Protein 4E38 (pdb70)

Sequence (653 aa):
FQSMMSTINNQLKALKVIPVIAIDNAEDIIPLGKVLAENGLPAAEITTFRSDAAVEEAIRLLRQAQPEMLIGAGTILNGEQALAAKEAGATFVVSPGFNPNTVRACQEIGIDIVPGVNNPSTVEAALEMGLTTLKFFPAEASGGISSSMVKSLVGPYGDIRLMPTGGITPSNIDNYLAIPQVLACGGTWMVDKKLVTNGEEWDEIARLTREIVEQVNPFQSMMSTINNQLKALKVIPVIAIDNAEDIIPLGKVLAENGLPAAEITFRSDAAVEAIRRLLRQAQPEMLIGAGTILNGEQALAAKEAGATFVVSPGFNPNTVRACQEIGIDIVPGVNNPSTVEAALEMGLTTLKFFPAEASGGISSSMVKSLVGPYGDIRLMPTGGITPSSNIDNYLAIPQVLACGGTWMVDKKLVTNGEWDEIARLTREIVEQVNPHHSSGVDLGTENLYFQSMMMSTINNQLKALKVIPVIAIDNAEDIIPLGKVLAEENGLPAAEITFRSDAAVEAIRLLRQAQPEMLIGAGTILNGEQALAAKEAGATFVVSPGFNPNTVRACQEIGIDIVPGVNNPSTVEAALEMGLTTLKFFPAEASGGISSSMVKSLVGPYGDIRLMPTGGITPSNIDNYLAIPQVLACGGTWMVDKKLVTTNGEWDEIARLTREIVEEQVNP

B-factor: mean 32.18, std 11.93, range [13.37, 103.81]

CATH classification: 3.20.20.70

Organism: Vibrionales bacterium (strain SWAT-3) (NCBI:txid391574)

Foldseek 3Di:
DDAPVVVVLVLLLLQQEAEEAEDAALVLLLLLCVLLVVLPRLEYAYEVVHVSRLVNLLVSCVNPVPGQYEYEQDDALVVQLSNVVSPHQAYEHQADDVRRVVSCVVNPHHYAYEDAAQVRVVVCVVVVDAEHEHPQAVVSPHPVSVVVRCVVPVRHAYAHEHPDDLVCSVSQVVPPSYRHYYDHPLNPPVCSVVVVSVSSSVRSNVVSVVVPD/DDDPVVVVLVVLLLQQEAAEDEEDALVLLQLLQVLLVVLPRQEYAYEPPDPSSLSNLLVSCVRRVVGQYEYEQDDALVVVVSNVVSPHQEYEHQADDVRRVVSCVVVPHHYAYEDAAQVRCVVQVVVVDAEHEHPQAVVSPHPVSVCVRCVVPVRHAYAHEHPDDLVCSVSQSVDPSHRHYYDHPLPPNVCSVVVVSVSSSVRSNVVSVVPVD/DDDPPDDLVNLQVLLVVLLVVVLVVLLVQQEAAEDEDAALVLLQLLCVLLVVLPRQHYEYEVVYVSRLSNLLVSCVNRVPGQYEYEQDDALVVVVSNVVSPHQAYEHQADDVRRVVSCSNVRHHYAYEDADQVRCVVCVVVVDAEHEHPQAVVSPHPVSVVVRCVVPVRHAYAHEHPDDLVCSVVQVVPPSYRHYYDHPLVPPVCSVVVVSVSSSVRSNVVSVVVPD

Solvent-accessible surface area: 25567 Å² total; per-residue (Å²): 143,169,67,82,40,86,64,0,29,90,55,0,105,65,22,57,0,2,0,21,2,35,2,92,84,7,98,29,0,57,46,0,1,109,9,0,30,105,22,40,2,55,0,2,4,0,13,29,117,17,159,16,1,59,92,0,0,121,22,0,56,141,46,43,90,162,8,6,0,0,0,0,15,0,46,60,16,136,48,0,72,33,0,87,130,10,21,11,26,2,0,0,1,4,0,14,15,69,91,2,1,133,19,0,84,132,40,7,8,11,10,0,0,0,2,16,5,2,18,16,0,5,35,0,44,93,51,64,29,56,6,0,12,0,20,0,0,77,19,11,30,7,59,56,3,0,120,23,0,14,58,33,3,47,103,0,87,0,0,0,9,15,50,10,52,54,108,30,0,71,72,0,35,81,13,128,33,10,8,0,0,1,3,70,42,0,4,61,100,124,17,10,86,87,28,71,74,127,59,0,12,88,30,0,124,85,2,33,114,66,13,62,148,137,162,61,84,32,80,59,0,33,85,61,0,114,65,22,55,0,1,0,16,1,34,0,60,92,12,127,35,0,63,45,0,0,113,13,0,32,107,22,41,2,56,0,1,2,0,17,26,113,47,138,25,0,53,71,0,0,112,23,0,57,130,41,39,82,163,7,9,0,0,0,0,17,0,48,61,13,133,47,0,80,36,0,77,133,10,21,6,47,2,0,0,1,4,0,14,14,54,80,3,0,111,22,0,80,136,54,8,7,13,8,0,0,0,2,16,5,4,18,15,0,7,35,0,44,99,43,65,27,54,4,0,12,0,20,1,0,78,15,12,31,7,58,58,3,0,121,23,0,12,36,22,3,27,102,0,88,0,1,0,9,18,49,9,53,53,110,28,0,77,74,1,38,81,13,128,27,10,15,0,0,1,3,73,42,0,3,55,70,137,24,9,94,92,35,82,72,117,52,0,15,111,34,0,119,99,1,33,111,65,13,64,147,213,130,56,111,79,46,94,135,47,59,52,84,129,100,8,100,60,56,17,58,69,4,37,87,63,0,116,63,27,58,0,0,0,16,2,44,2,71,74,8,108,27,0,63,46,0,0,116,11,0,36,110,22,43,3,54,0,0,2,0,15,31,118,20,152,11,2,45,104,0,0,122,49,0,53,146,42,35,100,169,7,9,0,0,0,0,12,0,48,58,18,134,46,0,73,32,0,74,116,5,20,4,65,1,0,0,1,3,0,13,13,51,74,3,0,131,21,0,43,117,45,11,4,2,2,0,0,0,2,17,5,3,20,15,0,7,35,0,42,99,38,43,2,49,9,0,13,0,21,1,0,77,15,11,31,6,61,64,4,0,119,33,0,12,36,21,4,27,102,0,86,0,0,0,12,18,50,10,52,58,105,26,0,69,75,0,37,78,10,124,29,9,14,0,0,1,4,69,37,0,4,43,94,155,36,10,74,104,42,78,66,126,64,0,12,89,30,0,123,92,2,40,108,58,12,73,148

Structure (mmCIF, N/CA/C/O backbone):
data_4E38
#
_entry.id   4E38
#
_cell.length_a   75.503
_cell.length_b   80.960
_cell.length_c   123.600
_cell.angle_alpha   90.00
_cell.angle_beta   90.00
_cell.angle_gamma   90.00
#
_symmetry.space_group_name_H-M   'P 21 21 21'
#
loop_
_entity.id
_entity.type
_entity.pdbx_description
1 polymer 'Keto-hydroxyglutarate-aldolase/keto-deoxy-phosphogluconate aldolase'
2 non-polymer 'CHLORIDE ION'
3 water water
#
loop_
_atom_site.group_PDB
_atom_site.id
_atom_site.type_symbol
_atom_site.label_atom_id
_atom_site.label_alt_id
_atom_site.label_comp_id
_atom_site.label_asym_id
_atom_site.label_entity_id
_atom_site.label_seq_id
_atom_site.pdbx_PDB_ins_code
_atom_site.Cartn_x
_atom_site.Cartn_y
_atom_site.Cartn_z
_atom_site.occupancy
_atom_site.B_iso_or_equiv
_atom_site.auth_seq_id
_atom_site.auth_comp_id
_atom_site.auth_asym_id
_atom_site.auth_atom_id
_atom_site.pdbx_PDB_model_num
ATOM 1 N N . PHE A 1 20 ? 75.870 8.595 47.247 1.00 75.18 -3 PHE A N 1
ATOM 2 C CA . PHE A 1 20 ? 75.220 8.977 45.956 1.00 73.78 -3 PHE A CA 1
ATOM 3 C C . PHE A 1 20 ? 75.559 10.405 45.525 1.00 72.39 -3 PHE A C 1
ATOM 4 O O . PHE A 1 20 ? 75.192 11.378 46.190 1.00 68.11 -3 PHE A O 1
ATOM 12 N N . GLN A 1 21 ? 76.265 10.523 44.404 1.00 73.69 -2 GLN A N 1
ATOM 13 C CA . GLN A 1 21 ? 76.534 11.830 43.815 1.00 74.15 -2 GLN A CA 1
ATOM 14 C C . GLN A 1 21 ? 75.470 12.180 42.772 1.00 67.25 -2 GLN A C 1
ATOM 15 O O . GLN A 1 21 ? 75.197 11.405 41.847 1.00 56.96 -2 GLN A O 1
ATOM 21 N N . SER A 1 22 ? 74.861 13.347 42.941 1.00 57.76 -1 SER A N 1
ATOM 22 C CA . SER A 1 22 ? 73.795 13.776 42.049 1.00 54.17 -1 SER A CA 1
ATOM 23 C C . SER A 1 22 ? 74.286 13.966 40.627 1.00 54.99 -1 SER A C 1
ATOM 24 O O . SER A 1 22 ? 75.387 14.469 40.398 1.00 56.52 -1 SER A O 1
ATOM 27 N N . MET A 1 23 ? 73.452 13.576 39.671 1.00 50.48 0 MET A N 1
ATOM 28 C CA . MET A 1 23 ? 73.746 13.799 38.266 1.00 41.05 0 MET A CA 1
ATOM 29 C C . MET A 1 23 ? 73.020 15.024 37.718 1.00 35.78 0 MET A C 1
ATOM 30 O O . MET A 1 23 ? 72.866 15.145 36.500 1.00 33.55 0 MET A O 1
ATOM 35 N N . MET A 1 24 ? 72.576 15.937 38.586 1.00 37.56 1 MET A N 1
ATOM 36 C CA . MET A 1 24 ? 71.777 17.057 38.077 1.00 36.83 1 MET A CA 1
ATOM 37 C C . MET A 1 24 ? 72.531 17.890 37.051 1.00 38.25 1 MET A C 1
ATOM 38 O O . MET A 1 24 ? 71.935 18.400 36.106 1.00 34.37 1 MET A O 1
ATOM 43 N N . SER A 1 25 ? 73.838 18.055 37.250 1.00 40.78 2 SER A N 1
ATOM 44 C CA . SER A 1 25 ? 74.641 18.817 36.297 1.00 43.71 2 SER A CA 1
ATOM 45 C C . SER A 1 25 ? 74.479 18.247 34.902 1.00 40.32 2 SER A C 1
ATOM 46 O O . SER A 1 25 ? 74.262 18.982 33.929 1.00 39.51 2 SER A O 1
ATOM 49 N N . THR A 1 26 ? 74.609 16.928 34.808 1.00 37.63 3 THR A N 1
ATOM 50 C CA . THR A 1 26 ? 74.531 16.261 33.520 1.00 40.63 3 THR A CA 1
ATOM 51 C C . THR A 1 26 ? 73.116 16.342 32.994 1.00 40.55 3 THR A C 1
ATOM 52 O O . THR A 1 26 ? 72.892 16.579 31.809 1.00 37.49 3 THR A O 1
ATOM 56 N N . ILE A 1 27 ? 72.163 16.143 33.896 1.00 37.27 4 ILE A N 1
ATOM 57 C CA . ILE A 1 27 ? 70.762 16.177 33.514 1.00 35.53 4 ILE A CA 1
ATOM 58 C C . ILE A 1 27 ? 70.392 17.546 32.956 1.00 29.07 4 ILE A C 1
ATOM 59 O O . ILE A 1 27 ? 69.789 17.635 31.880 1.00 31.56 4 ILE A O 1
ATOM 64 N N . ASN A 1 28 ? 70.750 18.615 33.673 1.00 29.97 5 ASN A N 1
ATOM 65 C CA . ASN A 1 28 ? 70.459 19.965 33.199 1.00 29.11 5 ASN A CA 1
ATOM 66 C C . ASN A 1 28 ? 71.063 20.232 31.822 1.00 33.62 5 ASN A C 1
ATOM 67 O O . ASN A 1 28 ? 70.435 20.861 30.965 1.00 31.83 5 ASN A O 1
ATOM 72 N N . ASN A 1 29 ? 72.300 19.772 31.614 1.00 36.00 6 ASN A N 1
ATOM 73 C CA . ASN A 1 29 ? 72.952 19.943 30.317 1.00 36.88 6 ASN A CA 1
ATOM 74 C C . ASN A 1 29 ? 72.216 19.220 29.198 1.00 28.44 6 ASN A C 1
ATOM 75 O O . ASN A 1 29 ? 72.060 19.735 28.087 1.00 33.98 6 ASN A O 1
ATOM 80 N N . GLN A 1 30 ? 71.769 18.012 29.491 1.00 32.30 7 GLN A N 1
ATOM 81 C CA . GLN A 1 30 ? 71.029 17.245 28.511 1.00 31.70 7 GLN A CA 1
ATOM 82 C C . GLN A 1 30 ? 69.686 17.915 28.250 1.00 35.47 7 GLN A C 1
ATOM 83 O O . GLN A 1 30 ? 69.288 18.069 27.104 1.00 32.61 7 GLN A O 1
ATOM 89 N N . LEU A 1 31 ? 68.984 18.330 29.305 1.00 29.48 8 LEU A N 1
ATOM 90 C CA . LEU A 1 31 ? 67.702 19.004 29.062 1.00 29.12 8 LEU A CA 1
ATOM 91 C C . LEU A 1 31 ? 67.897 20.254 28.212 1.00 29.02 8 LEU A C 1
ATOM 92 O O . LEU A 1 31 ? 67.147 20.500 27.276 1.00 29.73 8 LEU A O 1
ATOM 97 N N . LYS A 1 32 ? 68.930 21.032 28.536 1.00 31.04 9 LYS A N 1
ATOM 98 C CA . LYS A 1 32 ? 69.213 22.280 27.839 1.00 34.80 9 LYS A CA 1
ATOM 99 C C . LYS A 1 32 ? 69.483 22.041 26.353 1.00 34.16 9 LYS A C 1
ATOM 100 O O . LYS A 1 32 ? 69.104 22.856 25.511 1.00 32.69 9 LYS A O 1
ATOM 106 N N . ALA A 1 33 ? 70.128 20.919 26.045 1.00 35.81 10 ALA A N 1
ATOM 107 C CA . ALA A 1 33 ? 70.461 20.576 24.661 1.00 39.11 10 ALA A CA 1
ATOM 108 C C . ALA A 1 33 ? 69.222 20.127 23.900 1.00 33.81 10 ALA A C 1
ATOM 109 O O . ALA A 1 33 ? 69.017 20.519 22.756 1.00 35.94 10 ALA A O 1
ATOM 111 N N . LEU A 1 34 ? 68.368 19.336 24.563 1.00 31.30 11 LEU A N 1
ATOM 112 C CA . LEU A 1 34 ? 67.180 18.756 23.928 1.00 30.90 11 LEU A CA 1
ATOM 113 C C . LEU A 1 34 ? 66.066 19.766 23.695 1.00 29.01 11 LEU A C 1
ATOM 114 O O . LEU A 1 34 ? 65.427 19.763 22.637 1.00 27.67 11 LEU A O 1
ATOM 119 N N . LYS A 1 35 ? 65.839 20.603 24.712 1.00 27.28 12 LYS A N 1
ATOM 120 C CA . LYS A 1 35 ? 64.808 21.639 24.718 1.00 30.21 12 LYS A CA 1
ATOM 121 C C . LYS A 1 35 ? 63.356 21.163 24.778 1.00 25.09 12 LYS A C 1
ATOM 122 O O . LYS A 1 35 ? 62.486 21.932 25.193 1.00 27.26 12 LYS A O 1
ATOM 128 N N . VAL A 1 36 ? 63.098 19.957 24.291 1.00 26.58 13 VAL A N 1
ATOM 129 C CA . VAL A 1 36 ? 61.777 19.332 24.368 1.00 28.18 13 VAL A CA 1
ATOM 130 C C . VAL A 1 36 ? 61.928 17.873 24.814 1.00 31.74 13 VAL A C 1
ATOM 131 O O . VAL A 1 36 ? 62.809 17.136 24.354 1.00 31.41 13 VAL A O 1
ATOM 135 N N . ILE A 1 37 ? 61.091 17.456 25.756 1.00 24.57 14 ILE A N 1
ATOM 136 C CA . ILE A 1 37 ? 61.202 16.102 26.290 1.00 24.73 14 ILE A CA 1
ATOM 137 C C . ILE A 1 37 ? 59.880 15.409 26.047 1.00 26.41 14 ILE A C 1
ATOM 138 O O . ILE A 1 37 ? 58.842 15.866 26.536 1.00 25.29 14 ILE A O 1
ATOM 143 N N . PRO A 1 38 ? 59.894 14.297 25.297 1.00 23.33 15 PRO A N 1
ATOM 144 C CA . PRO A 1 38 ? 58.652 13.549 25.109 1.00 23.41 15 PRO A CA 1
ATOM 145 C C . PRO A 1 38 ? 58.112 12.998 26.429 1.00 26.35 15 PRO A C 1
ATOM 146 O O . PRO A 1 38 ? 58.847 12.368 27.203 1.00 25.73 15 PRO A O 1
ATOM 150 N N . VAL A 1 39 ? 56.838 13.269 26.699 1.00 24.65 16 VAL A N 1
ATOM 151 C CA . VAL A 1 39 ? 56.178 12.753 27.895 1.00 25.26 16 VAL A CA 1
ATOM 152 C C . VAL A 1 39 ? 55.248 11.638 27.437 1.00 24.35 16 VAL A C 1
ATOM 153 O O . VAL A 1 39 ? 54.283 11.900 26.703 1.00 25.02 16 VAL A O 1
ATOM 157 N N . ILE A 1 40 ? 55.555 10.410 27.843 1.00 23.01 17 ILE A N 1
ATOM 158 C CA . ILE A 1 40 ? 54.993 9.237 27.188 1.00 28.69 17 ILE A CA 1
ATOM 159 C C . ILE A 1 40 ? 54.121 8.450 28.152 1.00 27.00 17 ILE A C 1
ATOM 160 O O . ILE A 1 40 ? 54.589 7.985 29.191 1.00 25.49 17 ILE A O 1
ATOM 165 N N . ALA A 1 41 ? 52.849 8.313 27.799 1.00 27.65 18 ALA A N 1
ATOM 166 C CA . ALA A 1 41 ? 51.945 7.451 28.555 1.00 32.12 18 ALA A CA 1
ATOM 167 C C . ALA A 1 41 ? 51.712 6.253 27.660 1.00 34.58 18 ALA A C 1
ATOM 168 O O . ALA A 1 41 ? 51.098 6.376 26.610 1.00 37.03 18 ALA A O 1
ATOM 170 N N . ILE A 1 42 ? 52.243 5.108 28.063 1.00 31.12 19 ILE A N 1
ATOM 171 C CA . ILE A 1 42 ? 52.287 3.942 27.201 1.00 42.79 19 ILE A CA 1
ATOM 172 C C . ILE A 1 42 ? 51.324 2.841 27.665 1.00 38.19 19 ILE A C 1
ATOM 173 O O . ILE A 1 42 ? 51.287 2.484 28.840 1.00 34.33 19 ILE A O 1
ATOM 178 N N . ASP A 1 43 ? 50.531 2.318 26.733 1.00 47.10 20 ASP A N 1
ATOM 179 C CA . ASP A 1 43 ? 49.541 1.283 27.053 1.00 47.77 20 ASP A CA 1
ATOM 180 C C . ASP A 1 43 ? 50.166 -0.103 27.041 1.00 34.66 20 ASP A C 1
ATOM 181 O O . ASP A 1 43 ? 49.902 -0.933 27.905 1.00 49.77 20 ASP A O 1
ATOM 186 N N . ASN A 1 44 ? 50.999 -0.341 26.039 1.00 34.35 21 ASN A N 1
ATOM 187 C CA . ASN A 1 44 ? 51.665 -1.619 25.881 1.00 39.61 21 ASN A CA 1
ATOM 188 C C . ASN A 1 44 ? 53.165 -1.403 26.006 1.00 31.25 21 ASN A C 1
ATOM 189 O O . ASN A 1 44 ? 53.751 -0.722 25.172 1.00 31.27 21 ASN A O 1
ATOM 194 N N . ALA A 1 45 ? 53.801 -2.012 27.003 1.00 32.13 22 ALA A N 1
ATOM 195 C CA . ALA A 1 45 ? 55.228 -1.761 27.232 1.00 30.12 22 ALA A CA 1
ATOM 196 C C . ALA A 1 45 ? 56.103 -1.957 25.992 1.00 29.61 22 ALA A C 1
ATOM 197 O O . ALA A 1 45 ? 57.060 -1.206 25.761 1.00 27.96 22 ALA A O 1
ATOM 199 N N . GLU A 1 46 ? 55.777 -2.966 25.195 1.00 29.71 23 GLU A N 1
ATOM 200 C CA . GLU A 1 46 ? 56.577 -3.286 24.017 1.00 31.63 23 GLU A CA 1
ATOM 201 C C . GLU A 1 46 ? 56.626 -2.134 22.994 1.00 29.03 23 GLU A C 1
ATOM 202 O O . GLU A 1 46 ? 57.612 -2.006 22.258 1.00 32.31 23 GLU A O 1
ATOM 208 N N . ASP A 1 47 ? 55.582 -1.292 22.978 1.00 32.73 24 ASP A N 1
ATOM 209 C CA . ASP A 1 47 ? 55.521 -0.134 22.081 1.00 29.00 24 ASP A CA 1
ATOM 210 C C . ASP A 1 47 ? 56.712 0.818 22.321 1.00 26.79 24 ASP A C 1
ATOM 211 O O . ASP A 1 47 ? 57.096 1.556 21.425 1.00 27.88 24 ASP A O 1
ATOM 216 N N . ILE A 1 48 ? 57.294 0.785 23.518 1.00 26.54 25 ILE A N 1
ATOM 217 C CA . ILE A 1 48 ? 58.393 1.705 23.847 1.00 28.97 25 ILE A CA 1
ATOM 218 C C . ILE A 1 48 ? 59.619 1.428 22.970 1.00 31.77 25 ILE A C 1
ATOM 219 O O . ILE A 1 48 ? 60.398 2.331 22.689 1.00 27.99 25 ILE A O 1
ATOM 224 N N . ILE A 1 49 ? 59.800 0.178 22.526 1.00 29.17 26 ILE A N 1
ATOM 225 C CA . ILE A 1 49 ? 60.983 -0.129 21.737 1.00 29.39 26 ILE A CA 1
ATOM 226 C C . ILE A 1 49 ? 60.972 0.580 20.367 1.00 32.59 26 ILE A C 1
ATOM 227 O O . ILE A 1 49 ? 61.885 1.339 20.067 1.00 30.06 26 ILE A O 1
ATOM 232 N N . PRO A 1 50 ? 59.925 0.362 19.550 1.00 28.74 27 PRO A N 1
ATOM 233 C CA . PRO A 1 50 ? 59.881 1.101 18.299 1.00 30.03 27 PRO A CA 1
ATOM 234 C C . PRO A 1 50 ? 59.771 2.614 18.511 1.00 30.32 27 PRO A C 1
ATOM 235 O O . PRO A 1 50 ? 60.333 3.404 17.733 1.00 28.57 27 PRO A O 1
ATOM 239 N N . LEU A 1 51 ? 59.044 3.022 19.543 1.00 28.47 28 LEU A N 1
ATOM 240 C CA . LEU A 1 51 ? 58.894 4.454 19.803 1.00 26.59 28 LEU A CA 1
ATOM 241 C C . LEU A 1 51 ? 60.237 5.093 20.138 1.00 23.63 28 LEU A C 1
ATOM 242 O O . LEU A 1 51 ? 60.578 6.158 19.590 1.00 27.58 28 LEU A O 1
ATOM 247 N N . GLY A 1 52 ? 60.989 4.471 21.042 1.00 24.64 29 GLY A N 1
ATOM 248 C CA . GLY A 1 52 ? 62.323 4.948 21.384 1.00 25.72 29 GLY A CA 1
ATOM 249 C C . GLY A 1 52 ? 63.236 5.030 20.171 1.00 31.99 29 GLY A C 1
ATOM 250 O O . GLY A 1 52 ? 64.016 5.975 20.018 1.00 32.55 29 GLY A O 1
ATOM 251 N N . LY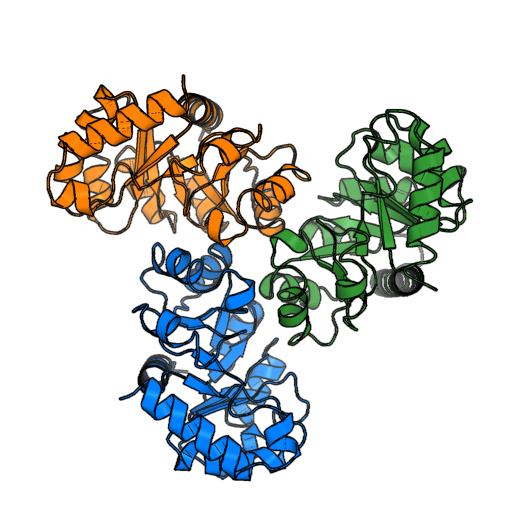S A 1 53 ? 63.161 4.021 19.306 1.00 30.70 30 LYS A N 1
ATOM 252 C CA . LYS A 1 53 ? 63.971 4.031 18.076 1.00 33.06 30 LYS A CA 1
ATOM 253 C C . LYS A 1 53 ? 63.627 5.217 17.181 1.00 29.53 30 LYS A C 1
ATOM 254 O O . LYS A 1 53 ? 64.520 5.931 16.706 1.00 30.77 30 LYS A O 1
ATOM 260 N N . VAL A 1 54 ? 62.338 5.425 16.938 1.00 28.50 31 VAL A N 1
ATOM 261 C CA . VAL A 1 54 ? 61.877 6.505 16.076 1.00 25.74 31 VAL A CA 1
ATOM 262 C C . VAL A 1 54 ? 62.260 7.855 16.679 1.00 27.70 31 VAL A C 1
ATOM 263 O O . VAL A 1 54 ? 62.728 8.754 15.978 1.00 31.11 31 VAL A O 1
ATOM 267 N N . LEU A 1 55 ? 62.086 8.003 17.994 1.00 29.12 32 LEU A N 1
ATOM 268 C CA . LEU A 1 55 ? 62.447 9.267 18.636 1.00 27.36 32 LEU A CA 1
ATOM 269 C C . LEU A 1 55 ? 63.939 9.560 18.488 1.00 33.12 32 LEU A C 1
ATOM 270 O O . LEU A 1 55 ? 64.341 10.650 18.071 1.00 35.53 32 LEU A O 1
ATOM 275 N N . ALA A 1 56 ? 64.762 8.589 18.851 1.00 29.40 33 ALA A N 1
ATOM 276 C CA . ALA A 1 56 ? 66.210 8.756 18.789 1.00 32.02 33 ALA A CA 1
ATOM 277 C C . ALA A 1 56 ? 66.698 8.996 17.366 1.00 34.93 33 ALA A C 1
ATOM 278 O O . ALA A 1 56 ? 67.492 9.908 17.116 1.00 37.34 33 ALA A O 1
ATOM 280 N N . GLU A 1 57 ? 66.231 8.191 16.425 1.00 33.02 34 GLU A N 1
ATOM 281 C CA . GLU A 1 57 ? 66.726 8.324 15.051 1.00 35.00 34 GLU A CA 1
ATOM 282 C C . GLU A 1 57 ? 66.286 9.631 14.390 1.00 43.00 34 GLU A C 1
ATOM 283 O O . GLU A 1 57 ? 66.828 10.014 13.361 1.00 40.86 34 GLU A O 1
ATOM 289 N N . ASN A 1 58 ? 65.333 10.333 15.002 1.00 35.06 35 ASN A N 1
ATOM 290 C CA . ASN A 1 58 ? 64.867 11.606 14.460 1.00 28.85 35 ASN A CA 1
ATOM 291 C C . ASN A 1 58 ? 65.294 12.809 15.303 1.00 33.57 35 ASN A C 1
ATOM 292 O O . ASN A 1 58 ? 64.827 13.933 15.084 1.00 35.66 35 ASN A O 1
ATOM 297 N N . GLY A 1 59 ? 66.181 12.563 16.267 1.00 35.37 36 GLY A N 1
ATOM 298 C CA . GLY A 1 59 ? 66.905 13.642 16.935 1.00 39.73 36 GLY A CA 1
ATOM 299 C C . GLY A 1 59 ? 66.510 13.965 18.361 1.00 39.32 36 GLY A C 1
ATOM 300 O O . GLY A 1 59 ? 67.046 14.901 18.951 1.00 41.64 36 GLY A O 1
ATOM 301 N N . LEU A 1 60 ? 65.586 13.192 18.930 1.00 34.52 37 LEU A N 1
ATOM 302 C CA . LEU A 1 60 ? 65.151 13.424 20.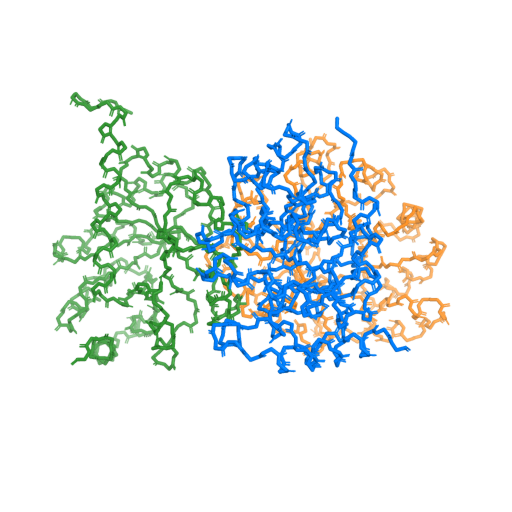316 1.00 29.70 37 LEU A CA 1
ATOM 303 C C . LEU A 1 60 ? 65.335 12.183 21.153 1.00 31.92 37 LEU A C 1
ATOM 304 O O . LEU A 1 60 ? 64.367 11.494 21.411 1.00 31.89 37 LEU A O 1
ATOM 309 N N . PRO A 1 61 ? 66.573 11.890 21.584 1.00 28.99 38 PRO A N 1
ATOM 310 C CA . PRO A 1 61 ? 66.880 10.696 22.375 1.00 29.92 38 PRO A CA 1
ATOM 311 C C . PRO A 1 61 ? 66.564 10.886 23.858 1.00 35.98 38 PRO A C 1
ATOM 312 O O . PRO A 1 61 ? 67.464 10.937 24.704 1.00 32.92 38 PRO A O 1
ATOM 316 N N . ALA A 1 62 ? 65.279 11.004 24.167 1.00 28.79 39 ALA A N 1
ATOM 317 C CA . ALA A 1 62 ? 64.855 11.254 25.540 1.00 30.06 39 ALA A CA 1
ATOM 318 C C . ALA A 1 62 ? 63.399 10.852 25.696 1.00 27.37 39 ALA A C 1
ATOM 319 O O . ALA A 1 62 ? 62.613 10.895 24.746 1.00 27.38 39 ALA A O 1
ATOM 321 N N . ALA A 1 63 ? 63.041 10.482 26.915 1.00 29.58 40 ALA A N 1
ATOM 322 C CA . ALA A 1 63 ? 61.674 10.080 27.204 1.00 29.62 40 ALA A CA 1
ATOM 323 C C . ALA A 1 63 ? 61.429 10.223 28.700 1.00 30.65 40 ALA A C 1
ATOM 324 O O . ALA A 1 63 ? 62.270 9.838 29.513 1.00 29.32 40 ALA A O 1
ATOM 326 N N . GLU A 1 64 ? 60.276 10.792 29.049 1.00 26.25 41 GLU A N 1
ATOM 327 C CA . GLU A 1 64 ? 59.813 10.789 30.413 1.00 27.18 41 GLU A CA 1
ATOM 328 C C . GLU A 1 64 ? 58.600 9.864 30.367 1.00 24.96 41 GLU A C 1
ATOM 329 O O . GLU A 1 64 ? 57.599 10.179 29.704 1.00 26.36 41 GLU A O 1
ATOM 335 N N . ILE A 1 65 ? 58.714 8.697 31.010 1.00 24.91 42 ILE A N 1
ATOM 336 C CA . ILE A 1 65 ? 57.666 7.677 30.940 1.00 23.98 42 ILE A CA 1
ATOM 337 C C . ILE A 1 65 ? 56.856 7.742 32.232 1.00 23.64 42 ILE A C 1
ATOM 338 O O . ILE A 1 65 ? 57.391 7.548 33.329 1.00 24.35 42 ILE A O 1
ATOM 343 N N . THR A 1 66 ? 55.559 8.016 32.098 1.00 25.63 43 THR A N 1
ATOM 344 C CA A THR A 1 66 ? 54.709 8.279 33.257 0.70 27.19 43 THR A CA 1
ATOM 345 C CA B THR A 1 66 ? 54.743 8.273 33.278 0.30 24.79 43 THR A CA 1
ATOM 346 C C . THR A 1 66 ? 54.216 7.002 33.954 1.00 22.42 43 THR A C 1
ATOM 347 O O . THR A 1 66 ? 53.739 6.075 33.294 1.00 29.01 43 THR A O 1
ATOM 354 N N . PHE A 1 67 ? 54.314 6.971 35.284 1.00 24.18 44 PHE A N 1
ATOM 355 C CA . PHE A 1 67 ? 53.868 5.828 36.088 1.00 23.45 44 PHE A CA 1
ATOM 356 C C . PHE A 1 67 ? 52.358 5.802 36.195 1.00 31.81 44 PHE A C 1
ATOM 357 O O . PHE A 1 67 ? 51.775 4.885 36.777 1.00 34.14 44 PHE A O 1
ATOM 365 N N . ARG A 1 68 ? 51.715 6.817 35.633 1.00 31.17 45 ARG A N 1
ATOM 366 C CA . ARG A 1 68 ? 50.267 6.804 35.531 1.00 31.02 45 ARG A CA 1
ATOM 367 C C . ARG A 1 68 ? 49.858 5.592 34.706 1.00 33.36 45 ARG A C 1
ATOM 368 O O . ARG A 1 68 ? 48.750 5.090 34.856 1.00 35.06 45 ARG A O 1
ATOM 376 N N . SER A 1 69 ? 50.739 5.141 33.808 1.00 33.91 46 SER A N 1
ATOM 377 C CA . SER A 1 69 ? 50.515 3.899 33.040 1.00 41.40 46 SER A CA 1
ATOM 378 C C . SER A 1 69 ? 51.070 2.660 33.747 1.00 34.59 46 SER A C 1
ATOM 379 O O . SER A 1 69 ? 52.214 2.666 34.214 1.00 35.24 46 SER A O 1
ATOM 382 N N . ASP A 1 70 ? 50.291 1.584 33.790 1.00 37.12 47 ASP A N 1
ATOM 383 C CA . ASP A 1 70 ? 50.744 0.340 34.422 1.00 39.43 47 ASP A CA 1
ATOM 384 C C . ASP A 1 70 ? 51.995 -0.248 33.770 1.00 39.53 47 ASP A C 1
ATOM 385 O O . ASP A 1 70 ? 52.769 -0.965 34.414 1.00 36.92 47 ASP A O 1
ATOM 390 N N . ALA A 1 71 ? 52.172 0.041 32.484 1.00 36.48 48 ALA A N 1
ATOM 391 C CA . ALA A 1 71 ? 53.280 -0.502 31.705 1.00 37.16 48 ALA A CA 1
ATOM 392 C C . ALA A 1 71 ? 54.603 0.224 31.937 1.00 33.82 48 ALA A C 1
ATOM 393 O O . ALA A 1 71 ? 55.629 -0.169 31.383 1.00 32.78 48 ALA A O 1
ATOM 395 N N . ALA A 1 72 ? 54.593 1.289 32.742 1.00 30.67 49 ALA A N 1
ATOM 396 C CA . ALA A 1 72 ? 55.749 2.185 32.811 1.00 27.62 49 ALA A CA 1
ATOM 397 C C . ALA A 1 72 ? 57.061 1.503 33.223 1.00 28.67 49 ALA A C 1
ATOM 398 O O . ALA A 1 72 ? 58.078 1.710 32.576 1.00 30.49 49 ALA A O 1
ATOM 400 N N . VAL A 1 73 ? 57.045 0.718 34.300 1.00 29.12 50 VAL A N 1
ATOM 401 C CA . VAL A 1 73 ? 58.273 0.067 34.780 1.00 30.41 50 VAL A CA 1
ATOM 402 C C . VAL A 1 73 ? 58.870 -0.857 33.718 1.00 26.61 50 VAL A C 1
ATOM 403 O O . VAL A 1 73 ? 60.071 -0.803 33.444 1.00 32.36 50 VAL A O 1
ATOM 407 N N . GLU A 1 74 ? 58.043 -1.701 33.109 1.00 30.38 51 GLU A N 1
ATOM 408 C CA A GLU A 1 74 ? 58.555 -2.576 32.056 0.50 32.50 51 GLU A CA 1
ATOM 409 C CA B GLU A 1 74 ? 58.543 -2.571 32.051 0.50 35.51 51 GLU A CA 1
ATOM 410 C C . GLU A 1 74 ? 59.024 -1.778 30.838 1.00 33.04 51 GLU A C 1
ATOM 411 O O . GLU A 1 74 ? 60.027 -2.128 30.216 1.00 33.45 51 GLU A O 1
ATOM 422 N N . ALA A 1 75 ? 58.310 -0.700 30.496 1.00 26.95 52 ALA A N 1
ATOM 423 C CA . ALA A 1 75 ? 58.750 0.154 29.392 1.00 27.30 52 ALA A CA 1
ATOM 424 C C . ALA A 1 75 ? 60.109 0.808 29.661 1.00 28.71 52 ALA A C 1
ATOM 425 O O . ALA A 1 75 ? 60.944 0.890 28.771 1.00 30.29 52 ALA A O 1
ATOM 427 N N . ILE A 1 76 ? 60.342 1.272 30.892 1.00 25.79 53 ILE A N 1
ATOM 428 C CA . ILE A 1 76 ? 61.639 1.837 31.241 1.00 25.24 53 ILE A CA 1
ATOM 429 C C . ILE A 1 76 ? 62.745 0.799 31.082 1.00 28.84 53 ILE A C 1
ATOM 430 O O . ILE A 1 76 ? 63.799 1.103 30.537 1.00 31.79 53 ILE A O 1
ATOM 435 N N . ARG A 1 77 ? 62.488 -0.408 31.572 1.00 30.20 54 ARG A N 1
ATOM 436 C CA . ARG A 1 77 ? 63.467 -1.499 31.475 1.00 32.81 54 ARG A CA 1
ATOM 437 C C . ARG A 1 77 ? 63.771 -1.845 30.018 1.00 32.23 54 ARG A C 1
ATOM 438 O O . ARG A 1 77 ? 64.938 -1.934 29.628 1.00 34.19 54 ARG A O 1
ATOM 446 N N . LEU A 1 78 ? 62.724 -2.022 29.210 1.00 28.89 55 LEU A N 1
ATOM 447 C CA . LEU A 1 78 ? 62.898 -2.338 27.797 1.00 27.72 55 LEU A CA 1
ATOM 448 C C . LEU A 1 78 ? 63.643 -1.213 27.067 1.00 32.01 55 LEU A C 1
ATOM 449 O O . LEU A 1 78 ? 64.521 -1.472 26.243 1.00 30.34 55 LEU A O 1
ATOM 454 N N . LEU A 1 79 ? 63.289 0.046 27.343 1.00 28.85 56 LEU A N 1
ATOM 455 C CA . LEU A 1 79 ? 63.929 1.163 26.632 1.00 26.44 56 LEU A CA 1
ATOM 456 C C . LEU A 1 79 ? 65.403 1.319 27.004 1.00 30.17 56 LEU A C 1
ATOM 457 O O . LEU A 1 79 ? 66.234 1.704 26.183 1.00 33.03 56 LEU A O 1
ATOM 462 N N . ARG A 1 80 ? 65.715 1.046 28.263 1.00 27.94 57 ARG A N 1
ATOM 463 C CA . ARG A 1 80 ? 67.084 1.214 28.755 1.00 34.96 57 ARG A CA 1
ATOM 464 C C . ARG A 1 80 ? 67.985 0.141 28.134 1.00 37.65 57 ARG A C 1
ATOM 465 O O . ARG A 1 80 ? 69.138 0.397 27.779 1.00 38.01 57 ARG A O 1
ATOM 473 N N . GLN A 1 81 ? 67.439 -1.061 28.013 1.00 34.32 58 GLN A N 1
ATOM 474 C CA . GLN A 1 81 ? 68.154 -2.124 27.324 1.00 42.54 58 GLN A CA 1
ATOM 475 C C . GLN A 1 81 ? 68.351 -1.808 25.836 1.00 42.54 58 GLN A C 1
ATOM 476 O O . GLN A 1 81 ? 69.447 -1.984 25.293 1.00 41.86 58 GLN A O 1
ATOM 482 N N . ALA A 1 82 ? 67.295 -1.342 25.179 1.00 35.95 59 ALA A N 1
ATOM 483 C CA . ALA A 1 82 ? 67.338 -1.051 23.747 1.00 34.14 59 ALA A CA 1
ATOM 484 C C . ALA A 1 82 ? 68.141 0.191 23.393 1.00 43.32 59 ALA A C 1
ATOM 485 O O . ALA A 1 82 ? 68.746 0.262 22.327 1.00 46.70 59 ALA A O 1
ATOM 487 N N . GLN A 1 83 ? 68.128 1.179 24.279 1.00 42.16 60 GLN A N 1
ATOM 488 C CA . GLN A 1 83 ? 68.770 2.465 24.021 1.00 38.78 60 GLN A CA 1
ATOM 489 C C . GLN A 1 83 ? 69.547 2.878 25.257 1.00 47.68 60 GLN A C 1
ATOM 490 O O . GLN A 1 83 ? 69.126 3.781 25.982 1.00 42.91 60 GLN A O 1
ATOM 496 N N . PRO A 1 84 ? 70.687 2.219 25.513 1.00 46.10 61 PRO A N 1
ATOM 497 C CA . PRO A 1 84 ? 71.416 2.460 26.755 1.00 47.82 61 PRO A CA 1
ATOM 498 C C . PRO A 1 84 ? 71.786 3.934 26.995 1.00 44.98 61 PRO A C 1
ATOM 499 O O . PRO A 1 84 ? 71.986 4.322 28.148 1.00 44.02 61 PRO A O 1
ATOM 503 N N . GLU A 1 85 ? 71.860 4.738 25.931 1.00 40.79 62 GLU A N 1
ATOM 504 C CA . GLU A 1 85 ? 72.275 6.151 26.032 1.00 52.10 62 GLU A CA 1
ATOM 505 C C . GLU A 1 85 ? 71.113 7.149 26.091 1.00 49.28 62 GLU A C 1
ATOM 506 O O . GLU A 1 85 ? 71.324 8.361 26.137 1.00 53.70 62 GLU A O 1
ATOM 512 N N . MET A 1 86 ? 69.894 6.637 26.084 1.00 40.03 63 MET A N 1
ATOM 513 C CA . MET A 1 86 ? 68.713 7.488 26.136 1.00 39.73 63 MET A CA 1
ATOM 514 C C . MET A 1 86 ? 68.648 8.172 27.503 1.00 35.00 63 MET A C 1
ATOM 515 O O . MET A 1 86 ? 68.896 7.535 28.528 1.00 34.95 63 MET A O 1
ATOM 520 N N . LEU A 1 87 ? 68.290 9.448 27.525 1.00 34.08 64 LEU A N 1
ATOM 521 C CA . LEU A 1 87 ? 67.909 10.088 28.781 1.00 31.52 64 LEU A CA 1
ATOM 522 C C . LEU A 1 87 ? 66.503 9.576 29.086 1.00 32.30 64 LEU A C 1
ATOM 523 O O . LEU A 1 87 ? 65.597 9.804 28.304 1.00 30.57 64 LEU A O 1
ATOM 528 N N . ILE A 1 88 ? 66.331 8.874 30.200 1.00 31.93 65 ILE A N 1
ATOM 529 C CA . ILE A 1 88 ? 65.016 8.341 30.570 1.00 27.51 65 ILE A CA 1
ATOM 530 C C . ILE A 1 88 ? 64.624 8.838 31.956 1.00 31.78 65 ILE A C 1
ATOM 531 O O . ILE A 1 88 ? 65.332 8.591 32.949 1.00 32.37 65 ILE A O 1
ATOM 536 N N . GLY A 1 89 ? 63.515 9.564 32.011 1.00 30.85 66 GLY A N 1
ATOM 537 C CA . GLY A 1 89 ? 62.959 10.026 33.276 1.00 29.73 66 GLY A CA 1
ATOM 538 C C . GLY A 1 89 ? 61.733 9.187 33.558 1.00 28.84 66 GLY A C 1
ATOM 539 O O . GLY A 1 89 ? 61.076 8.720 32.622 1.00 32.85 66 GLY A O 1
ATOM 540 N N . ALA A 1 90 ? 61.448 8.957 34.835 1.00 24.66 67 ALA A N 1
ATOM 541 C CA . ALA A 1 90 ? 60.217 8.297 35.236 1.00 23.02 67 ALA A CA 1
ATOM 542 C C . ALA A 1 90 ? 59.310 9.382 35.812 1.00 25.31 67 ALA A C 1
ATOM 543 O O . ALA A 1 90 ? 59.711 10.108 36.726 1.00 26.82 67 ALA A O 1
ATOM 545 N N . GLY A 1 91 ? 58.109 9.495 35.267 1.00 23.82 68 GLY A N 1
ATOM 546 C CA . GLY A 1 91 ? 57.187 10.563 35.686 1.00 23.99 68 GLY A CA 1
ATOM 547 C C . GLY A 1 91 ? 56.090 10.057 36.604 1.00 26.57 68 GLY A C 1
ATOM 548 O O . GLY A 1 91 ? 55.922 8.852 36.814 1.00 25.68 68 GLY A O 1
ATOM 549 N N . THR A 1 92 ? 55.330 10.997 37.165 1.00 23.01 69 THR A N 1
ATOM 550 C CA . THR A 1 92 ? 54.211 10.649 38.065 1.00 22.90 69 THR A CA 1
ATOM 551 C C . THR A 1 92 ? 54.661 9.855 39.316 1.00 21.16 69 THR A C 1
ATOM 552 O O . THR A 1 92 ? 53.968 8.964 39.810 1.00 24.40 69 THR A O 1
ATOM 556 N N . ILE A 1 93 ? 55.841 10.212 39.814 1.00 20.03 70 ILE A N 1
ATOM 557 C CA . ILE A 1 93 ? 56.413 9.522 40.979 1.00 22.99 70 ILE A CA 1
ATOM 558 C C . ILE A 1 93 ? 55.885 10.167 42.261 1.00 22.07 70 ILE A C 1
ATOM 559 O O . ILE A 1 93 ? 56.171 11.333 42.554 1.00 23.34 70 ILE A O 1
ATOM 564 N N . LEU A 1 94 ? 55.077 9.416 43.005 1.00 22.12 71 LEU A N 1
ATOM 565 C CA . LEU A 1 94 ? 54.343 9.986 44.146 1.00 20.48 71 LEU A CA 1
ATOM 566 C C . LEU A 1 94 ? 54.870 9.522 45.515 1.00 22.92 71 LEU A C 1
ATOM 567 O O . LEU A 1 94 ? 54.494 10.057 46.551 1.00 26.89 71 LEU A O 1
ATOM 572 N N . ASN A 1 95 ? 55.729 8.512 45.503 1.00 26.66 72 ASN A N 1
ATOM 573 C CA . ASN A 1 95 ? 56.307 8.034 46.754 1.00 24.35 72 ASN A CA 1
ATOM 574 C C . ASN A 1 95 ? 57.632 7.322 46.511 1.00 27.91 72 ASN A C 1
ATOM 575 O O . ASN A 1 95 ? 58.045 7.110 45.365 1.00 26.10 72 ASN A O 1
ATOM 580 N N . GLY A 1 96 ? 58.294 6.959 47.605 1.00 29.86 73 GLY A N 1
ATOM 581 C CA . GLY A 1 96 ? 59.588 6.292 47.528 1.00 31.22 73 GLY A CA 1
ATOM 582 C C . GLY A 1 96 ? 59.586 4.901 46.933 1.00 30.63 73 GLY A C 1
ATOM 583 O O . GLY A 1 96 ? 60.567 4.509 46.332 1.00 31.08 73 GLY A O 1
ATOM 584 N N . GLU A 1 97 ? 58.507 4.145 47.123 1.00 29.61 74 GLU A N 1
ATOM 585 C CA . GLU A 1 97 ? 58.368 2.822 46.494 1.00 33.26 74 GLU A CA 1
ATOM 586 C C . GLU A 1 97 ? 58.447 2.926 44.972 1.00 35.13 74 GLU A C 1
ATOM 587 O O . GLU A 1 97 ? 59.157 2.167 44.310 1.00 29.90 74 GLU A O 1
ATOM 593 N N . GLN A 1 98 ? 57.707 3.876 44.409 1.00 30.49 75 GLN A N 1
ATOM 594 C CA . GLN A 1 98 ? 57.742 4.082 42.974 1.00 25.91 75 GLN A CA 1
ATOM 595 C C . GLN A 1 98 ? 59.101 4.568 42.530 1.00 25.89 75 GLN A C 1
ATOM 596 O O . GLN A 1 98 ? 59.605 4.131 41.486 1.00 28.91 75 GLN A O 1
ATOM 602 N N . ALA A 1 99 ? 59.709 5.464 43.309 1.00 26.35 76 ALA A N 1
ATOM 603 C CA . ALA A 1 99 ? 61.002 6.018 42.943 1.00 23.44 76 ALA A CA 1
ATOM 604 C C . ALA A 1 99 ? 62.025 4.894 42.853 1.00 28.63 76 ALA A C 1
ATOM 605 O O . ALA A 1 99 ? 62.827 4.864 41.931 1.00 28.08 76 ALA A O 1
ATOM 607 N N . LEU A 1 100 ? 61.974 3.984 43.820 1.00 33.51 77 LEU A N 1
ATOM 608 C CA . LEU A 1 100 ? 62.892 2.838 43.846 1.00 31.01 77 LEU A CA 1
ATOM 609 C C . LEU A 1 100 ? 62.642 1.919 42.649 1.00 30.43 77 LEU A C 1
ATOM 610 O O . LEU A 1 100 ? 63.586 1.498 41.979 1.00 31.29 77 LEU A O 1
ATOM 615 N N . ALA A 1 101 ? 61.368 1.644 42.361 1.00 29.35 78 ALA A N 1
ATOM 616 C CA . ALA A 1 101 ? 61.029 0.861 41.168 1.00 33.37 78 ALA A CA 1
ATOM 617 C C . ALA A 1 101 ? 61.590 1.505 39.900 1.00 32.56 78 ALA A C 1
ATOM 618 O O . ALA A 1 101 ? 62.080 0.823 39.001 1.00 28.90 78 ALA A O 1
ATOM 620 N N . ALA A 1 102 ? 61.485 2.830 39.810 1.00 29.85 79 ALA A N 1
ATOM 621 C CA . ALA A 1 102 ? 62.000 3.559 38.654 1.00 29.34 79 ALA A CA 1
ATOM 622 C C . ALA A 1 102 ? 63.516 3.450 38.540 1.00 30.57 79 ALA A C 1
ATOM 623 O O . ALA A 1 102 ? 64.047 3.271 37.449 1.00 30.59 79 ALA A O 1
ATOM 625 N N . LYS A 1 103 ? 64.201 3.591 39.674 1.00 28.99 80 LYS A N 1
ATOM 626 C CA . LYS A 1 103 ? 65.653 3.478 39.713 1.00 33.48 80 LYS A CA 1
ATOM 627 C C . LYS A 1 103 ? 66.063 2.078 39.258 1.00 29.33 80 LYS A C 1
ATOM 628 O O . LYS A 1 103 ? 66.937 1.929 38.406 1.00 31.23 80 LYS A O 1
ATOM 634 N N . GLU A 1 104 ? 65.412 1.063 39.814 1.00 31.09 81 GLU A N 1
ATOM 635 C CA . GLU A 1 104 ? 65.758 -0.322 39.471 1.00 35.60 81 GLU A CA 1
ATOM 636 C C . GLU A 1 104 ? 65.473 -0.657 38.010 1.00 39.28 81 GLU A C 1
ATOM 637 O O . GLU A 1 104 ? 66.204 -1.428 37.392 1.00 34.58 81 GLU A O 1
ATOM 643 N N . ALA A 1 105 ? 64.419 -0.063 37.459 1.00 29.96 82 ALA A N 1
ATOM 644 C CA . ALA A 1 105 ? 64.079 -0.249 36.057 1.00 32.42 82 ALA A CA 1
ATOM 645 C C . ALA A 1 105 ? 65.103 0.374 35.128 1.00 27.63 82 ALA A C 1
ATOM 646 O O . ALA A 1 105 ? 65.197 -0.008 33.971 1.00 33.82 82 ALA A O 1
ATOM 648 N N . GLY A 1 106 ? 65.856 1.356 35.613 1.00 32.22 83 GLY A N 1
ATOM 649 C CA . GLY A 1 106 ? 66.860 1.996 34.780 1.00 33.70 83 GLY A CA 1
ATOM 650 C C . GLY A 1 106 ? 66.663 3.474 34.497 1.00 34.82 83 GLY A C 1
ATOM 651 O O . GLY A 1 106 ? 67.338 4.041 33.643 1.00 30.53 83 GLY A O 1
ATOM 652 N N . ALA A 1 107 ? 65.748 4.137 35.199 1.00 30.90 84 ALA A N 1
ATOM 653 C CA . ALA A 1 107 ? 65.587 5.574 34.941 1.00 27.25 84 ALA A CA 1
ATOM 654 C C . ALA A 1 107 ? 66.784 6.411 35.433 1.00 26.57 84 ALA A C 1
ATOM 655 O O . ALA A 1 107 ? 67.380 6.104 36.459 1.00 32.88 84 ALA A O 1
ATOM 657 N N . THR A 1 108 ? 67.091 7.475 34.693 1.00 31.61 85 THR A N 1
ATOM 658 C CA . THR A 1 108 ? 68.137 8.447 35.033 1.00 40.95 85 THR A CA 1
ATOM 659 C C . THR A 1 108 ? 67.678 9.374 36.161 1.00 35.17 85 THR A C 1
ATOM 660 O O . THR A 1 108 ? 68.469 9.824 36.981 1.00 32.87 85 THR A O 1
ATOM 664 N N . PHE A 1 109 ? 66.385 9.668 36.203 1.00 27.68 86 PHE A N 1
ATOM 665 C CA . PHE A 1 109 ? 65.878 10.594 37.217 1.00 26.86 86 PHE A CA 1
ATOM 666 C C . PHE A 1 109 ? 64.370 10.391 37.314 1.00 27.29 86 PHE A C 1
ATOM 667 O O . PHE A 1 109 ? 63.800 9.691 36.488 1.00 26.14 86 PHE A O 1
ATOM 675 N N . VAL A 1 110 ? 63.758 10.971 38.342 1.00 24.19 87 VAL A N 1
ATOM 676 C CA . VAL A 1 110 ? 62.293 10.877 38.547 1.00 23.59 87 VAL A CA 1
ATOM 677 C C . VAL A 1 110 ? 61.717 12.281 38.512 1.00 22.55 87 VAL A C 1
ATOM 678 O O . VAL A 1 110 ? 62.421 13.269 38.743 1.00 23.17 87 VAL A O 1
ATOM 682 N N . VAL A 1 111 ? 60.445 12.353 38.131 1.00 23.55 88 VAL A N 1
ATOM 683 C CA . VAL A 1 111 ? 59.722 13.609 38.032 1.00 22.86 88 VAL A CA 1
ATOM 684 C C . VAL A 1 111 ? 58.420 13.382 38.772 1.00 22.48 88 VAL A C 1
ATOM 685 O O . VAL A 1 111 ? 57.824 12.288 38.686 1.00 22.44 88 VAL A O 1
ATOM 689 N N . SER A 1 112 ? 57.962 14.400 39.493 1.00 21.80 89 SER A N 1
ATOM 690 C CA . SER A 1 112 ? 56.667 14.309 40.172 1.00 20.61 89 SER A CA 1
ATOM 691 C C . SER A 1 112 ? 55.778 15.475 39.726 1.00 20.40 89 SER A C 1
ATOM 692 O O . SER A 1 112 ? 56.267 16.548 39.356 1.00 21.40 89 SER A O 1
ATOM 695 N N . PRO A 1 113 ? 54.459 15.268 39.729 1.00 19.78 90 PRO A N 1
ATOM 696 C CA . PRO A 1 113 ? 53.625 16.362 39.247 1.00 19.92 90 PRO A CA 1
ATOM 697 C C . PRO A 1 113 ? 53.563 17.525 40.228 1.00 20.29 90 PRO A C 1
ATOM 698 O O . PRO A 1 113 ? 53.447 18.675 39.811 1.00 20.92 90 PRO A O 1
ATOM 702 N N . GLY A 1 114 ? 53.635 17.221 41.518 1.00 18.76 91 GLY A N 1
ATOM 703 C CA . GLY A 1 114 ? 53.681 18.268 42.541 1.00 19.06 91 GLY A CA 1
ATOM 704 C C . GLY A 1 114 ? 54.914 18.077 43.403 1.00 21.43 91 GLY A C 1
ATOM 705 O O . GLY A 1 114 ? 55.836 17.335 43.038 1.00 23.55 91 GLY A O 1
ATOM 706 N N . PHE A 1 115 ? 54.933 18.755 44.546 1.00 21.64 92 PHE A N 1
ATOM 707 C CA . PHE A 1 115 ? 56.098 18.696 45.417 1.00 20.79 92 PHE A CA 1
ATOM 708 C C . PHE A 1 115 ? 55.728 18.056 46.747 1.00 18.87 92 PHE A C 1
ATOM 709 O O . PHE A 1 115 ? 54.882 18.592 47.458 1.00 21.11 92 PHE A O 1
ATOM 717 N N . ASN A 1 116 ? 56.343 16.923 47.065 1.00 20.76 93 ASN A N 1
ATOM 718 C CA . ASN A 1 116 ? 56.122 16.270 48.353 1.00 20.07 93 ASN A CA 1
ATOM 719 C C . ASN A 1 116 ? 57.471 16.042 49.026 1.00 21.75 93 ASN A C 1
ATOM 720 O O . ASN A 1 116 ? 58.289 15.285 48.513 1.00 22.84 93 ASN A O 1
ATOM 725 N N . PRO A 1 117 ? 57.719 16.713 50.162 1.00 22.84 94 PRO A N 1
ATOM 726 C CA . PRO A 1 117 ? 59.020 16.529 50.826 1.00 23.76 94 PRO A CA 1
ATOM 727 C C . PRO A 1 117 ? 59.352 15.078 51.147 1.00 26.23 94 PRO A C 1
ATOM 728 O O . PRO A 1 117 ? 60.534 14.688 51.139 1.00 26.56 94 PRO A O 1
ATOM 732 N N . ASN A 1 118 ? 58.337 14.266 51.419 1.00 23.70 95 ASN A N 1
ATOM 733 C CA . ASN A 1 118 ? 58.574 12.841 51.668 1.00 25.07 95 ASN A CA 1
ATOM 734 C C . ASN A 1 118 ? 59.135 12.117 50.457 1.00 26.75 95 ASN A C 1
ATOM 735 O O . ASN A 1 118 ? 60.017 11.266 50.588 1.00 27.76 95 ASN A O 1
ATOM 740 N N . THR A 1 119 ? 58.645 12.463 49.265 1.00 24.78 96 THR A N 1
ATOM 741 C CA . THR A 1 119 ? 59.184 11.866 48.054 1.00 22.96 96 THR A CA 1
ATOM 742 C C . THR A 1 119 ? 60.620 12.321 47.825 1.00 22.71 96 THR A C 1
ATOM 743 O O . THR A 1 119 ? 61.485 11.520 47.442 1.00 27.15 96 THR A O 1
ATOM 747 N N . VAL A 1 120 ? 60.864 13.616 48.039 1.00 23.18 97 VAL A N 1
ATOM 748 C CA . VAL A 1 120 ? 62.203 14.191 47.858 1.00 24.17 97 VAL A CA 1
ATOM 749 C C . VAL A 1 120 ? 63.193 13.512 48.811 1.00 26.03 97 VAL A C 1
ATOM 750 O O . VAL A 1 120 ? 64.272 13.093 48.392 1.00 27.16 97 VAL A O 1
ATOM 754 N N . ARG A 1 121 ? 62.798 13.338 50.063 1.00 30.97 98 ARG A N 1
ATOM 755 C CA . ARG A 1 121 ? 63.640 12.628 51.051 1.00 29.77 98 ARG A CA 1
ATOM 756 C C . ARG A 1 121 ? 63.908 11.180 50.644 1.00 37.84 98 ARG A C 1
ATOM 757 O O . ARG A 1 121 ? 65.030 10.661 50.807 1.00 33.35 98 ARG A O 1
ATOM 765 N N . ALA A 1 122 ? 62.882 10.506 50.131 1.00 28.69 99 ALA A N 1
ATOM 766 C CA . ALA A 1 122 ? 63.062 9.123 49.714 1.00 33.12 99 ALA A CA 1
ATOM 767 C C . ALA A 1 122 ? 64.044 9.029 48.564 1.00 36.03 99 ALA A C 1
ATOM 768 O O . ALA A 1 122 ? 64.852 8.103 48.511 1.00 31.31 99 ALA A O 1
ATOM 770 N N . CYS A 1 123 ? 63.955 9.966 47.620 1.00 27.67 100 CYS A N 1
ATOM 771 C CA . CYS A 1 123 ? 64.855 9.959 46.475 1.00 27.85 100 CYS A CA 1
ATOM 772 C C . CYS A 1 123 ? 66.303 10.135 46.913 1.00 35.15 100 CYS A C 1
ATOM 773 O O . CYS A 1 123 ? 67.216 9.512 46.360 1.00 35.61 100 CYS A O 1
ATOM 776 N N . GLN A 1 124 ? 66.506 10.986 47.905 1.00 30.27 101 GLN A N 1
ATOM 777 C CA . GLN A 1 124 ? 67.834 11.185 48.479 1.00 37.83 101 GLN A CA 1
ATOM 778 C C . GLN A 1 124 ? 68.365 9.881 49.061 1.00 38.28 101 GLN A C 1
ATOM 779 O O . GLN A 1 124 ? 69.512 9.513 48.821 1.00 40.94 101 GLN A O 1
ATOM 785 N N . GLU A 1 125 ? 67.551 9.169 49.815 1.00 34.71 102 GLU A N 1
ATOM 786 C CA . GLU A 1 125 ? 67.922 7.896 50.433 1.00 39.62 102 GLU A CA 1
ATOM 787 C C . GLU A 1 125 ? 68.316 6.863 49.406 1.00 46.35 102 GLU A C 1
ATOM 788 O O . GLU A 1 125 ? 69.276 6.149 49.560 1.00 39.67 102 GLU A O 1
ATOM 794 N N . ILE A 1 126 ? 67.469 6.748 48.403 1.00 34.55 103 ILE A N 1
ATOM 795 C CA . ILE A 1 126 ? 67.567 5.745 47.353 1.00 35.88 103 ILE A CA 1
ATOM 796 C C . ILE A 1 126 ? 68.746 6.021 46.442 1.00 40.42 103 ILE A C 1
ATOM 797 O O . ILE A 1 126 ? 69.344 5.094 45.892 1.00 41.99 103 ILE A O 1
ATOM 802 N N . GLY A 1 127 ? 69.073 7.299 46.282 1.00 37.51 104 GLY A N 1
ATOM 803 C CA . GLY A 1 127 ? 70.107 7.719 45.359 1.00 41.11 104 GLY A CA 1
ATOM 804 C C . GLY A 1 127 ? 69.644 7.938 43.924 1.00 45.40 104 GLY A C 1
ATOM 805 O O . GLY A 1 127 ? 70.263 7.446 42.988 1.00 37.62 104 GLY A O 1
ATOM 806 N N . ILE A 1 128 ? 68.562 8.690 43.731 1.00 32.84 105 ILE A N 1
ATOM 807 C CA . ILE A 1 128 ? 68.155 9.042 42.375 1.00 27.91 105 ILE A CA 1
ATOM 808 C C . ILE A 1 128 ? 67.720 10.509 42.373 1.00 33.74 105 ILE A C 1
ATOM 809 O O . ILE A 1 128 ? 67.114 10.962 43.335 1.00 31.69 105 ILE A O 1
ATOM 814 N N . ASP A 1 129 ? 68.078 11.259 41.332 1.00 27.96 106 ASP A N 1
ATOM 815 C CA . ASP A 1 129 ? 67.693 12.676 41.266 1.00 24.37 106 ASP A CA 1
ATOM 816 C C . ASP A 1 129 ? 66.197 12.827 41.034 1.00 27.26 106 ASP A C 1
ATOM 817 O O . ASP A 1 129 ? 65.595 12.027 40.336 1.00 28.57 106 ASP A O 1
ATOM 822 N N . ILE A 1 130 ? 65.627 13.862 41.633 1.00 23.56 107 ILE A N 1
ATOM 823 C CA . ILE A 1 130 ? 64.203 14.177 41.391 1.00 24.32 107 ILE A CA 1
ATOM 824 C C . ILE A 1 130 ? 64.070 15.597 40.878 1.00 23.79 107 ILE A C 1
ATOM 825 O O . ILE A 1 130 ? 64.744 16.516 41.347 1.00 25.41 107 ILE A O 1
ATOM 830 N N . VAL A 1 131 ? 63.179 15.774 39.908 1.00 23.34 108 VAL A N 1
ATOM 831 C CA . VAL A 1 131 ? 62.775 17.078 39.451 1.00 21.68 108 VAL A CA 1
ATOM 832 C C . VAL A 1 131 ? 61.287 17.141 39.816 1.00 25.99 108 VAL A C 1
ATOM 833 O O . VAL A 1 131 ? 60.453 16.572 39.117 1.00 24.76 108 VAL A O 1
ATOM 837 N N . PRO A 1 132 ? 60.963 17.795 40.933 1.00 22.43 109 PRO A N 1
ATOM 838 C CA . PRO A 1 132 ? 59.586 17.836 41.371 1.00 21.96 109 PRO A CA 1
ATOM 839 C C . PRO A 1 132 ? 58.802 18.951 40.691 1.00 24.19 109 PRO A C 1
ATOM 840 O O . PRO A 1 132 ? 59.381 19.910 40.194 1.00 24.28 109 PRO A O 1
ATOM 844 N N . GLY A 1 133 ? 57.473 18.831 40.719 1.00 23.29 110 GLY A N 1
ATOM 845 C CA . GLY A 1 133 ? 56.597 19.809 40.095 1.00 20.82 110 GLY A CA 1
ATOM 846 C C . GLY A 1 133 ? 56.171 20.921 41.028 1.00 21.52 110 GLY A C 1
ATOM 847 O O . GLY A 1 133 ? 55.867 20.689 42.201 1.00 21.90 110 GLY A O 1
ATOM 848 N N . VAL A 1 134 ? 56.136 22.138 40.487 1.00 16.62 111 VAL A N 1
ATOM 849 C CA . VAL A 1 134 ? 55.706 23.301 41.235 1.00 17.18 111 VAL A CA 1
ATOM 850 C C . VAL A 1 134 ? 54.799 24.158 40.371 1.00 19.67 111 VAL A C 1
ATOM 851 O O . VAL A 1 134 ? 54.892 24.089 39.132 1.00 21.06 111 VAL A O 1
ATOM 855 N N . ASN A 1 135 ? 53.935 24.979 40.983 1.00 17.73 112 ASN A N 1
ATOM 856 C CA . ASN A 1 135 ? 53.185 25.942 40.166 1.00 19.04 112 ASN A CA 1
ATOM 857 C C . ASN A 1 135 ? 52.913 27.280 40.822 1.00 18.26 112 ASN A C 1
ATOM 858 O O . ASN A 1 135 ? 52.134 28.070 40.306 1.00 20.27 112 ASN A O 1
ATOM 863 N N . ASN A 1 136 ? 53.582 27.557 41.961 1.00 18.05 113 ASN A N 1
ATOM 864 C CA . ASN A 1 136 ? 53.409 28.847 42.623 1.00 16.95 113 ASN A CA 1
ATOM 865 C C . ASN A 1 136 ? 54.631 29.191 43.486 1.00 18.31 113 ASN A C 1
ATOM 866 O O . ASN A 1 136 ? 55.523 28.328 43.692 1.00 19.25 113 ASN A O 1
ATOM 871 N N . PRO A 1 137 ? 54.704 30.441 43.950 1.00 19.81 114 PRO A N 1
ATOM 872 C CA . PRO A 1 137 ? 55.910 30.850 44.659 1.00 17.62 114 PRO A CA 1
ATOM 873 C C . PRO A 1 137 ? 56.168 30.079 45.955 1.00 18.49 114 PRO A C 1
ATOM 874 O O . PRO A 1 137 ? 57.314 29.778 46.264 1.00 19.36 114 PRO A O 1
ATOM 878 N N . SER A 1 138 ? 55.116 29.748 46.695 1.00 18.98 115 SER A N 1
ATOM 879 C CA . SER A 1 138 ? 55.325 29.014 47.951 1.00 19.04 115 SER A CA 1
ATOM 880 C C . SER A 1 138 ? 55.911 27.643 47.703 1.00 18.76 115 SER A C 1
ATOM 881 O O . SER A 1 138 ? 56.814 27.191 48.449 1.00 20.50 115 SER A O 1
ATOM 884 N N . THR A 1 139 ? 55.422 26.951 46.674 1.00 17.98 116 THR A N 1
ATOM 885 C CA . THR A 1 139 ? 56.009 25.638 46.366 1.00 18.56 116 THR A CA 1
ATOM 886 C C . THR A 1 139 ? 57.446 25.753 45.886 1.00 21.42 116 THR A C 1
ATOM 887 O O . THR A 1 139 ? 58.281 24.941 46.256 1.00 22.56 116 THR A O 1
ATOM 891 N N . VAL A 1 140 ? 57.741 26.785 45.100 1.00 19.88 117 VAL A N 1
ATOM 892 C CA . VAL A 1 140 ? 59.140 27.064 44.722 1.00 18.91 117 VAL A CA 1
ATOM 893 C C . VAL A 1 140 ? 60.018 27.235 45.956 1.00 18.17 117 VAL A C 1
ATOM 894 O O . VAL A 1 140 ? 61.118 26.652 46.044 1.00 22.35 117 VAL A O 1
ATOM 898 N N . GLU A 1 141 ? 59.523 27.982 46.939 1.00 19.81 118 GLU A N 1
ATOM 899 C CA . GLU A 1 141 ? 60.352 28.214 48.135 1.00 21.56 118 GLU A CA 1
ATOM 900 C C . GLU A 1 141 ? 60.537 26.930 48.893 1.00 21.31 118 GLU A C 1
ATOM 901 O O . GLU A 1 141 ? 61.598 26.701 49.459 1.00 23.46 118 GLU A O 1
ATOM 907 N N . ALA A 1 142 ? 59.505 26.097 48.909 1.00 20.19 119 ALA A N 1
ATOM 908 C CA . ALA A 1 142 ? 59.632 24.798 49.604 1.00 20.54 119 ALA A CA 1
ATOM 909 C C . ALA A 1 142 ? 60.719 23.950 48.944 1.00 22.66 119 ALA A C 1
ATOM 910 O O . ALA A 1 142 ? 61.472 23.240 49.634 1.00 22.75 119 ALA A O 1
ATOM 912 N N . ALA A 1 143 ? 60.746 23.938 47.614 1.00 21.57 120 ALA A N 1
ATOM 913 C CA . ALA A 1 143 ? 61.741 23.175 46.884 1.00 20.54 120 ALA A CA 1
ATOM 914 C C . ALA A 1 143 ? 63.152 23.743 47.120 1.00 24.86 120 ALA A C 1
ATOM 915 O O . ALA A 1 143 ? 64.097 22.992 47.339 1.00 25.34 120 ALA A O 1
ATOM 917 N N . LEU A 1 144 ? 63.273 25.065 47.061 1.00 22.40 121 LEU A N 1
ATOM 918 C CA . LEU A 1 144 ? 64.573 25.732 47.208 1.00 24.89 121 LEU A CA 1
ATOM 919 C C . LEU A 1 144 ? 65.140 25.395 48.575 1.00 25.85 121 LEU A C 1
ATOM 920 O O . LEU A 1 144 ? 66.353 25.200 48.734 1.00 25.62 121 LEU A O 1
ATOM 925 N N . GLU A 1 145 ? 64.261 25.284 49.554 1.00 26.02 122 GLU A N 1
ATOM 926 C CA . GLU A 1 145 ? 64.710 25.042 50.921 1.00 25.53 122 GLU A CA 1
ATOM 927 C C . GLU A 1 145 ? 65.257 23.626 51.085 1.00 29.47 122 GLU A C 1
ATOM 928 O O . GLU A 1 145 ? 66.057 23.360 52.009 1.00 30.19 122 GLU A O 1
ATOM 934 N N . MET A 1 146 ? 64.843 22.711 50.203 1.00 23.90 123 MET A N 1
ATOM 935 C CA . MET A 1 146 ? 65.416 21.364 50.188 1.00 24.98 123 MET A CA 1
ATOM 936 C C . MET A 1 146 ? 66.610 21.221 49.244 1.00 28.68 123 MET A C 1
ATOM 937 O O . MET A 1 146 ? 67.082 20.113 48.972 1.00 32.97 123 MET A O 1
ATOM 942 N N . GLY A 1 147 ? 67.096 22.347 48.741 1.00 27.70 124 GLY A N 1
ATOM 943 C CA . GLY A 1 147 ? 68.281 22.357 47.888 1.00 30.14 124 GLY A CA 1
ATOM 944 C C . GLY A 1 147 ? 68.016 22.025 46.440 1.00 34.43 124 GLY A C 1
ATOM 945 O O . GLY A 1 147 ? 68.946 21.746 45.687 1.00 34.12 124 GLY A O 1
ATOM 946 N N . LEU A 1 148 ? 66.748 22.064 46.027 1.00 23.46 125 LEU A N 1
ATOM 947 C CA . LEU A 1 148 ? 66.417 21.745 44.642 1.00 24.89 125 LEU A CA 1
ATOM 948 C C . LEU A 1 148 ? 66.266 23.002 43.809 1.00 33.02 125 LEU A C 1
ATOM 949 O O . LEU A 1 148 ? 65.619 23.961 44.238 1.00 34.04 125 LEU A O 1
ATOM 954 N N . THR A 1 149 ? 66.833 22.987 42.606 1.00 24.35 126 THR A N 1
ATOM 955 C CA . THR A 1 149 ? 66.727 24.152 41.734 1.00 21.58 126 THR A CA 1
ATOM 956 C C . THR A 1 149 ? 66.142 23.839 40.358 1.00 22.93 126 THR A C 1
ATOM 957 O O . THR A 1 149 ? 65.594 24.736 39.727 1.00 27.06 126 THR A O 1
ATOM 961 N N . THR A 1 150 ? 66.263 22.600 39.875 1.00 25.58 127 THR A N 1
ATOM 962 C CA . THR A 1 150 ? 65.610 22.246 38.617 1.00 24.86 127 THR A CA 1
ATOM 963 C C . THR A 1 150 ? 64.220 21.670 38.945 1.00 23.09 127 THR A C 1
ATOM 964 O O . THR A 1 150 ? 64.102 20.657 39.635 1.00 25.06 127 THR A O 1
ATOM 968 N N . LEU A 1 151 ? 63.193 22.358 38.451 1.00 24.05 128 LEU A N 1
ATOM 969 C CA . LEU A 1 151 ? 61.808 22.078 38.835 1.00 21.29 128 LEU A CA 1
ATOM 970 C C . LEU A 1 151 ? 60.946 21.966 37.599 1.00 23.91 128 LEU A C 1
ATOM 971 O O . LEU A 1 151 ? 61.146 22.704 36.609 1.00 25.16 128 LEU A O 1
ATOM 976 N N . LYS A 1 152 ? 59.958 21.095 37.650 1.00 21.37 129 LYS A N 1
ATOM 977 C CA . LYS A 1 152 ? 58.953 21.006 36.626 1.00 20.35 129 LYS A CA 1
ATOM 978 C C . LYS A 1 152 ? 57.915 22.078 36.932 1.00 24.26 129 LYS A C 1
ATOM 979 O O . LYS A 1 152 ? 57.568 22.246 38.042 1.00 24.54 129 LYS A O 1
ATOM 985 N N . PHE A 1 153 ? 57.484 22.813 35.931 1.00 19.02 130 PHE A N 1
ATOM 986 C CA . PHE A 1 153 ? 56.462 23.828 36.146 1.00 17.59 130 PHE A CA 1
ATOM 987 C C . PHE A 1 153 ? 55.203 23.225 35.540 1.00 21.16 130 PHE A C 1
ATOM 988 O O . PHE A 1 153 ? 55.097 23.086 34.330 1.00 20.55 130 PHE A O 1
ATOM 996 N N . PHE A 1 154 ? 54.268 22.808 36.398 1.00 19.26 131 PHE A N 1
ATOM 997 C CA . PHE A 1 154 ? 53.137 21.998 35.939 1.00 18.85 131 PHE A CA 1
ATOM 998 C C . PHE A 1 154 ? 51.890 22.247 36.783 1.00 18.81 131 PHE A C 1
ATOM 999 O O . PHE A 1 154 ? 51.992 22.353 38.020 1.00 20.95 131 PHE A O 1
ATOM 1007 N N . PRO A 1 155 ? 50.709 22.304 36.139 1.00 19.19 132 PRO A N 1
ATOM 1008 C CA . PRO A 1 155 ? 50.470 22.274 34.681 1.00 21.42 132 PRO A CA 1
ATOM 1009 C C . PRO A 1 155 ? 50.685 23.657 34.109 1.00 20.97 132 PRO A C 1
ATOM 1010 O O . PRO A 1 155 ? 50.090 24.642 34.564 1.00 22.35 132 PRO A O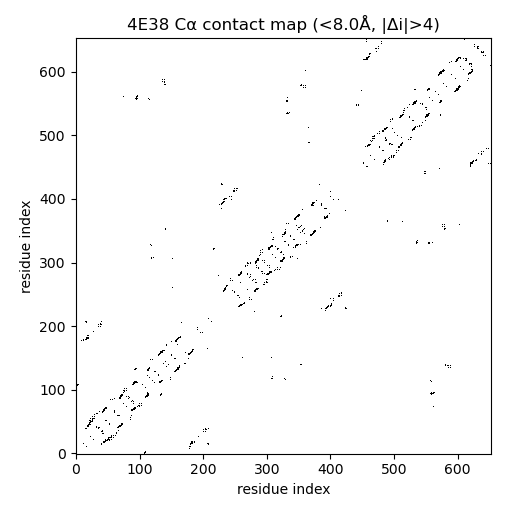 1
ATOM 1014 N N . ALA A 1 156 ? 51.573 23.728 33.123 1.00 19.99 133 ALA A N 1
ATOM 1015 C CA . ALA A 1 156 ? 52.073 25.018 32.716 1.00 19.47 133 ALA A CA 1
ATOM 1016 C C . ALA A 1 156 ? 50.963 25.978 32.217 1.00 20.91 133 ALA A C 1
ATOM 1017 O O . ALA A 1 156 ? 50.827 27.091 32.735 1.00 21.01 133 ALA A O 1
ATOM 1019 N N . GLU A 1 157 ? 50.207 25.588 31.200 1.00 20.29 134 GLU A N 1
ATOM 1020 C CA . GLU A 1 157 ? 49.197 26.518 30.641 1.00 22.91 134 GLU A CA 1
ATOM 1021 C C . GLU A 1 157 ? 48.093 26.824 31.638 1.00 22.53 134 GLU A C 1
ATOM 1022 O O . GLU A 1 157 ? 47.764 27.979 31.855 1.00 23.35 134 GLU A O 1
ATOM 1028 N N . ALA A 1 158 ? 47.578 25.787 32.292 1.00 21.32 135 ALA A N 1
ATOM 1029 C CA . ALA A 1 158 ? 46.454 25.984 33.196 1.00 23.80 135 ALA A CA 1
ATOM 1030 C C . ALA A 1 158 ? 46.830 26.810 34.424 1.00 24.64 135 ALA A C 1
ATOM 1031 O O . ALA A 1 158 ? 45.955 27.435 35.055 1.00 25.98 135 ALA A O 1
ATOM 1033 N N . SER A 1 159 ? 48.121 26.843 34.754 1.00 20.79 136 SER A N 1
ATOM 1034 C CA . SER A 1 159 ? 48.584 27.632 35.907 1.00 20.81 136 SER A CA 1
ATOM 1035 C C . SER A 1 159 ? 48.888 29.084 35.581 1.00 23.27 136 SER A C 1
ATOM 1036 O O . SER A 1 159 ? 49.310 29.842 36.444 1.00 24.54 136 SER A O 1
ATOM 1039 N N . GLY A 1 160 ? 48.687 29.486 34.331 1.00 24.71 137 GLY A N 1
ATOM 1040 C CA . GLY A 1 160 ? 48.987 30.869 33.991 1.00 25.21 137 GLY A CA 1
ATOM 1041 C C . GLY A 1 160 ? 50.044 31.042 32.925 1.00 28.75 137 GLY A C 1
ATOM 1042 O O . GLY A 1 160 ? 50.387 32.174 32.566 1.00 27.42 137 GLY A O 1
ATOM 1043 N N . GLY A 1 161 ? 50.581 29.928 32.443 1.00 24.13 138 GLY A N 1
ATOM 1044 C CA . GLY A 1 161 ? 51.512 29.958 31.287 1.00 25.45 138 GLY A CA 1
ATOM 1045 C C . GLY A 1 161 ? 52.712 30.874 31.441 1.00 21.62 138 GLY A C 1
ATOM 1046 O O . GLY A 1 161 ? 53.322 30.999 32.504 1.00 23.24 138 GLY A O 1
ATOM 1047 N N . ILE A 1 162 ? 53.102 31.511 30.340 1.00 26.94 139 ILE A N 1
ATOM 1048 C CA . ILE A 1 162 ? 54.354 32.253 30.349 1.00 23.96 139 ILE A CA 1
ATOM 1049 C C . ILE A 1 162 ? 54.331 33.414 31.335 1.00 21.65 139 ILE A C 1
ATOM 1050 O O . ILE A 1 162 ? 55.355 33.749 31.914 1.00 26.06 139 ILE A O 1
ATOM 1055 N N . SER A 1 163 ? 53.165 34.004 31.573 1.00 26.46 140 SER A N 1
ATOM 1056 C CA A SER A 1 163 ? 53.052 35.079 32.551 0.55 27.44 140 SER A CA 1
ATOM 1057 C CA B SER A 1 163 ? 53.049 35.082 32.554 0.15 25.13 140 SER A CA 1
ATOM 1058 C CA C SER A 1 163 ? 53.075 35.088 32.548 0.30 25.98 140 SER A CA 1
ATOM 1059 C C . SER A 1 163 ? 53.405 34.598 33.963 1.00 28.33 140 SER A C 1
ATOM 1060 O O . SER A 1 163 ? 54.047 35.309 34.736 1.00 26.14 140 SER A O 1
ATOM 1067 N N . MET A 1 164 ? 52.984 33.373 34.300 1.00 24.85 141 MET A N 1
ATOM 1068 C CA . MET A 1 164 ? 53.364 32.780 35.578 1.00 23.63 141 MET A CA 1
ATOM 1069 C C . MET A 1 164 ? 54.848 32.416 35.595 1.00 24.86 141 MET A C 1
ATOM 1070 O O . MET A 1 164 ? 55.522 32.609 36.590 1.00 23.22 141 MET A O 1
ATOM 1075 N N . VAL A 1 165 ? 55.362 31.843 34.503 1.00 22.30 142 VAL A N 1
ATOM 1076 C CA . VAL A 1 165 ? 56.779 31.524 34.475 1.00 21.98 142 VAL A CA 1
ATOM 1077 C C . VAL A 1 165 ? 57.612 32.797 34.745 1.00 24.23 142 VAL A C 1
ATOM 1078 O O . VAL A 1 165 ? 58.488 32.793 35.611 1.00 24.81 142 VAL A O 1
ATOM 1082 N N . LYS A 1 166 ? 57.315 33.872 34.018 1.00 27.28 143 LYS A N 1
ATOM 1083 C CA . LYS A 1 166 ? 58.019 35.130 34.235 1.00 28.38 143 LYS A CA 1
ATOM 1084 C C . LYS A 1 166 ? 57.925 35.598 35.682 1.00 32.88 143 LYS A C 1
ATOM 1085 O O . LYS A 1 166 ? 58.888 36.119 36.235 1.00 30.04 143 LYS A O 1
ATOM 1091 N N . SER A 1 167 ? 56.758 35.423 36.299 1.00 31.29 144 SER A N 1
ATOM 1092 C CA . SER A 1 167 ? 56.591 35.805 37.698 1.00 29.97 144 SER A CA 1
ATOM 1093 C C . SER A 1 167 ? 57.464 35.024 38.650 1.00 33.41 144 SER A C 1
ATOM 1094 O O . SER A 1 167 ? 57.934 35.602 39.618 1.00 40.06 144 SER A O 1
ATOM 1097 N N . LEU A 1 168 ? 57.687 33.719 38.388 1.00 29.45 145 LEU A N 1
ATOM 1098 C CA . LEU A 1 168 ? 58.507 32.848 39.247 1.00 29.93 145 LEU A CA 1
ATOM 1099 C C . LEU A 1 168 ? 60.014 33.026 39.061 1.00 39.82 145 LEU A C 1
ATOM 1100 O O . LEU A 1 168 ? 60.773 33.084 40.026 1.00 34.98 145 LEU A O 1
ATOM 1105 N N . VAL A 1 169 ? 60.470 33.088 37.816 1.00 30.49 146 VAL A N 1
ATOM 1106 C CA . VAL A 1 169 ? 61.900 33.137 37.603 1.00 33.92 146 VAL A CA 1
ATOM 1107 C C . VAL A 1 169 ? 62.465 34.474 38.086 1.00 30.22 146 VAL A C 1
ATOM 1108 O O . VAL A 1 169 ? 63.642 34.571 38.456 1.00 34.85 146 VAL A O 1
ATOM 1112 N N . GLY A 1 170 ? 61.628 35.505 38.084 1.00 30.63 147 GLY A N 1
ATOM 1113 C CA . GLY A 1 170 ? 62.040 36.843 38.533 1.00 31.42 147 GLY A CA 1
ATOM 1114 C C . GLY A 1 170 ? 62.613 36.893 39.939 1.00 32.94 147 GLY A C 1
ATOM 1115 O O . GLY A 1 170 ? 63.793 37.196 40.139 1.00 35.41 147 GLY A O 1
ATOM 1116 N N . PRO A 1 171 ? 61.789 36.556 40.939 1.00 26.80 148 PRO A N 1
ATOM 1117 C CA . PRO A 1 171 ? 62.293 36.599 42.310 1.00 24.93 148 PRO A CA 1
ATOM 1118 C C . PRO A 1 171 ? 63.201 35.438 42.657 1.00 27.83 148 PRO A C 1
ATOM 1119 O O . PRO A 1 171 ? 63.962 35.516 43.617 1.00 32.85 148 PRO A O 1
ATOM 1123 N N . TYR A 1 172 ? 63.115 34.354 41.892 1.00 26.42 149 TYR A N 1
ATOM 1124 C CA . TYR A 1 172 ? 63.895 33.162 42.199 1.00 23.96 149 TYR A CA 1
ATOM 1125 C C . TYR A 1 172 ? 64.910 32.879 41.108 1.00 32.23 149 TYR A C 1
ATOM 1126 O O . TYR A 1 172 ? 64.722 31.974 40.290 1.00 31.53 149 TYR A O 1
ATOM 1135 N N . GLY A 1 173 ? 65.998 33.644 41.128 1.00 32.92 150 GLY A N 1
ATOM 1136 C CA . GLY A 1 173 ? 67.026 33.559 40.099 1.00 34.54 150 GLY A CA 1
ATOM 1137 C C . GLY A 1 173 ? 67.730 32.217 39.956 1.00 33.60 150 GLY A C 1
ATOM 1138 O O . GLY A 1 173 ? 68.294 31.926 38.900 1.00 36.25 150 GLY A O 1
ATOM 1139 N N . ASP A 1 174 ? 67.695 31.387 40.992 1.00 32.02 151 ASP A N 1
ATOM 1140 C CA . ASP A 1 174 ? 68.434 30.114 40.954 1.00 33.33 151 ASP A CA 1
ATOM 1141 C C . ASP A 1 174 ? 67.646 28.998 40.264 1.00 32.22 151 ASP A C 1
ATOM 1142 O O . ASP A 1 174 ? 68.215 27.943 39.943 1.00 33.12 151 ASP A O 1
ATOM 1147 N N . ILE A 1 175 ? 66.343 29.194 40.060 1.00 30.65 152 ILE A N 1
ATOM 1148 C CA . ILE A 1 175 ? 65.575 28.071 39.541 1.00 24.97 152 ILE A CA 1
ATOM 1149 C C . ILE A 1 175 ? 65.759 27.872 38.036 1.00 25.75 152 ILE A C 1
ATOM 1150 O O . ILE A 1 175 ? 65.989 28.829 37.279 1.00 28.79 152 ILE A O 1
ATOM 1155 N N . ARG A 1 176 ? 65.680 26.615 37.615 1.00 24.85 153 ARG A N 1
ATOM 1156 C CA . ARG A 1 176 ? 65.642 26.290 36.203 1.00 27.98 153 ARG A CA 1
ATOM 1157 C C . ARG A 1 176 ? 64.383 25.434 36.024 1.00 23.76 153 ARG A C 1
ATOM 1158 O O . ARG A 1 176 ? 64.132 24.525 36.825 1.00 27.82 153 ARG A O 1
ATOM 1166 N N . LEU A 1 177 ? 63.607 25.738 34.992 1.00 25.99 154 LEU A N 1
ATOM 1167 C CA . LEU A 1 177 ? 62.284 25.129 34.857 1.00 27.13 154 LEU A CA 1
ATOM 1168 C C . LEU A 1 177 ? 62.126 24.212 33.663 1.00 29.50 154 LEU A C 1
ATOM 1169 O O . LEU A 1 177 ? 62.701 24.431 32.587 1.00 27.57 154 LEU A O 1
ATOM 1174 N N . MET A 1 178 ? 61.279 23.205 33.849 1.00 23.19 155 MET A N 1
ATOM 1175 C CA . MET A 1 178 ? 60.805 22.409 32.738 1.00 24.63 155 MET A CA 1
ATOM 1176 C C . MET A 1 178 ? 59.265 22.518 32.676 1.00 22.98 155 MET A C 1
ATOM 1177 O O . MET A 1 178 ? 58.557 21.672 33.248 1.00 23.30 155 MET A O 1
ATOM 1182 N N . PRO A 1 179 ? 58.741 23.527 31.969 1.00 23.23 156 PRO A N 1
ATOM 1183 C CA . PRO A 1 179 ? 57.288 23.658 31.800 1.00 21.53 156 PRO A CA 1
ATOM 1184 C C . PRO A 1 179 ? 56.691 22.465 31.074 1.00 27.56 156 PRO A C 1
ATOM 1185 O O . PRO A 1 179 ? 57.180 22.038 30.033 1.00 22.54 156 PRO A O 1
ATOM 1189 N N . THR A 1 180 ? 55.589 21.965 31.608 1.00 20.47 157 THR A N 1
ATOM 1190 C CA . THR A 1 180 ? 54.905 20.832 31.014 1.00 21.14 157 THR A CA 1
ATOM 1191 C C . THR A 1 180 ? 53.436 21.027 31.293 1.00 21.37 157 THR A C 1
ATOM 1192 O O . THR A 1 180 ? 53.075 21.473 32.400 1.00 20.66 157 THR A O 1
ATOM 1196 N N . GLY A 1 181 ? 52.585 20.687 30.304 1.00 21.09 158 GLY A N 1
ATOM 1197 C CA . GLY A 1 181 ? 51.138 20.832 30.458 1.00 23.01 158 GLY A CA 1
ATOM 1198 C C . GLY A 1 181 ? 50.649 21.855 29.458 1.00 25.64 158 GLY A C 1
ATOM 1199 O O . GLY A 1 181 ? 50.852 23.060 29.629 1.00 25.82 158 GLY A O 1
ATOM 1200 N N . GLY A 1 182 ? 50.065 21.378 28.367 1.00 24.63 159 GLY A N 1
ATOM 1201 C CA . GLY A 1 182 ? 49.527 22.307 27.368 1.00 26.67 159 GLY A CA 1
ATOM 1202 C C . GLY A 1 182 ? 50.547 22.870 26.398 1.00 25.77 159 GLY A C 1
ATOM 1203 O O . GLY A 1 182 ? 50.226 23.786 25.639 1.00 26.63 159 GLY A O 1
ATOM 1204 N N . ILE A 1 183 ? 51.781 22.375 26.442 1.00 23.42 160 ILE A N 1
ATOM 1205 C CA . ILE A 1 183 ? 52.833 22.863 25.517 1.00 22.11 160 ILE A CA 1
ATOM 1206 C C . ILE A 1 183 ? 52.623 22.261 24.106 1.00 29.92 160 ILE A C 1
ATOM 1207 O O . ILE A 1 183 ? 52.345 21.061 23.961 1.00 25.73 160 ILE A O 1
ATOM 1212 N N . THR A 1 184 ? 52.744 23.100 23.076 1.00 25.45 161 THR A N 1
ATOM 1213 C CA . THR A 1 184 ? 52.575 22.657 21.680 1.00 26.09 161 THR A CA 1
ATOM 1214 C C . THR A 1 184 ? 53.628 23.360 20.828 1.00 28.72 161 THR A C 1
ATOM 1215 O O . THR A 1 184 ? 54.317 24.258 21.297 1.00 26.59 161 THR A O 1
ATOM 1219 N N . PRO A 1 185 ? 53.763 22.955 19.550 1.00 26.94 162 PRO A N 1
ATOM 1220 C CA . PRO A 1 185 ? 54.716 23.687 18.725 1.00 29.13 162 PRO A CA 1
ATOM 1221 C C . PRO A 1 185 ? 54.382 25.179 18.626 1.00 29.31 162 PRO A C 1
ATOM 1222 O O . PRO A 1 185 ? 55.281 25.979 18.427 1.00 30.24 162 PRO A O 1
ATOM 1226 N N . SER A 1 186 ? 53.117 25.548 18.798 1.00 27.68 163 SER A N 1
ATOM 1227 C CA . SER A 1 186 ? 52.678 26.953 18.688 1.00 28.52 163 SER A CA 1
ATOM 1228 C C . SER A 1 186 ? 53.025 27.847 19.868 1.00 34.39 163 SER A C 1
ATOM 1229 O O . SER A 1 186 ? 53.009 29.081 19.743 1.00 32.10 163 SER A O 1
ATOM 1232 N N . ASN A 1 187 ? 53.302 27.247 21.028 1.00 30.81 164 ASN A N 1
ATOM 1233 C CA . ASN A 1 187 ? 53.641 28.051 22.195 1.00 30.36 164 ASN A CA 1
ATOM 1234 C C . ASN A 1 187 ? 55.004 27.772 22.832 1.00 26.00 164 ASN A C 1
ATOM 1235 O O . ASN A 1 187 ? 55.461 28.531 23.698 1.00 30.61 164 ASN A O 1
ATOM 1240 N N . ILE A 1 188 ? 55.696 26.732 22.377 1.00 26.12 165 ILE A N 1
ATOM 1241 C CA . ILE A 1 188 ? 56.924 26.331 23.054 1.00 24.30 165 ILE A CA 1
ATOM 1242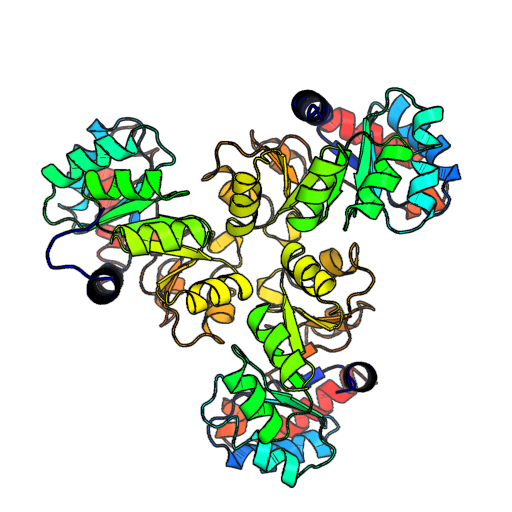 C C . ILE A 1 188 ? 58.012 27.413 22.942 1.00 24.91 165 ILE A C 1
ATOM 1243 O O . ILE A 1 188 ? 58.818 27.604 23.844 1.00 26.87 165 ILE A O 1
ATOM 1248 N N . ASP A 1 189 ? 58.059 28.113 21.810 1.00 31.46 166 ASP A N 1
ATOM 1249 C CA . ASP A 1 189 ? 59.129 29.086 21.622 1.00 28.56 166 ASP A CA 1
ATOM 1250 C C . ASP A 1 189 ? 59.055 30.174 22.676 1.00 23.64 166 ASP A C 1
ATOM 1251 O O . ASP A 1 189 ? 60.099 30.686 23.123 1.00 29.78 166 ASP A O 1
ATOM 1256 N N . ASN A 1 190 ? 57.830 30.519 23.064 1.00 27.63 167 ASN A N 1
ATOM 1257 C CA . ASN A 1 190 ? 57.613 31.575 24.064 1.00 29.69 167 ASN A CA 1
ATOM 1258 C C . ASN A 1 190 ? 58.160 31.149 25.427 1.00 29.04 167 ASN A C 1
ATOM 1259 O O . ASN A 1 190 ? 58.686 31.971 26.181 1.00 29.84 167 ASN A O 1
ATOM 1264 N N . TYR A 1 191 ? 58.028 29.862 25.751 1.00 25.40 168 TYR A N 1
ATOM 1265 C CA . TYR A 1 191 ? 58.663 29.348 26.958 1.00 26.99 168 TYR A CA 1
ATOM 1266 C C . TYR A 1 191 ? 60.173 29.285 26.853 1.00 27.69 168 TYR A C 1
ATOM 1267 O O . TYR A 1 191 ? 60.881 29.663 27.781 1.00 25.15 168 TYR A O 1
ATOM 1276 N N . LEU A 1 192 ? 60.679 28.785 25.723 1.00 26.15 169 LEU A N 1
ATOM 1277 C CA . LEU A 1 192 ? 62.098 28.606 25.585 1.00 26.37 169 LEU A CA 1
ATOM 1278 C C . LEU A 1 192 ? 62.846 29.949 25.523 1.00 26.15 169 LEU A C 1
ATOM 1279 O O . LEU A 1 192 ? 64.027 30.017 25.847 1.00 31.46 169 LEU A O 1
ATOM 1284 N N . ALA A 1 193 ? 62.136 31.000 25.129 1.00 27.50 170 ALA A N 1
ATOM 1285 C CA . ALA A 1 193 ? 62.720 32.351 25.109 1.00 31.87 170 ALA A CA 1
ATOM 1286 C C . ALA A 1 193 ? 63.075 32.864 26.513 1.00 38.40 170 ALA A C 1
ATOM 1287 O O . ALA A 1 193 ? 63.870 33.802 26.670 1.00 31.85 170 ALA A O 1
ATOM 1289 N N . ILE A 1 194 ? 62.462 32.278 27.542 1.00 28.60 171 ILE A N 1
ATOM 1290 C CA . ILE A 1 194 ? 62.798 32.637 28.918 1.00 28.66 171 ILE A CA 1
ATOM 1291 C C . ILE A 1 194 ? 64.086 31.919 29.325 1.00 31.63 171 ILE A C 1
ATOM 1292 O O . ILE A 1 194 ? 64.145 30.701 29.305 1.00 32.38 171 ILE A O 1
ATOM 1297 N N . PRO A 1 195 ? 65.153 32.670 29.665 1.00 32.78 172 PRO A N 1
ATOM 1298 C CA . PRO A 1 195 ? 66.466 32.058 29.898 1.00 35.04 172 PRO A CA 1
ATOM 1299 C C . PRO A 1 195 ? 66.489 30.909 30.924 1.00 29.12 172 PRO A C 1
ATOM 1300 O O . PRO A 1 195 ? 67.235 29.942 30.774 1.00 31.46 172 PRO A O 1
ATOM 1304 N N . GLN A 1 196 ? 65.661 31.021 31.955 1.00 30.75 173 GLN A N 1
ATOM 1305 C CA . GLN A 1 196 ? 65.667 30.051 33.027 1.00 32.03 173 GLN A CA 1
ATOM 1306 C C . GLN A 1 196 ? 64.848 28.797 32.674 1.00 28.04 173 GLN A C 1
ATOM 1307 O O . GLN A 1 196 ? 64.822 27.843 33.442 1.00 31.36 173 GLN A O 1
ATOM 1313 N N . VAL A 1 197 ? 64.204 28.789 31.509 1.00 27.08 174 VAL A N 1
ATOM 1314 C CA . VAL A 1 197 ? 63.530 27.562 31.065 1.00 23.98 174 VAL A CA 1
ATOM 1315 C C . VAL A 1 197 ? 64.537 26.672 30.347 1.00 30.19 174 VAL A C 1
ATOM 1316 O O . VAL A 1 197 ? 65.152 27.117 29.362 1.00 31.47 174 VAL A O 1
ATOM 1320 N N . LEU A 1 198 ? 64.706 25.434 30.817 1.00 25.49 175 LEU A N 1
ATOM 1321 C CA . LEU A 1 198 ? 65.699 24.515 30.206 1.00 27.85 175 LEU A CA 1
ATOM 1322 C C . LEU A 1 198 ? 65.119 23.772 29.000 1.00 32.03 175 LEU A C 1
ATOM 1323 O O . LEU A 1 198 ? 65.760 23.659 27.946 1.00 28.08 175 LEU A O 1
ATOM 1328 N N . ALA A 1 199 ? 63.893 23.268 29.165 1.00 24.48 176 ALA A N 1
ATOM 1329 C CA . ALA A 1 199 ? 63.242 22.407 28.183 1.00 23.77 176 ALA A CA 1
ATOM 1330 C C . ALA A 1 199 ? 61.775 22.359 28.571 1.00 25.19 176 ALA A C 1
ATOM 1331 O O . ALA A 1 199 ? 61.430 22.671 29.708 1.00 28.19 176 ALA A O 1
ATOM 1333 N N . CYS A 1 200 ? 60.917 21.995 27.636 1.00 23.58 177 CYS A N 1
ATOM 1334 C CA . CYS A 1 200 ? 59.505 21.773 27.960 1.00 22.13 177 CYS A CA 1
ATOM 1335 C C . CYS A 1 200 ? 59.143 20.324 27.703 1.00 27.28 177 CYS A C 1
ATOM 1336 O O . CYS A 1 200 ? 59.650 19.694 26.770 1.00 26.02 177 CYS A O 1
ATOM 1339 N N . GLY A 1 201 ? 58.251 19.786 28.523 1.00 23.23 178 GLY A N 1
ATOM 1340 C CA . GLY A 1 201 ? 57.689 18.471 28.251 1.00 24.87 178 GLY A CA 1
ATOM 1341 C C . GLY A 1 201 ? 56.531 18.566 27.274 1.00 24.72 178 GLY A C 1
ATOM 1342 O O . GLY A 1 201 ? 55.715 19.480 27.353 1.00 26.83 178 GLY A O 1
ATOM 1343 N N . GLY A 1 202 ? 56.444 17.617 26.343 1.00 24.08 179 GLY A N 1
ATOM 1344 C CA . GLY A 1 202 ? 55.372 17.668 25.352 1.00 28.67 179 GLY A CA 1
ATOM 1345 C C . GLY A 1 202 ? 54.892 16.281 25.012 1.00 26.15 179 GLY A C 1
ATOM 1346 O O . GLY A 1 202 ? 55.680 15.332 25.010 1.00 25.19 179 GLY A O 1
ATOM 1347 N N . THR A 1 203 ? 53.595 16.149 24.771 1.00 27.32 180 THR A N 1
ATOM 1348 C CA . THR A 1 203 ? 53.046 14.820 24.487 1.00 23.22 180 THR A CA 1
ATOM 1349 C C . THR A 1 203 ? 52.640 14.670 23.027 1.00 27.35 180 THR A C 1
ATOM 1350 O O . THR A 1 203 ? 52.341 13.554 22.574 1.00 29.28 180 THR A O 1
ATOM 1354 N N . TRP A 1 204 ? 52.633 15.769 22.276 1.00 27.83 181 TRP A N 1
ATOM 1355 C CA . TRP A 1 204 ? 51.981 15.732 20.967 1.00 30.37 181 TRP A CA 1
ATOM 1356 C C . TRP A 1 204 ? 52.674 14.801 19.983 1.00 31.61 181 TRP A C 1
ATOM 1357 O O . TRP A 1 204 ? 52.011 14.166 19.160 1.00 34.46 181 TRP A O 1
ATOM 1368 N N . MET A 1 205 ? 53.999 14.712 20.066 1.00 26.30 182 MET A N 1
ATOM 1369 C CA . MET A 1 205 ? 54.750 13.880 19.121 1.00 32.25 182 MET A CA 1
ATOM 1370 C C . MET A 1 205 ? 54.755 12.393 19.487 1.00 34.61 182 MET A C 1
ATOM 1371 O O . MET A 1 205 ? 55.225 11.559 18.710 1.00 35.48 182 MET A O 1
ATOM 1376 N N . VAL A 1 206 ? 54.214 12.071 20.662 1.00 29.82 183 VAL A N 1
ATOM 1377 C CA . VAL A 1 206 ? 54.112 10.698 21.175 1.00 28.69 183 VAL A CA 1
ATOM 1378 C C . VAL A 1 206 ? 52.695 10.415 21.677 1.00 32.45 183 VAL A C 1
ATOM 1379 O O . VAL A 1 206 ? 52.484 9.578 22.561 1.00 33.85 183 VAL A O 1
ATOM 1383 N N . ASP A 1 207 ? 51.729 11.120 21.102 1.00 32.14 184 ASP A N 1
ATOM 1384 C CA . ASP A 1 207 ? 50.324 11.005 21.476 1.00 32.21 184 ASP A CA 1
ATOM 1385 C C . ASP A 1 207 ? 49.861 9.554 21.446 1.00 38.23 184 ASP A C 1
ATOM 1386 O O . ASP A 1 207 ? 50.198 8.812 20.520 1.00 34.15 184 ASP A O 1
ATOM 1391 N N . LYS A 1 208 ? 49.086 9.160 22.455 1.00 41.09 185 LYS A N 1
ATOM 1392 C CA . LYS A 1 208 ? 48.568 7.788 22.562 1.00 40.51 185 LYS A CA 1
ATOM 1393 C C . LYS A 1 208 ? 48.001 7.265 21.249 1.00 38.67 185 LYS A C 1
ATOM 1394 O O . LYS A 1 208 ? 48.293 6.137 20.828 1.00 41.81 185 LYS A O 1
ATOM 1400 N N . LYS A 1 209 ? 47.173 8.079 20.614 1.00 40.34 186 LYS A N 1
ATOM 1401 C CA . LYS A 1 209 ? 46.533 7.678 19.372 1.00 43.87 186 LYS A CA 1
ATOM 1402 C C . LYS A 1 209 ? 47.595 7.273 18.340 1.00 45.33 186 LYS A C 1
ATOM 1403 O O . LYS A 1 209 ? 47.467 6.243 17.673 1.00 41.70 186 LYS A O 1
ATOM 1409 N N . LEU A 1 210 ? 48.662 8.063 18.225 1.00 32.89 187 LEU A N 1
ATOM 1410 C CA . LEU A 1 210 ? 49.693 7.783 17.232 1.00 34.98 187 LEU A CA 1
ATOM 1411 C C . LEU A 1 210 ? 50.444 6.492 17.559 1.00 30.10 187 LEU A C 1
ATOM 1412 O O . LEU A 1 210 ? 50.739 5.694 16.661 1.00 35.70 187 LEU A O 1
ATOM 1417 N N . VAL A 1 211 ? 50.747 6.301 18.841 1.00 32.82 188 VAL A N 1
ATOM 1418 C CA . VAL A 1 211 ? 51.583 5.182 19.272 1.00 33.64 188 VAL A CA 1
ATOM 1419 C C . VAL A 1 211 ? 50.777 3.887 19.187 1.00 38.58 188 VAL A C 1
ATOM 1420 O O . VAL A 1 211 ? 51.243 2.891 18.617 1.00 42.29 188 VAL A O 1
ATOM 1424 N N . THR A 1 212 ? 49.565 3.920 19.740 1.00 41.86 189 THR A N 1
ATOM 1425 C CA . THR A 1 212 ? 48.643 2.785 19.692 1.00 44.76 189 THR A CA 1
ATOM 1426 C C . THR A 1 212 ? 48.382 2.325 18.261 1.00 48.23 189 THR A C 1
ATOM 1427 O O . THR A 1 212 ? 48.388 1.123 17.971 1.00 45.87 189 THR A O 1
ATOM 1431 N N . ASN A 1 213 ? 48.136 3.280 17.367 1.00 43.26 190 ASN A N 1
ATOM 1432 C CA . ASN A 1 213 ? 47.861 2.954 15.972 1.00 46.00 190 ASN A CA 1
ATOM 1433 C C . ASN A 1 213 ? 49.122 2.786 15.135 1.00 46.46 190 ASN A C 1
ATOM 1434 O O . ASN A 1 213 ? 49.046 2.634 13.918 1.00 45.06 190 ASN A O 1
ATOM 1439 N N . GLY A 1 214 ? 50.275 2.820 15.794 1.00 40.74 191 GLY A N 1
ATOM 1440 C CA . GLY A 1 214 ? 51.556 2.639 15.112 1.00 44.89 191 GLY A CA 1
ATOM 1441 C C . GLY A 1 214 ? 51.822 3.579 13.948 1.00 41.73 191 GLY A C 1
ATOM 1442 O O . GLY A 1 214 ? 52.346 3.158 12.924 1.00 42.92 191 GLY A O 1
ATOM 1443 N N . GLU A 1 215 ? 51.475 4.858 14.100 1.00 36.95 192 GLU A N 1
ATOM 1444 C CA A GLU A 1 215 ? 51.737 5.863 13.071 0.70 32.30 192 GLU A CA 1
ATOM 1445 C CA B GLU A 1 215 ? 51.742 5.841 13.051 0.30 33.83 192 GLU A CA 1
ATOM 1446 C C . GLU A 1 215 ? 53.182 6.329 13.154 1.00 35.03 192 GLU A C 1
ATOM 1447 O O . GLU A 1 215 ? 53.441 7.483 13.488 1.00 34.83 192 GLU A O 1
ATOM 1458 N N . TRP A 1 216 ? 54.126 5.434 12.867 1.00 32.49 193 TRP A N 1
ATOM 1459 C CA . TRP A 1 216 ? 55.541 5.740 13.055 1.00 33.21 193 TRP A CA 1
ATOM 1460 C C . TRP A 1 216 ? 56.036 6.860 12.157 1.00 34.90 193 TRP A C 1
ATOM 1461 O O . TRP A 1 216 ? 56.884 7.646 12.566 1.00 35.16 193 TRP A O 1
ATOM 1472 N N . ASP A 1 217 ? 55.526 6.944 10.929 1.00 33.19 194 ASP A N 1
ATOM 1473 C CA . ASP A 1 217 ? 55.947 8.047 10.060 1.00 32.80 194 ASP A CA 1
ATOM 1474 C C . ASP A 1 217 ? 55.496 9.424 10.585 1.00 30.84 194 ASP A C 1
ATOM 1475 O O . ASP A 1 217 ? 56.249 10.400 10.488 1.00 35.57 194 ASP A O 1
ATOM 1480 N N . GLU A 1 218 ? 54.283 9.521 11.087 1.00 32.73 195 GLU A N 1
ATOM 1481 C CA . GLU A 1 218 ? 53.822 10.767 11.676 1.00 35.15 195 GLU A CA 1
ATOM 1482 C C . GLU A 1 218 ? 54.603 11.160 12.949 1.00 35.26 195 GLU A C 1
ATOM 1483 O O . GLU A 1 218 ? 55.003 12.277 13.108 1.00 32.43 195 GLU A O 1
ATOM 1489 N N . ILE A 1 219 ? 54.848 10.205 13.825 1.00 32.76 196 ILE A N 1
ATOM 1490 C CA . ILE A 1 219 ? 55.699 10.456 14.995 1.00 30.11 196 ILE A CA 1
ATOM 1491 C C . ILE A 1 219 ? 57.077 10.967 14.551 1.00 31.83 196 ILE A C 1
ATOM 1492 O O . ILE A 1 219 ? 57.600 11.959 15.090 1.00 30.15 196 ILE A O 1
ATOM 1497 N N . ALA A 1 220 ? 57.651 10.323 13.530 1.00 31.54 197 ALA A N 1
ATOM 1498 C CA . ALA A 1 220 ? 58.955 10.738 13.027 1.00 31.74 197 ALA A CA 1
ATOM 1499 C C . ALA A 1 220 ? 58.925 12.161 12.470 1.00 29.68 197 ALA A C 1
ATOM 1500 O O . ALA A 1 220 ? 59.865 12.920 12.680 1.00 30.93 197 ALA A O 1
ATOM 1502 N N . ARG A 1 221 ? 57.868 12.505 11.774 1.00 31.32 198 ARG A N 1
ATOM 1503 C CA . ARG A 1 221 ? 57.758 13.814 11.184 1.00 31.89 198 ARG A CA 1
ATOM 1504 C C . ARG A 1 221 ? 57.658 14.857 12.263 1.00 29.66 198 ARG A C 1
ATOM 1505 O O . ARG A 1 221 ? 58.359 15.812 12.261 1.00 32.89 198 ARG A O 1
ATOM 1513 N N . LEU A 1 222 ? 56.756 14.645 13.181 1.00 34.06 199 LEU A N 1
ATOM 1514 C CA . LEU A 1 222 ? 56.567 15.607 14.280 1.00 31.31 199 LEU A CA 1
ATOM 1515 C C . LEU A 1 222 ? 57.848 15.790 15.074 1.00 33.38 199 LEU A C 1
ATOM 1516 O O . LEU A 1 222 ? 58.185 16.904 15.480 1.00 33.69 199 LEU A O 1
ATOM 1521 N N . THR A 1 223 ? 58.571 14.695 15.290 1.00 30.47 200 THR A N 1
ATOM 1522 C CA . THR A 1 223 ? 59.832 14.750 15.999 1.00 26.44 200 THR A CA 1
ATOM 1523 C C . THR A 1 223 ? 60.845 15.571 15.196 1.00 33.11 200 THR A C 1
ATOM 1524 O O . THR A 1 223 ? 61.478 16.473 15.736 1.00 30.46 200 THR A O 1
ATOM 1528 N N . ARG A 1 224 ? 60.985 15.288 13.899 1.00 31.58 201 ARG A N 1
ATOM 1529 C CA . ARG A 1 224 ? 61.923 16.079 13.085 1.00 34.34 201 ARG A CA 1
ATOM 1530 C C . ARG A 1 224 ? 61.566 17.562 13.106 1.00 29.08 201 ARG A C 1
ATOM 1531 O O . ARG A 1 224 ? 62.445 18.431 13.202 1.00 31.42 201 ARG A O 1
ATOM 1539 N N . GLU A 1 225 ? 60.280 17.844 13.001 1.00 31.54 202 GLU A N 1
ATOM 1540 C CA . GLU A 1 225 ? 59.792 19.226 12.931 1.00 32.24 202 GLU A CA 1
ATOM 1541 C C . GLU A 1 225 ? 60.112 20.025 14.193 1.00 31.98 202 GLU A C 1
ATOM 1542 O O . GLU A 1 225 ? 60.562 21.172 14.113 1.00 31.27 202 GLU A O 1
ATOM 1548 N N . ILE A 1 226 ? 59.887 19.432 15.367 1.00 30.99 203 ILE A N 1
ATOM 1549 C CA . ILE A 1 226 ? 60.147 20.205 16.591 1.00 28.37 203 ILE A CA 1
ATOM 1550 C C . ILE A 1 226 ? 61.630 20.361 16.843 1.00 28.73 203 ILE A C 1
ATOM 1551 O O . ILE A 1 226 ? 62.080 21.416 17.303 1.00 30.38 203 ILE A O 1
ATOM 1556 N N . VAL A 1 227 ? 62.408 19.316 16.557 1.00 29.48 204 VAL A N 1
ATOM 1557 C CA . VAL A 1 227 ? 63.861 19.386 16.728 1.00 26.71 204 VAL A CA 1
ATOM 1558 C C . VAL A 1 227 ? 64.420 20.539 15.886 1.00 32.39 204 VAL A C 1
ATOM 1559 O O . VAL A 1 227 ? 65.242 21.332 16.354 1.00 33.24 204 VAL A O 1
ATOM 1563 N N . GLU A 1 228 ? 63.963 20.617 14.638 1.00 33.47 205 GLU A N 1
ATOM 1564 C CA . GLU A 1 228 ? 64.386 21.690 13.736 1.00 42.45 205 GLU A CA 1
ATOM 1565 C C . GLU A 1 228 ? 63.916 23.061 14.249 1.00 40.35 205 GLU A C 1
ATOM 1566 O O . GLU A 1 228 ? 64.644 24.056 14.178 1.00 40.61 205 GLU A O 1
ATOM 1572 N N . GLN A 1 229 ? 62.706 23.102 14.788 1.00 34.87 206 GLN A N 1
ATOM 1573 C CA . GLN A 1 229 ? 62.142 24.349 15.304 1.00 33.95 206 GLN A CA 1
ATOM 1574 C C . GLN A 1 229 ? 62.925 24.902 16.491 1.00 33.13 206 GLN A C 1
ATOM 1575 O O . GLN A 1 229 ? 63.171 26.109 16.572 1.00 36.15 206 GLN A O 1
ATOM 1581 N N . VAL A 1 230 ? 63.307 24.042 17.428 1.00 32.35 207 VAL A N 1
ATOM 1582 C CA . VAL A 1 230 ? 63.934 24.537 18.651 1.00 31.81 207 VAL A CA 1
ATOM 1583 C C . VAL A 1 230 ? 65.445 24.544 18.596 1.00 38.74 207 VAL A C 1
ATOM 1584 O O . VAL A 1 230 ? 66.093 25.143 19.443 1.00 34.50 207 VAL A O 1
ATOM 1588 N N . ASN A 1 231 ? 66.008 23.864 17.604 1.00 42.62 208 ASN A N 1
ATOM 1589 C CA . ASN A 1 231 ? 67.452 23.734 17.490 1.00 43.80 208 ASN A CA 1
ATOM 1590 C C . ASN A 1 231 ? 67.833 23.935 16.045 1.00 55.04 208 ASN A C 1
ATOM 1591 O O . ASN A 1 231 ? 68.393 23.029 15.430 1.00 52.15 208 ASN A O 1
ATOM 1596 N N . PRO A 1 232 ? 67.508 25.121 15.495 1.00 59.39 209 PRO A N 1
ATOM 1597 C CA . PRO A 1 232 ? 67.782 25.460 14.102 1.00 70.46 209 PRO A CA 1
ATOM 1598 C C . PRO A 1 232 ? 69.280 25.642 13.874 1.00 78.88 209 PRO A C 1
ATOM 1599 O O . PRO A 1 232 ? 69.841 25.128 12.902 1.00 84.52 209 PRO A O 1
ATOM 1604 N N . PHE B 1 20 ? 59.290 41.134 71.140 1.00 74.11 -3 PHE B N 1
ATOM 1605 C CA . PHE B 1 20 ? 58.938 41.788 69.845 1.00 69.94 -3 PHE B CA 1
ATOM 1606 C C . PHE B 1 20 ? 57.465 42.195 69.787 1.00 68.16 -3 PHE B C 1
ATOM 1607 O O . PHE B 1 20 ? 56.569 41.343 69.824 1.00 67.67 -3 PHE B O 1
ATOM 1615 N N . GLN B 1 21 ? 57.215 43.498 69.694 1.00 62.50 -2 GLN B N 1
ATOM 1616 C CA . GLN B 1 21 ? 55.854 43.986 69.487 1.00 63.53 -2 GLN B CA 1
ATOM 1617 C C . GLN B 1 21 ? 55.604 44.326 68.008 1.00 57.39 -2 GLN B C 1
ATOM 1618 O O . GLN B 1 21 ? 56.262 45.207 67.433 1.00 44.95 -2 GLN B O 1
ATOM 1624 N N . SER B 1 22 ? 54.647 43.625 67.410 1.00 58.60 -1 SER B N 1
ATOM 1625 C CA . SER B 1 22 ? 54.317 43.816 65.998 1.00 53.82 -1 SER B CA 1
ATOM 1626 C C . SER B 1 22 ? 53.807 45.220 65.694 1.00 55.97 -1 SER B C 1
ATOM 1627 O O . SER B 1 22 ? 52.990 45.780 66.427 1.00 50.36 -1 SER B O 1
ATOM 1630 N N . MET B 1 23 ? 54.323 45.781 64.606 1.00 39.62 0 MET B N 1
ATOM 1631 C CA . MET B 1 23 ? 53.896 47.066 64.103 1.00 41.03 0 MET B CA 1
ATOM 1632 C C . MET B 1 23 ? 52.847 46.903 63.007 1.00 33.77 0 MET B C 1
ATOM 1633 O O . MET B 1 23 ? 52.617 47.842 62.252 1.00 33.18 0 MET B O 1
ATOM 1638 N N . MET B 1 24 ? 52.215 45.734 62.901 1.00 32.43 1 MET B N 1
ATOM 1639 C CA . MET B 1 24 ? 51.290 45.523 61.771 1.00 35.46 1 MET B CA 1
ATOM 1640 C C . MET B 1 24 ? 50.102 46.497 61.723 1.00 37.32 1 MET B C 1
ATOM 1641 O O . MET B 1 24 ? 49.629 46.854 60.644 1.00 33.60 1 MET B O 1
ATOM 1646 N N . SER B 1 25 ? 49.624 46.951 62.872 1.00 39.03 2 SER B N 1
ATOM 1647 C CA . SER B 1 25 ? 48.495 47.877 62.858 1.00 36.82 2 SER B CA 1
ATOM 1648 C C . SER B 1 25 ? 48.922 49.203 62.227 1.00 39.25 2 SER B C 1
ATOM 1649 O O . SER B 1 25 ? 48.169 49.814 61.459 1.00 37.69 2 SER B O 1
ATOM 1652 N N . THR B 1 26 ? 50.146 49.626 62.531 1.00 40.09 3 THR B N 1
ATOM 1653 C CA . THR B 1 26 ? 50.721 50.828 61.933 1.00 42.77 3 THR B CA 1
ATOM 1654 C C . THR B 1 26 ? 50.930 50.639 60.425 1.00 39.53 3 THR B C 1
ATOM 1655 O O . THR B 1 26 ? 50.589 51.513 59.619 1.00 36.82 3 THR B O 1
ATOM 1659 N N . ILE B 1 27 ? 51.518 49.504 60.060 1.00 38.76 4 ILE B N 1
ATOM 1660 C CA . ILE B 1 27 ? 51.782 49.199 58.654 1.00 31.96 4 ILE B CA 1
ATOM 1661 C C . ILE B 1 27 ? 50.479 49.121 57.858 1.00 29.50 4 ILE B C 1
ATOM 1662 O O . ILE B 1 27 ? 50.391 49.692 56.754 1.00 30.78 4 ILE B O 1
ATOM 1667 N N . ASN B 1 28 ? 49.475 48.418 58.397 1.00 29.46 5 ASN B N 1
ATOM 1668 C CA . ASN B 1 28 ? 48.161 48.339 57.738 1.00 30.14 5 ASN B CA 1
ATOM 1669 C C . ASN B 1 28 ? 47.591 49.720 57.455 1.00 29.61 5 ASN B C 1
ATOM 1670 O O . ASN B 1 28 ? 47.050 49.984 56.382 1.00 29.16 5 ASN B O 1
ATOM 1675 N N . ASN B 1 29 ? 47.695 50.607 58.444 1.00 29.44 6 ASN B N 1
ATOM 1676 C CA . ASN B 1 29 ? 47.170 51.946 58.262 1.00 30.85 6 ASN B CA 1
ATOM 1677 C C . ASN B 1 29 ? 47.922 52.742 57.214 1.00 25.06 6 ASN B C 1
ATOM 1678 O O . ASN B 1 29 ? 47.299 53.461 56.422 1.00 31.98 6 ASN B O 1
ATOM 1683 N N . GLN B 1 30 ? 49.237 52.595 57.192 1.00 32.41 7 GLN B N 1
ATOM 1684 C CA . GLN B 1 30 ? 50.041 53.278 56.190 1.00 34.63 7 GLN B CA 1
ATOM 1685 C C . GLN B 1 30 ? 49.731 52.747 54.788 1.00 33.76 7 GLN B C 1
ATOM 1686 O O . GLN B 1 30 ? 49.509 53.527 53.855 1.00 32.37 7 GLN B O 1
ATOM 1692 N N . LEU B 1 31 ? 49.675 51.426 54.643 1.00 31.10 8 LEU B N 1
ATOM 1693 C CA . LEU B 1 31 ? 49.291 50.853 53.342 1.00 26.84 8 LEU B CA 1
ATOM 1694 C C . LEU B 1 31 ? 47.923 51.333 52.863 1.00 29.86 8 LEU B C 1
ATOM 1695 O O . LEU B 1 31 ? 47.736 51.643 51.684 1.00 31.43 8 LEU B O 1
ATOM 1700 N N . LYS B 1 32 ? 46.935 51.360 53.760 1.00 28.97 9 LYS B N 1
ATOM 1701 C CA . LYS B 1 32 ? 45.579 51.746 53.396 1.00 31.26 9 LYS B CA 1
ATOM 1702 C C . LYS B 1 32 ? 45.564 53.183 52.871 1.00 33.87 9 LYS B C 1
ATOM 1703 O O . LYS B 1 32 ? 44.829 53.510 51.937 1.00 33.06 9 LYS B O 1
ATOM 1709 N N . ALA B 1 33 ? 46.387 54.029 53.476 1.00 31.61 10 ALA B N 1
ATOM 1710 C CA . ALA B 1 33 ? 46.498 55.410 53.032 1.00 33.72 10 ALA B CA 1
ATOM 1711 C C . ALA B 1 33 ? 47.222 55.520 51.690 1.00 31.11 10 ALA B C 1
ATOM 1712 O O . ALA B 1 33 ? 46.791 56.266 50.800 1.00 36.69 10 ALA B O 1
ATOM 1714 N N . LEU B 1 34 ? 48.316 54.782 51.532 1.00 29.72 11 LEU B N 1
ATOM 1715 C CA . LEU B 1 34 ? 49.115 54.891 50.306 1.00 23.19 11 LEU B CA 1
ATOM 1716 C C . LEU B 1 34 ? 48.429 54.336 49.061 1.00 29.17 11 LEU B C 1
ATOM 1717 O O . LEU B 1 34 ? 48.496 54.924 47.975 1.00 28.75 11 LEU B O 1
ATOM 1722 N N . LYS B 1 35 ? 47.806 53.170 49.233 1.00 26.18 12 LYS B N 1
ATOM 1723 C CA . LYS B 1 35 ? 47.108 52.414 48.179 1.00 26.12 12 LYS B CA 1
ATOM 1724 C C . LYS B 1 35 ? 48.005 51.778 47.112 1.00 27.16 12 LYS B C 1
ATOM 1725 O O . LYS B 1 35 ? 47.608 50.829 46.452 1.00 26.35 12 LYS B O 1
ATOM 1731 N N . VAL B 1 36 ? 49.196 52.320 46.917 1.00 23.42 13 VAL B N 1
ATOM 1732 C CA . VAL B 1 36 ? 50.135 51.789 45.937 1.00 22.41 13 VAL B CA 1
ATOM 1733 C C . VAL B 1 36 ? 51.523 51.839 46.534 1.00 27.95 13 VAL B C 1
ATOM 1734 O O . VAL B 1 36 ? 51.960 52.860 47.108 1.00 26.60 13 VAL B O 1
ATOM 1738 N N . ILE B 1 37 ? 52.215 50.715 46.464 1.00 24.43 14 ILE B N 1
ATOM 1739 C CA . ILE B 1 37 ? 53.587 50.657 46.985 1.00 23.21 14 ILE B CA 1
ATOM 1740 C C . ILE B 1 37 ? 54.586 50.402 45.866 1.00 25.18 14 ILE B C 1
ATOM 1741 O O . ILE B 1 37 ? 54.523 49.384 45.185 1.00 24.59 14 ILE B O 1
ATOM 1746 N N . PRO B 1 38 ? 55.514 51.346 45.634 1.00 23.21 15 PRO B N 1
ATOM 1747 C CA . PRO B 1 38 ? 56.546 51.095 44.644 1.00 23.34 15 PRO B CA 1
ATOM 1748 C C . PRO B 1 38 ? 57.405 49.905 45.034 1.00 28.16 15 PRO B C 1
ATOM 1749 O O . PRO B 1 38 ? 57.945 49.855 46.133 1.00 26.69 15 PRO B O 1
ATOM 1753 N N . VAL B 1 39 ? 57.510 48.963 44.121 1.00 24.73 16 VAL B N 1
ATOM 1754 C CA . VAL B 1 39 ? 58.384 47.832 44.237 1.00 23.78 16 VAL B CA 1
ATOM 1755 C C . VAL B 1 39 ? 59.625 48.078 43.390 1.00 26.58 16 VAL B C 1
ATOM 1756 O O . VAL B 1 39 ? 59.572 48.099 42.152 1.00 25.98 16 VAL B O 1
ATOM 1760 N N . ILE B 1 40 ? 60.750 48.252 44.080 1.00 25.08 17 ILE B N 1
ATOM 1761 C CA . ILE B 1 40 ? 61.993 48.764 43.493 1.00 22.17 17 ILE B CA 1
ATOM 1762 C C . ILE B 1 40 ? 63.085 47.720 43.328 1.00 27.24 17 ILE B C 1
ATOM 1763 O O . ILE B 1 40 ? 63.461 47.053 44.294 1.00 27.17 17 ILE B O 1
ATOM 1768 N N . ALA B 1 41 ? 63.575 47.585 42.101 1.00 25.78 18 ALA B N 1
ATOM 1769 C CA . ALA B 1 41 ? 64.728 46.757 41.806 1.00 28.57 18 ALA B CA 1
ATOM 1770 C C . ALA B 1 41 ? 65.829 47.709 41.368 1.00 37.62 18 ALA B C 1
ATOM 1771 O O . ALA B 1 41 ? 65.777 48.278 40.277 1.00 39.01 18 ALA B O 1
ATOM 1773 N N . ILE B 1 42 ? 66.808 47.901 42.247 1.00 35.49 19 ILE B N 1
ATOM 1774 C CA . ILE B 1 42 ? 67.838 48.907 42.065 1.00 45.17 19 ILE B CA 1
ATOM 1775 C C . ILE B 1 42 ? 69.134 48.210 41.644 1.00 43.00 19 ILE B C 1
ATOM 1776 O O . ILE B 1 42 ? 69.425 47.113 42.109 1.00 41.18 19 ILE B O 1
ATOM 1781 N N . ASP B 1 43 ? 69.900 48.829 40.753 1.00 46.08 20 ASP B N 1
ATOM 1782 C CA . ASP B 1 43 ? 71.183 48.274 40.340 1.00 48.08 20 ASP B CA 1
ATOM 1783 C C . ASP B 1 43 ? 72.300 48.916 41.142 1.00 44.31 20 ASP B C 1
ATOM 1784 O O . ASP B 1 43 ? 73.114 48.233 41.761 1.00 45.62 20 ASP B O 1
ATOM 1789 N N . ASN B 1 44 ? 72.323 50.242 41.119 1.00 46.96 21 ASN B N 1
ATOM 1790 C CA . ASN B 1 44 ? 73.277 51.012 41.887 1.00 47.51 21 ASN B CA 1
ATOM 1791 C C . ASN B 1 44 ? 72.564 51.594 43.081 1.00 37.90 21 ASN B C 1
ATOM 1792 O O . ASN B 1 44 ? 71.594 52.340 42.936 1.00 43.21 21 ASN B O 1
ATOM 1797 N N . ALA B 1 45 ? 73.040 51.255 44.273 1.00 36.85 22 ALA B N 1
ATOM 1798 C CA . ALA B 1 45 ? 72.364 51.676 45.489 1.00 33.88 22 ALA B CA 1
ATOM 1799 C C . ALA B 1 45 ? 72.197 53.179 45.592 1.00 35.53 22 ALA B C 1
ATOM 1800 O O . ALA B 1 45 ? 71.223 53.657 46.152 1.00 31.72 22 ALA B O 1
ATOM 1802 N N . GLU B 1 46 ? 73.179 53.918 45.082 1.00 38.10 23 GLU B N 1
ATOM 1803 C CA . GLU B 1 46 ? 73.160 55.376 45.108 1.00 43.33 23 GLU B CA 1
ATOM 1804 C C . GLU B 1 46 ? 71.901 55.952 44.444 1.00 32.02 23 GLU B C 1
ATOM 1805 O O . GLU B 1 46 ? 71.393 57.023 44.834 1.00 35.18 23 GLU B O 1
ATOM 1811 N N . ASP B 1 47 ? 71.390 55.215 43.460 1.00 36.29 24 ASP B N 1
ATOM 1812 C CA . ASP B 1 47 ? 70.205 55.612 42.704 1.00 35.91 24 ASP B CA 1
ATOM 1813 C C . ASP B 1 47 ? 68.948 55.709 43.564 1.00 35.73 24 ASP B C 1
ATOM 1814 O O . ASP B 1 47 ? 67.943 56.314 43.146 1.00 34.59 24 ASP B O 1
ATOM 1819 N N . ILE B 1 48 ? 68.980 55.114 44.765 1.00 32.72 25 ILE B N 1
ATOM 1820 C CA . ILE B 1 48 ? 67.817 55.178 45.652 1.00 32.99 25 ILE B CA 1
ATOM 1821 C C . ILE B 1 48 ? 67.576 56.579 46.180 1.00 28.19 25 ILE B C 1
ATOM 1822 O O . ILE B 1 48 ? 66.479 56.925 46.591 1.00 29.38 25 ILE B O 1
ATOM 1827 N N . ILE B 1 49 ? 68.614 57.417 46.164 1.00 32.47 26 ILE B N 1
ATOM 1828 C CA . ILE B 1 49 ? 68.475 58.737 46.724 1.00 31.10 26 ILE B CA 1
ATOM 1829 C C . ILE B 1 49 ? 67.618 59.635 45.813 1.00 30.59 26 ILE B C 1
ATOM 1830 O O . ILE B 1 49 ? 66.589 60.161 46.249 1.00 30.36 26 ILE B O 1
ATOM 1835 N N . PRO B 1 50 ? 68.027 59.790 44.543 1.00 36.45 27 PRO B N 1
ATOM 1836 C CA . PRO B 1 50 ? 67.143 60.600 43.695 1.00 36.11 27 PRO B CA 1
ATOM 1837 C C . PRO B 1 50 ? 65.758 59.943 43.518 1.00 36.31 27 PRO B C 1
ATOM 1838 O O . PRO B 1 50 ? 64.743 60.647 43.476 1.00 32.40 27 PRO B O 1
ATOM 1842 N N . LEU B 1 51 ? 65.720 58.612 43.445 1.00 33.22 28 LEU B N 1
ATOM 1843 C CA . LEU B 1 51 ? 64.427 57.896 43.289 1.00 31.58 28 LEU B CA 1
ATOM 1844 C C . LEU B 1 51 ? 63.499 58.177 44.463 1.00 31.72 28 LEU B C 1
ATOM 1845 O O . LEU B 1 51 ? 62.330 58.517 44.283 1.00 28.85 28 LEU B O 1
ATOM 1850 N N . GLY B 1 52 ? 64.018 58.053 45.690 1.00 28.08 29 GLY B N 1
ATOM 1851 C CA . GLY B 1 52 ? 63.238 58.334 46.873 1.00 28.89 29 GLY B CA 1
ATOM 1852 C C . GLY B 1 52 ? 62.768 59.774 46.969 1.00 29.57 29 GLY B C 1
ATOM 1853 O O . GLY B 1 52 ? 61.672 60.046 47.472 1.00 28.50 29 GLY B O 1
ATOM 1854 N N . LYS B 1 53 ? 63.613 60.700 46.504 1.00 32.90 30 LYS B N 1
ATOM 1855 C CA . LYS B 1 53 ? 63.264 62.120 46.517 1.00 34.14 30 LYS B CA 1
ATOM 1856 C C . LYS B 1 53 ? 62.066 62.350 45.597 1.00 27.86 30 LYS B C 1
ATOM 1857 O O . LYS B 1 53 ? 61.071 62.984 45.984 1.00 31.73 30 LYS B O 1
ATOM 1863 N N . VAL B 1 54 ? 62.154 61.783 44.401 1.00 31.88 31 VAL B N 1
ATOM 1864 C CA . VAL B 1 54 ? 61.059 61.908 43.430 1.00 28.73 31 VAL B CA 1
ATOM 1865 C C . VAL B 1 54 ? 59.782 61.249 43.935 1.00 29.96 31 VAL B C 1
ATOM 1866 O O . VAL B 1 54 ? 58.715 61.848 43.904 1.00 29.67 31 VAL B O 1
ATOM 1870 N N . LEU B 1 55 ? 59.889 60.027 44.464 1.00 26.91 32 LEU B N 1
ATOM 1871 C CA . LEU B 1 55 ? 58.694 59.420 45.067 1.00 30.09 32 LEU B CA 1
ATOM 1872 C C . LEU B 1 55 ? 58.078 60.267 46.176 1.00 28.73 32 LEU B C 1
ATOM 1873 O O . LEU B 1 55 ? 56.872 60.529 46.188 1.00 30.33 32 LEU B O 1
ATOM 1878 N N . ALA B 1 56 ? 58.896 60.689 47.139 1.00 31.12 33 ALA B N 1
ATOM 1879 C CA . ALA B 1 56 ? 58.342 61.415 48.278 1.00 39.38 33 ALA B CA 1
ATOM 1880 C C . ALA B 1 56 ? 57.733 62.771 47.887 1.00 36.06 33 ALA B C 1
ATOM 1881 O O . ALA B 1 56 ? 56.643 63.115 48.339 1.00 39.91 33 ALA B O 1
ATOM 1883 N N . GLU B 1 57 ? 58.419 63.530 47.046 1.00 38.87 34 GLU B N 1
ATOM 1884 C CA . GLU B 1 57 ? 57.908 64.872 46.723 1.00 42.50 34 GLU B CA 1
ATOM 1885 C C . GLU B 1 57 ? 56.704 64.818 45.772 1.00 49.22 34 GLU B C 1
ATOM 1886 O O . GLU B 1 57 ? 55.970 65.803 45.621 1.00 41.71 34 GLU B O 1
ATOM 1892 N N . ASN B 1 58 ? 56.469 63.658 45.161 1.00 32.92 35 ASN B N 1
ATOM 1893 C CA . ASN B 1 58 ? 55.291 63.515 44.312 1.00 33.66 35 ASN B CA 1
ATOM 1894 C C . ASN B 1 58 ? 54.134 62.805 44.978 1.00 37.79 35 ASN B C 1
ATOM 1895 O O . ASN B 1 58 ? 53.151 62.428 44.334 1.00 37.95 35 ASN B O 1
ATOM 1900 N N . GLY B 1 59 ? 54.248 62.643 46.296 1.00 37.51 36 GLY B N 1
ATOM 1901 C CA . GLY B 1 59 ? 53.131 62.167 47.099 1.00 41.77 36 GLY B CA 1
ATOM 1902 C C . GLY B 1 59 ? 53.121 60.690 47.447 1.00 31.99 36 GLY B C 1
ATOM 1903 O O . GLY B 1 59 ? 52.126 60.188 47.960 1.00 41.09 36 GLY B O 1
ATOM 1904 N N . LEU B 1 60 ? 54.227 59.985 47.191 1.00 35.29 37 LEU B N 1
ATOM 1905 C CA . LEU B 1 60 ? 54.255 58.529 47.438 1.00 30.80 37 LEU B CA 1
ATOM 1906 C C . LEU B 1 60 ? 55.450 58.115 48.306 1.00 28.69 37 LEU B C 1
ATOM 1907 O O . LEU B 1 60 ? 56.429 57.553 47.816 1.00 29.40 37 LEU B O 1
ATOM 1912 N N . PRO B 1 61 ? 55.369 58.408 49.601 1.00 28.43 38 PRO B N 1
ATOM 1913 C CA . PRO B 1 61 ? 56.511 58.230 50.490 1.00 30.28 38 PRO B CA 1
ATOM 1914 C C . PRO B 1 61 ? 56.611 56.788 50.996 1.00 28.74 38 PRO B C 1
ATOM 1915 O O . PRO B 1 61 ? 56.480 56.537 52.193 1.00 31.01 38 PRO B O 1
ATOM 1919 N N . ALA B 1 62 ? 56.833 55.866 50.062 1.00 28.03 39 ALA B N 1
ATOM 1920 C CA . ALA B 1 62 ? 56.910 54.431 50.376 1.00 29.49 39 ALA B CA 1
ATOM 1921 C C . ALA B 1 62 ? 57.775 53.720 49.353 1.00 31.05 39 ALA B C 1
ATOM 1922 O O . ALA B 1 62 ? 57.911 54.153 48.211 1.00 28.07 39 ALA B O 1
ATOM 1924 N N . ALA B 1 63 ? 58.364 52.603 49.758 1.00 27.90 40 ALA B N 1
ATOM 1925 C CA . ALA B 1 63 ? 59.216 51.854 48.867 1.00 25.24 40 ALA B CA 1
ATOM 1926 C C . ALA B 1 63 ? 59.406 50.456 49.419 1.00 34.11 40 ALA B C 1
ATOM 1927 O O . ALA B 1 63 ? 59.690 50.280 50.598 1.00 28.30 40 ALA B O 1
ATOM 1929 N N . GLU B 1 64 ? 59.232 49.466 48.565 1.00 25.36 41 GLU B N 1
ATOM 1930 C CA . GLU B 1 64 ? 59.627 48.103 48.901 1.00 24.49 41 GLU B CA 1
ATOM 1931 C C . GLU B 1 64 ? 60.856 47.790 48.070 1.00 24.14 41 GLU B C 1
ATOM 1932 O O . GLU B 1 64 ? 60.775 47.692 46.859 1.00 26.24 41 GLU B O 1
ATOM 1938 N N . ILE B 1 65 ? 62.011 47.657 48.717 1.00 21.81 42 ILE B N 1
ATOM 1939 C CA . ILE B 1 65 ? 63.246 47.461 48.003 1.00 25.00 42 ILE B CA 1
ATOM 1940 C C . ILE B 1 65 ? 63.542 45.981 47.922 1.00 30.02 42 ILE B C 1
ATOM 1941 O O . ILE B 1 65 ? 63.757 45.333 48.946 1.00 24.09 42 ILE B O 1
ATOM 1946 N N . THR B 1 66 ? 63.537 45.446 46.708 1.00 24.45 43 THR B N 1
ATOM 1947 C CA . THR B 1 66 ? 63.742 43.998 46.518 1.00 22.31 43 THR B CA 1
ATOM 1948 C C . THR B 1 66 ? 65.200 43.535 46.629 1.00 25.11 43 THR B C 1
ATOM 1949 O O . THR B 1 66 ? 66.125 44.153 46.095 1.00 28.34 43 THR B O 1
ATOM 1953 N N . PHE B 1 67 ? 65.391 42.407 47.324 1.00 26.08 44 PHE B N 1
ATOM 1954 C CA . PHE B 1 67 ? 66.713 41.801 47.501 1.00 25.31 44 PHE B CA 1
ATOM 1955 C C . PHE B 1 67 ? 67.152 40.983 46.275 1.00 29.81 44 PHE B C 1
ATOM 1956 O O . PHE B 1 67 ? 67.355 39.774 46.348 1.00 33.46 44 PHE B O 1
ATOM 1964 N N . ARG B 1 68 ? 67.305 41.670 45.140 1.00 36.16 45 ARG B N 1
ATOM 1965 C CA . ARG B 1 68 ? 67.754 41.066 43.876 1.00 34.82 45 ARG B CA 1
ATOM 1966 C C . ARG B 1 68 ? 69.278 41.042 43.774 1.00 41.23 45 ARG B C 1
ATOM 1967 O O . ARG B 1 68 ? 69.843 40.364 42.907 1.00 42.72 45 ARG B O 1
ATOM 1975 N N . SER B 1 69 ? 69.935 41.803 44.645 1.00 38.99 46 SER B N 1
ATOM 1976 C CA . SER B 1 69 ? 71.394 41.831 44.721 1.00 46.06 46 SER B CA 1
ATOM 1977 C C . SER B 1 69 ? 71.829 42.413 46.060 1.00 42.12 46 SER B C 1
ATOM 1978 O O . SER B 1 69 ? 71.024 42.989 46.785 1.00 37.22 46 SER B O 1
ATOM 1981 N N . ASP B 1 70 ? 73.113 42.274 46.380 1.00 39.40 47 ASP B N 1
ATOM 1982 C CA . ASP B 1 70 ? 73.645 42.867 47.611 1.00 35.51 47 ASP B CA 1
ATOM 1983 C C . ASP B 1 70 ? 73.359 44.357 47.750 1.00 37.44 47 ASP B C 1
ATOM 1984 O O . ASP B 1 70 ? 73.271 44.873 48.871 1.00 39.00 47 ASP B O 1
ATOM 1989 N N . ALA B 1 71 ? 73.215 45.058 46.624 1.00 36.30 48 ALA B N 1
ATOM 1990 C CA . ALA B 1 71 ? 72.979 46.519 46.662 1.00 36.76 48 ALA B CA 1
ATOM 1991 C C . ALA B 1 71 ? 71.689 46.941 47.383 1.00 33.80 48 ALA B C 1
ATOM 1992 O O . ALA B 1 71 ? 71.541 48.096 47.803 1.00 33.28 48 ALA B O 1
ATOM 1994 N N . ALA B 1 72 ? 70.743 46.017 47.529 1.00 31.36 49 ALA B N 1
ATOM 1995 C CA . ALA B 1 72 ? 69.501 46.357 48.222 1.00 31.28 49 ALA B CA 1
ATOM 1996 C C . ALA B 1 72 ? 69.710 46.831 49.669 1.00 33.36 49 ALA B C 1
ATOM 1997 O O . ALA B 1 72 ? 69.005 47.721 50.159 1.00 28.68 49 ALA B O 1
ATOM 1999 N N . VAL B 1 73 ? 70.666 46.211 50.363 1.00 32.95 50 VAL B N 1
ATOM 2000 C CA . VAL B 1 73 ? 70.900 46.541 51.765 1.00 30.72 50 VAL B CA 1
ATOM 2001 C C . VAL B 1 73 ? 71.385 47.982 51.902 1.00 29.80 50 VAL B C 1
ATOM 2002 O O . VAL B 1 73 ? 70.837 48.759 52.683 1.00 30.57 50 VAL B O 1
ATOM 2006 N N . GLU B 1 74 ? 72.388 48.339 51.108 1.00 33.81 51 GLU B N 1
ATOM 2007 C CA . GLU B 1 74 ? 72.893 49.699 51.105 1.00 33.91 51 GLU B CA 1
ATOM 2008 C C . GLU B 1 74 ? 71.801 50.693 50.697 1.00 31.66 51 GLU B C 1
ATOM 2009 O O . GLU B 1 74 ? 71.666 51.747 51.302 1.00 29.94 51 GLU B O 1
ATOM 2015 N N . ALA B 1 75 ? 71.003 50.332 49.691 1.00 31.47 52 ALA B N 1
ATOM 2016 C CA . ALA B 1 75 ? 69.875 51.165 49.283 1.00 29.56 52 ALA B CA 1
ATOM 2017 C C . ALA B 1 75 ? 68.901 51.450 50.413 1.00 29.20 52 ALA B C 1
ATOM 2018 O O . ALA B 1 75 ? 68.458 52.570 50.575 1.00 28.53 52 ALA B O 1
ATOM 2020 N N . ILE B 1 76 ? 68.524 50.438 51.207 1.00 25.92 53 ILE B N 1
ATOM 2021 C CA . ILE B 1 76 ? 67.667 50.703 52.329 1.00 24.86 53 ILE B CA 1
ATOM 2022 C C . ILE B 1 76 ? 68.328 51.685 53.317 1.00 24.45 53 ILE B C 1
ATOM 2023 O O . ILE B 1 76 ? 67.670 52.600 53.830 1.00 28.82 53 ILE B O 1
ATOM 2028 N N . ARG B 1 77 ? 69.607 51.485 53.576 1.00 29.28 54 ARG B N 1
ATOM 2029 C CA A ARG B 1 77 ? 70.332 52.333 54.537 0.50 32.87 54 ARG B CA 1
ATOM 2030 C CA B ARG B 1 77 ? 70.326 52.327 54.512 0.50 33.40 54 ARG B CA 1
ATOM 2031 C C . ARG B 1 77 ? 70.391 53.783 54.042 1.00 29.48 54 ARG B C 1
ATOM 2032 O O . ARG B 1 77 ? 70.085 54.677 54.756 1.00 35.16 54 ARG B O 1
ATOM 2047 N N . LEU B 1 78 ? 70.735 53.975 52.790 1.00 33.94 55 LEU B N 1
ATOM 2048 C CA . LEU B 1 78 ? 70.774 55.317 52.171 1.00 30.43 55 LEU B CA 1
ATOM 2049 C C . LEU B 1 78 ? 69.409 55.973 52.150 1.00 34.40 55 LEU B C 1
ATOM 2050 O O . LEU B 1 78 ? 69.258 57.147 52.532 1.00 32.39 55 LEU B O 1
ATOM 2055 N N . LEU B 1 79 ? 68.388 55.231 51.708 1.00 31.61 56 LEU B N 1
ATOM 2056 C CA . LEU B 1 79 ? 67.033 55.779 51.731 1.00 25.75 56 LEU B CA 1
ATOM 2057 C C . LEU B 1 79 ? 66.523 56.179 53.120 1.00 31.07 56 LEU B C 1
ATOM 2058 O O . LEU B 1 79 ? 65.842 57.197 53.268 1.00 31.87 56 LEU B O 1
ATOM 2063 N N . ARG B 1 80 ? 66.814 55.369 54.147 1.00 31.37 57 ARG B N 1
ATOM 2064 C CA . ARG B 1 80 ? 66.338 55.683 55.486 1.00 30.35 57 ARG B CA 1
ATOM 2065 C C . ARG B 1 80 ? 67.032 56.967 55.990 1.00 30.55 57 ARG B C 1
ATOM 2066 O O . ARG B 1 80 ? 66.413 57.788 56.655 1.00 32.40 57 ARG B O 1
ATOM 2074 N N . GLN B 1 81 ? 68.299 57.125 55.641 1.00 36.55 58 GLN B N 1
ATOM 2075 C CA . GLN B 1 81 ? 69.037 58.343 55.993 1.00 36.01 58 GLN B CA 1
ATOM 2076 C C . GLN B 1 81 ? 68.472 59.557 55.266 1.00 38.30 58 GLN B C 1
ATOM 2077 O O . GLN B 1 81 ? 68.298 60.611 55.857 1.00 39.57 58 GLN B O 1
ATOM 2083 N N . ALA B 1 82 ? 68.162 59.388 53.982 1.00 36.74 59 ALA B N 1
ATOM 2084 C CA . ALA B 1 82 ? 67.730 60.505 53.132 1.00 31.03 59 ALA B CA 1
ATOM 2085 C C . ALA B 1 82 ? 66.262 60.871 53.300 1.00 39.55 59 ALA B C 1
ATOM 2086 O O . ALA B 1 82 ? 65.875 62.039 53.152 1.00 38.87 59 ALA B O 1
ATOM 2088 N N . GLN B 1 83 ? 65.437 59.871 53.605 1.00 35.03 60 GLN B N 1
ATOM 2089 C CA . GLN B 1 83 ? 63.998 60.063 53.715 1.00 33.89 60 GLN B CA 1
ATOM 2090 C C . GLN B 1 83 ? 63.531 59.354 54.979 1.00 43.63 60 GLN B C 1
ATOM 2091 O O . GLN B 1 83 ? 62.940 58.274 54.908 1.00 40.16 60 GLN B O 1
ATOM 2097 N N . PRO B 1 84 ? 63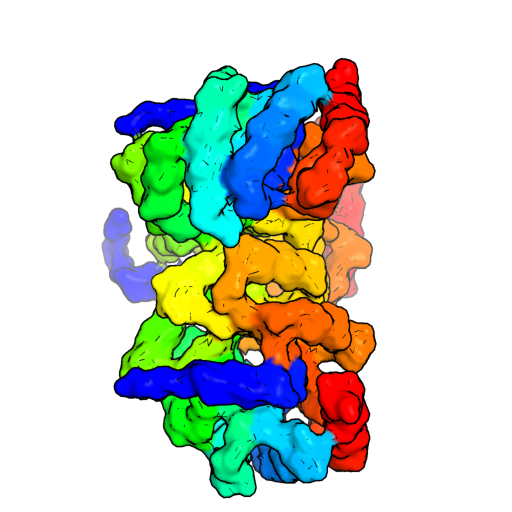.797 59.948 56.145 1.00 39.73 61 PRO B N 1
ATOM 2098 C CA . PRO B 1 84 ? 63.578 59.238 57.406 1.00 36.13 61 PRO B CA 1
ATOM 2099 C C . PRO B 1 84 ? 62.156 58.756 57.671 1.00 36.11 61 PRO B C 1
ATOM 2100 O O . PRO B 1 84 ? 61.977 57.741 58.350 1.00 39.77 61 PRO B O 1
ATOM 2104 N N . GLU B 1 85 ? 61.151 59.474 57.177 1.00 34.74 62 GLU B N 1
ATOM 2105 C CA . GLU B 1 85 ? 59.760 59.134 57.450 1.00 41.91 62 GLU B CA 1
ATOM 2106 C C . GLU B 1 85 ? 59.162 58.232 56.359 1.00 33.23 62 GLU B C 1
ATOM 2107 O O . GLU B 1 85 ? 57.982 57.906 56.404 1.00 38.34 62 GLU B O 1
ATOM 2113 N N . MET B 1 86 ? 59.960 57.830 55.409 1.00 32.72 63 MET B N 1
ATOM 2114 C CA . MET B 1 86 ? 59.491 56.981 54.337 1.00 36.49 63 MET B CA 1
ATOM 2115 C C . MET B 1 86 ? 59.102 55.631 54.889 1.00 38.41 63 MET B C 1
ATOM 2116 O O . MET B 1 86 ? 59.767 55.141 55.751 1.00 33.60 63 MET B O 1
ATOM 2121 N N . LEU B 1 87 ? 58.037 55.030 54.364 1.00 32.33 64 LEU B N 1
ATOM 2122 C CA . LEU B 1 87 ? 57.724 53.625 54.684 1.00 26.68 64 LEU B CA 1
ATOM 2123 C C . LEU B 1 87 ? 58.664 52.787 53.830 1.00 29.84 64 LEU B C 1
ATOM 2124 O O . LEU B 1 87 ? 58.609 52.846 52.607 1.00 30.23 64 LEU B O 1
ATOM 2129 N N . ILE B 1 88 ? 59.570 52.041 54.466 1.00 25.05 65 ILE B N 1
ATOM 2130 C CA . ILE B 1 88 ? 60.542 51.238 53.740 1.00 23.80 65 ILE B CA 1
ATOM 2131 C C . ILE B 1 88 ? 60.414 49.775 54.161 1.00 30.71 65 ILE B C 1
ATOM 2132 O O . ILE B 1 88 ? 60.587 49.432 55.346 1.00 28.56 65 ILE B O 1
ATOM 2137 N N . GLY B 1 89 ? 60.080 48.941 53.186 1.00 27.52 66 GLY B N 1
ATOM 2138 C CA . GLY B 1 89 ? 60.092 47.485 53.349 1.00 28.20 66 GLY B CA 1
ATOM 2139 C C . GLY B 1 89 ? 61.157 46.870 52.478 1.00 27.48 66 GLY B C 1
ATOM 2140 O O . GLY B 1 89 ? 61.691 47.502 51.568 1.00 27.84 66 GLY B O 1
ATOM 2141 N N . ALA B 1 90 ? 61.519 45.624 52.771 1.00 23.31 67 ALA B N 1
ATOM 2142 C CA . ALA B 1 90 ? 62.454 44.910 51.939 1.00 20.99 67 ALA B CA 1
ATOM 2143 C C . ALA B 1 90 ? 61.670 43.772 51.335 1.00 24.70 67 ALA B C 1
ATOM 2144 O O . ALA B 1 90 ? 60.857 43.162 52.033 1.00 24.60 67 ALA B O 1
ATOM 2146 N N . GLY B 1 91 ? 61.892 43.514 50.062 1.00 23.40 68 GLY B N 1
ATOM 2147 C CA . GLY B 1 91 ? 61.199 42.423 49.379 1.00 22.71 68 GLY B CA 1
ATOM 2148 C C . GLY B 1 91 ? 62.107 41.275 48.975 1.00 23.99 68 GLY B C 1
ATOM 2149 O O . GLY B 1 91 ? 63.337 41.357 49.067 1.00 22.62 68 GLY B O 1
ATOM 2150 N N . THR B 1 92 ? 61.485 40.210 48.465 1.00 20.33 69 THR B N 1
ATOM 2151 C CA . THR B 1 92 ? 62.208 39.012 48.049 1.00 24.38 69 THR B CA 1
ATOM 2152 C C . THR B 1 92 ? 63.024 38.410 49.195 1.00 23.03 69 THR B C 1
ATOM 2153 O O . THR B 1 92 ? 64.154 37.916 49.002 1.00 23.48 69 THR B O 1
ATOM 2157 N N . ILE B 1 93 ? 62.415 38.439 50.357 1.00 23.12 70 ILE B N 1
ATOM 2158 C CA . ILE B 1 93 ? 63.084 37.956 51.571 1.00 21.75 70 ILE B CA 1
ATOM 2159 C C . ILE B 1 93 ? 62.763 36.461 51.718 1.00 24.10 70 ILE B C 1
ATOM 2160 O O . ILE B 1 93 ? 61.619 36.081 51.990 1.00 24.81 70 ILE B O 1
ATOM 2165 N N . LEU B 1 94 ? 63.779 35.633 51.511 1.00 22.80 71 LEU B N 1
ATOM 2166 C CA . LEU B 1 94 ? 63.599 34.179 51.397 1.00 19.89 71 LEU B CA 1
ATOM 2167 C C . LEU B 1 94 ? 64.043 33.446 52.654 1.00 21.23 71 LEU B C 1
ATOM 2168 O O . LEU B 1 94 ? 63.793 32.224 52.789 1.00 24.16 71 LEU B O 1
ATOM 2173 N N . ASN B 1 95 ? 64.698 34.160 53.564 1.00 23.80 72 ASN B N 1
ATOM 2174 C CA . ASN B 1 95 ? 65.185 33.510 54.788 1.00 23.17 72 ASN B CA 1
ATOM 2175 C C . ASN B 1 95 ? 65.395 34.515 55.910 1.00 28.29 72 ASN B C 1
ATOM 2176 O O . ASN B 1 95 ? 65.307 35.728 55.690 1.00 24.90 72 ASN B O 1
ATOM 2181 N N . GLY B 1 96 ? 65.653 34.024 57.122 1.00 21.84 73 GLY B N 1
ATOM 2182 C CA . GLY B 1 96 ? 65.769 34.917 58.260 1.00 21.32 73 GLY B CA 1
ATOM 2183 C C . GLY B 1 96 ? 67.025 35.776 58.190 1.00 20.95 73 GLY B C 1
ATOM 2184 O O . GLY B 1 96 ? 66.991 36.886 58.714 1.00 22.86 73 GLY B O 1
ATOM 2185 N N . GLU B 1 97 ? 68.109 35.266 57.593 1.00 21.86 74 GLU B N 1
ATOM 2186 C CA . GLU B 1 97 ? 69.357 36.033 57.444 1.00 21.33 74 GLU B CA 1
ATOM 2187 C C . GLU B 1 97 ? 69.089 37.308 56.650 1.00 28.23 74 GLU B C 1
ATOM 2188 O O . GLU B 1 97 ? 69.515 38.410 57.022 1.00 26.48 74 GLU B O 1
ATOM 2194 N N . GLN B 1 98 ? 68.371 37.168 55.543 1.00 24.76 75 GLN B N 1
ATOM 2195 C CA . GLN B 1 98 ? 68.039 38.355 54.777 1.00 21.59 75 GLN B CA 1
ATOM 2196 C C . GLN B 1 98 ? 67.107 39.280 55.535 1.00 22.81 75 GLN B C 1
ATOM 2197 O O . GLN B 1 98 ? 67.227 40.508 55.432 1.00 25.78 75 GLN B O 1
ATOM 2203 N N . ALA B 1 99 ? 66.144 38.724 56.270 1.00 22.01 76 ALA B N 1
ATOM 2204 C CA . ALA B 1 99 ? 65.259 39.531 57.102 1.00 20.07 76 ALA B CA 1
ATOM 2205 C C . ALA B 1 99 ? 66.048 40.353 58.127 1.00 21.75 76 ALA B C 1
ATOM 2206 O O . ALA B 1 99 ? 65.734 41.525 58.349 1.00 23.95 76 ALA B O 1
ATOM 2208 N N . LEU B 1 100 ? 67.046 39.717 58.751 1.00 23.82 77 LEU B N 1
ATOM 2209 C CA . LEU B 1 100 ? 67.935 40.447 59.671 1.00 22.95 77 LEU B CA 1
ATOM 2210 C C . LEU B 1 100 ? 68.709 41.577 58.955 1.00 23.80 77 LEU B C 1
ATOM 2211 O O . LEU B 1 100 ? 68.798 42.689 59.489 1.00 27.39 77 LEU B O 1
ATOM 2216 N N . ALA B 1 101 ? 69.281 41.280 57.788 1.00 22.19 78 ALA B N 1
ATOM 2217 C CA . ALA B 1 101 ? 70.025 42.279 57.021 1.00 25.76 78 ALA B CA 1
ATOM 2218 C C . ALA B 1 101 ? 69.116 43.468 56.776 1.00 30.82 78 ALA B C 1
ATOM 2219 O O . ALA B 1 101 ? 69.515 44.626 56.940 1.00 25.81 78 ALA B O 1
ATOM 2221 N N . ALA B 1 102 ? 67.870 43.183 56.416 1.00 24.18 79 ALA B N 1
ATOM 2222 C CA . ALA B 1 102 ? 66.917 44.258 56.132 1.00 28.61 79 ALA B CA 1
ATOM 2223 C C . ALA B 1 102 ? 66.561 45.059 57.378 1.00 31.06 79 ALA B C 1
ATOM 2224 O O . ALA B 1 102 ? 66.438 46.289 57.336 1.00 26.76 79 ALA B O 1
ATOM 2226 N N . LYS B 1 103 ? 66.390 44.368 58.501 1.00 24.80 80 LYS B N 1
ATOM 2227 C CA . LYS B 1 103 ? 66.059 45.026 59.738 1.00 24.13 80 LYS B CA 1
ATOM 2228 C C . LYS B 1 103 ? 67.217 45.974 60.146 1.00 22.46 80 LYS B C 1
ATOM 2229 O O . LYS B 1 103 ? 66.972 47.124 60.521 1.00 26.34 80 LYS B O 1
ATOM 2235 N N . GLU B 1 104 ? 68.449 45.470 60.055 1.00 25.29 81 GLU B N 1
ATOM 2236 C CA . GLU B 1 104 ? 69.637 46.231 60.494 1.00 26.70 81 GLU B CA 1
ATOM 2237 C C . GLU B 1 104 ? 69.859 47.417 59.585 1.00 34.78 81 GLU B C 1
ATOM 2238 O O . GLU B 1 104 ? 70.380 48.440 60.019 1.00 33.29 81 GLU B O 1
ATOM 2244 N N . ALA B 1 105 ? 69.459 47.277 58.326 1.00 28.64 82 ALA B N 1
ATOM 2245 C CA . ALA B 1 105 ? 69.580 48.373 57.356 1.00 31.52 82 ALA B CA 1
ATOM 2246 C C . ALA B 1 105 ? 68.550 49.483 57.594 1.00 35.17 82 ALA B C 1
ATOM 2247 O O . ALA B 1 105 ? 68.746 50.615 57.131 1.00 31.52 82 ALA B O 1
ATOM 2249 N N . GLY B 1 106 ? 67.464 49.167 58.298 1.00 29.69 83 GLY B N 1
ATOM 2250 C CA . GLY B 1 106 ? 66.428 50.155 58.593 1.00 24.48 83 GLY B CA 1
ATOM 2251 C C . GLY B 1 106 ? 65.050 49.894 58.008 1.00 31.01 83 GLY B C 1
ATOM 2252 O O . GLY B 1 106 ? 64.151 50.719 58.158 1.00 31.28 83 GLY B O 1
ATOM 2253 N N . ALA B 1 107 ? 64.847 48.753 57.351 1.00 27.40 84 ALA B N 1
ATOM 2254 C CA . ALA B 1 107 ? 63.484 48.417 56.921 1.00 26.45 84 ALA B CA 1
ATOM 2255 C C . ALA B 1 107 ? 62.605 48.125 58.142 1.00 27.77 84 ALA B C 1
ATOM 2256 O O . ALA B 1 107 ? 63.097 47.588 59.148 1.00 31.40 84 ALA B O 1
ATOM 2258 N N . THR B 1 108 ? 61.327 48.472 58.078 1.00 24.90 85 THR B N 1
ATOM 2259 C CA . THR B 1 108 ? 60.398 48.170 59.170 1.00 29.24 85 THR B CA 1
ATOM 2260 C C . THR B 1 108 ? 59.476 46.973 58.917 1.00 29.68 85 THR B C 1
ATOM 2261 O O . THR B 1 108 ? 58.670 46.615 59.779 1.00 28.23 85 THR B O 1
ATOM 2265 N N . PHE B 1 109 ? 59.564 46.381 57.732 1.00 27.60 86 PHE B N 1
ATOM 2266 C CA . PHE B 1 109 ? 58.836 45.122 57.464 1.00 24.37 86 PHE B CA 1
ATOM 2267 C C . PHE B 1 109 ? 59.530 44.446 56.301 1.00 22.01 86 PHE B C 1
ATOM 2268 O O . PHE B 1 109 ? 60.298 45.078 55.559 1.00 25.49 86 PHE B O 1
ATOM 2276 N N . VAL B 1 110 ? 59.300 43.144 56.168 1.00 21.55 87 VAL B N 1
ATOM 2277 C CA . VAL B 1 110 ? 59.794 42.405 55.042 1.00 22.68 87 VAL B CA 1
ATOM 2278 C C . VAL B 1 110 ? 58.622 41.740 54.318 1.00 20.58 87 VAL B C 1
ATOM 2279 O O . VAL B 1 110 ? 57.532 41.573 54.884 1.00 23.90 87 VAL B O 1
ATOM 2283 N N . VAL B 1 111 ? 58.865 41.478 53.041 1.00 23.72 88 VAL B N 1
ATOM 2284 C CA . VAL B 1 111 ? 57.893 40.823 52.173 1.00 21.24 88 VAL B CA 1
ATOM 2285 C C . VAL B 1 111 ? 58.571 39.664 51.465 1.00 19.99 88 VAL B C 1
ATOM 2286 O O . VAL B 1 111 ? 59.733 39.776 51.034 1.00 20.76 88 VAL B O 1
ATOM 2290 N N . SER B 1 112 ? 57.840 38.543 51.316 1.00 21.67 89 SER B N 1
ATOM 2291 C CA . SER B 1 112 ? 58.347 37.381 50.576 1.00 21.55 89 SER B CA 1
ATOM 2292 C C . SER B 1 112 ? 57.383 37.071 49.441 1.00 20.09 89 SER B C 1
ATOM 2293 O O . SER B 1 112 ? 56.192 37.337 49.589 1.00 22.77 89 SER B O 1
ATOM 2296 N N . PRO B 1 113 ? 57.898 36.516 48.328 1.00 21.25 90 PRO B N 1
ATOM 2297 C CA . PRO B 1 113 ? 57.008 36.267 47.176 1.00 22.47 90 PRO B CA 1
ATOM 2298 C C . PRO B 1 113 ? 56.025 35.139 47.480 1.00 23.41 90 PRO B C 1
ATOM 2299 O O . PRO B 1 113 ? 54.896 35.148 46.996 1.00 22.66 90 PRO B O 1
ATOM 2303 N N . GLY B 1 114 ? 56.468 34.171 48.279 1.00 21.21 91 GLY B N 1
ATOM 2304 C CA . GLY B 1 114 ? 55.598 33.070 48.716 1.00 22.26 91 GLY B CA 1
ATOM 2305 C C . GLY B 1 114 ? 55.635 32.968 50.235 1.00 21.51 91 GLY B C 1
ATOM 2306 O O . GLY B 1 114 ? 56.042 33.915 50.939 1.00 23.64 91 GLY B O 1
ATOM 2307 N N . PHE B 1 115 ? 55.136 31.849 50.748 1.00 20.08 92 PHE B N 1
ATOM 2308 C CA . PHE B 1 115 ? 54.960 31.672 52.184 1.00 20.97 92 PHE B CA 1
ATOM 2309 C C . PHE B 1 115 ? 55.849 30.514 52.616 1.00 22.93 92 PHE B C 1
ATOM 2310 O O . PHE B 1 115 ? 55.659 29.365 52.175 1.00 20.49 92 PHE B O 1
ATOM 2318 N N . ASN B 1 116 ? 56.853 30.836 53.439 1.00 22.84 93 ASN B N 1
ATOM 2319 C CA . ASN B 1 116 ? 57.734 29.823 54.019 1.00 25.12 93 ASN B CA 1
ATOM 2320 C C . ASN B 1 116 ? 57.613 29.968 55.524 1.00 22.90 93 ASN B C 1
ATOM 2321 O O . ASN B 1 116 ? 58.070 30.955 56.113 1.00 23.81 93 ASN B O 1
ATOM 2326 N N . PRO B 1 117 ? 56.974 28.988 56.173 1.00 22.62 94 PRO B N 1
ATOM 2327 C CA . PRO B 1 117 ? 56.798 29.125 57.597 1.00 23.31 94 PRO B CA 1
ATOM 2328 C C . PRO B 1 117 ? 58.132 29.222 58.339 1.00 21.79 94 PRO B C 1
ATOM 2329 O O . PRO B 1 117 ? 58.142 29.821 59.420 1.00 26.30 94 PRO B O 1
ATOM 2333 N N . ASN B 1 118 ? 59.218 28.674 57.792 1.00 21.45 95 ASN B N 1
ATOM 2334 C CA . ASN B 1 118 ? 60.539 28.804 58.453 1.00 21.41 95 ASN B CA 1
ATOM 2335 C C . ASN B 1 118 ? 60.981 30.260 58.433 1.00 28.03 95 ASN B C 1
ATOM 2336 O O . ASN B 1 118 ? 61.555 30.777 59.393 1.00 26.38 95 ASN B O 1
ATOM 2341 N N . THR B 1 119 ? 60.704 30.942 57.329 1.00 22.38 96 THR B N 1
ATOM 2342 C CA . THR B 1 119 ? 61.041 32.367 57.277 1.00 22.81 96 THR B CA 1
ATOM 2343 C C . THR B 1 119 ? 60.198 33.178 58.237 1.00 25.14 96 THR B C 1
ATOM 2344 O O . THR B 1 119 ? 60.712 34.071 58.949 1.00 24.86 96 THR B O 1
ATOM 2348 N N . VAL B 1 120 ? 58.897 32.889 58.274 1.00 25.23 97 VAL B N 1
ATOM 2349 C CA . VAL B 1 120 ? 57.993 33.569 59.178 1.00 22.92 97 VAL B CA 1
ATOM 2350 C C . VAL B 1 120 ? 58.430 33.388 60.648 1.00 25.41 97 VAL B C 1
ATOM 2351 O O . VAL B 1 120 ? 58.522 34.363 61.408 1.00 23.81 97 VAL B O 1
ATOM 2355 N N . ARG B 1 121 ? 58.742 32.153 61.022 1.00 23.35 98 ARG B N 1
ATOM 2356 C CA . ARG B 1 121 ? 59.238 31.883 62.384 1.00 22.92 98 ARG B CA 1
ATOM 2357 C C . ARG B 1 121 ? 60.509 32.700 62.681 1.00 22.15 98 ARG B C 1
ATOM 2358 O O . ARG B 1 121 ? 60.636 33.304 63.762 1.00 27.71 98 ARG B O 1
ATOM 2366 N N . ALA B 1 122 ? 61.440 32.717 61.735 1.00 21.84 99 ALA B N 1
ATOM 2367 C CA . ALA B 1 122 ? 62.699 33.453 61.916 1.00 23.78 99 ALA B CA 1
ATOM 2368 C C . ALA B 1 122 ? 62.427 34.932 62.123 1.00 27.74 99 ALA B C 1
ATOM 2369 O O . ALA B 1 122 ? 63.055 35.566 62.971 1.00 27.82 99 ALA B O 1
ATOM 2371 N N . CYS B 1 123 ? 61.477 35.483 61.371 1.00 26.00 100 CYS B N 1
ATOM 2372 C CA . CYS B 1 123 ? 61.135 36.901 61.513 1.00 25.48 100 CYS B CA 1
ATOM 2373 C C . CYS B 1 123 ? 60.517 37.178 62.877 1.00 29.85 100 CYS B C 1
ATOM 2374 O O . CYS B 1 123 ? 60.738 38.243 63.458 1.00 30.25 100 CYS B O 1
ATOM 2377 N N . GLN B 1 124 ? 59.741 36.249 63.382 1.00 26.15 101 GLN B N 1
ATOM 2378 C CA . GLN B 1 124 ? 59.164 36.403 64.692 1.00 30.22 101 GLN B CA 1
ATOM 2379 C C . GLN B 1 124 ? 60.262 36.449 65.744 1.00 27.46 101 GLN B C 1
ATOM 2380 O O . GLN B 1 124 ? 60.204 37.211 66.646 1.00 34.69 101 GLN B O 1
ATOM 2386 N N . GLU B 1 125 ? 61.267 35.623 65.567 1.00 26.70 102 GLU B N 1
ATOM 2387 C CA . GLU B 1 125 ? 62.364 35.495 66.525 1.00 27.52 102 GLU B CA 1
ATOM 2388 C C . GLU B 1 125 ? 63.276 36.712 66.475 1.00 29.66 102 GLU B C 1
ATOM 2389 O O . GLU B 1 125 ? 63.704 37.218 67.524 1.00 30.98 102 GLU B O 1
ATOM 2395 N N . ILE B 1 126 ? 63.578 37.202 65.274 1.00 28.53 103 ILE B N 1
ATOM 2396 C CA . ILE B 1 126 ? 64.489 38.345 65.190 1.00 31.91 103 ILE B CA 1
ATOM 2397 C C . ILE B 1 126 ? 63.755 39.656 65.444 1.00 27.71 103 ILE B C 1
ATOM 2398 O O . ILE B 1 126 ? 64.381 40.686 65.724 1.00 33.38 103 ILE B O 1
ATOM 2403 N N . GLY B 1 127 ? 62.428 39.619 65.352 1.00 28.15 104 GLY B N 1
ATOM 2404 C CA . GLY B 1 127 ? 61.594 40.764 65.669 1.00 26.93 104 GLY B CA 1
ATOM 2405 C C . GLY B 1 127 ? 61.424 41.767 64.534 1.00 37.76 104 GLY B C 1
ATOM 2406 O O . GLY B 1 127 ? 61.714 42.956 64.688 1.00 33.72 104 GLY B O 1
ATOM 2407 N N . ILE B 1 128 ? 60.971 41.287 63.378 1.00 28.83 105 ILE B N 1
ATOM 2408 C CA . ILE B 1 128 ? 60.520 42.189 62.301 1.00 25.73 105 ILE B CA 1
ATOM 2409 C C . ILE B 1 128 ? 59.247 41.616 61.667 1.00 28.74 105 ILE B C 1
ATOM 2410 O O . ILE B 1 128 ? 59.076 40.398 61.560 1.00 27.97 105 ILE B O 1
ATOM 2415 N N . ASP B 1 129 ? 58.333 42.500 61.311 1.00 24.91 106 ASP B N 1
ATOM 2416 C CA . ASP B 1 129 ? 57.075 42.050 60.722 1.00 25.40 106 ASP B CA 1
ATOM 2417 C C . ASP B 1 129 ? 57.290 41.561 59.311 1.00 24.20 106 ASP B C 1
ATOM 2418 O O . ASP B 1 129 ? 58.105 42.095 58.560 1.00 26.58 106 ASP B O 1
ATOM 2423 N N . ILE B 1 130 ? 56.552 40.514 58.954 1.00 24.43 107 ILE B N 1
ATOM 2424 C CA . ILE B 1 130 ? 56.628 39.979 57.599 1.00 23.98 107 ILE B CA 1
ATOM 2425 C C . ILE B 1 130 ? 55.227 39.974 56.988 1.00 22.89 107 ILE B C 1
ATOM 2426 O O . ILE B 1 130 ? 54.230 39.650 57.650 1.00 26.35 107 ILE B O 1
ATOM 2431 N N . VAL B 1 131 ? 55.161 40.346 55.709 1.00 20.03 108 VAL B N 1
ATOM 2432 C CA . VAL B 1 131 ? 53.945 40.211 54.903 1.00 19.76 108 VAL B CA 1
ATOM 2433 C C . VAL B 1 131 ? 54.298 39.200 53.819 1.00 21.69 108 VAL B C 1
ATOM 2434 O O . VAL B 1 131 ? 54.953 39.521 52.820 1.00 21.48 108 VAL B O 1
ATOM 2438 N N . PRO B 1 132 ? 53.915 37.936 54.031 1.00 22.95 109 PRO B N 1
ATOM 2439 C CA . PRO B 1 132 ? 54.298 36.899 53.068 1.00 22.11 109 PRO B CA 1
ATOM 2440 C C . PRO B 1 132 ? 53.331 36.803 51.890 1.00 19.76 109 PRO B C 1
ATOM 2441 O O . PRO B 1 132 ? 52.184 37.176 52.023 1.00 20.85 109 PRO B O 1
ATOM 2445 N N . GLY B 1 133 ? 53.815 36.314 50.752 1.00 22.23 110 GLY B N 1
ATOM 2446 C CA . GLY B 1 133 ? 52.948 36.116 49.577 1.00 21.04 110 GLY B CA 1
ATOM 2447 C C . GLY B 1 133 ? 52.185 34.802 49.608 1.00 22.86 110 GLY B C 1
ATOM 2448 O O . GLY B 1 133 ? 52.722 33.755 49.988 1.00 21.27 110 GLY B O 1
ATOM 2449 N N . VAL B 1 134 ? 50.934 34.880 49.170 1.00 20.82 111 VAL B N 1
ATOM 2450 C CA . VAL B 1 134 ? 50.096 33.704 48.968 1.00 19.65 111 VAL B CA 1
ATOM 2451 C C . VAL B 1 134 ? 49.386 33.837 47.631 1.00 21.73 111 VAL B C 1
ATOM 2452 O O . VAL B 1 134 ? 49.289 34.923 47.080 1.00 19.04 111 VAL B O 1
ATOM 2456 N N . ASN B 1 135 ? 48.869 32.728 47.112 1.00 18.66 112 ASN B N 1
ATOM 2457 C CA . ASN B 1 135 ? 48.058 32.827 45.903 1.00 16.46 112 ASN B CA 1
ATOM 2458 C C . ASN B 1 135 ? 46.954 31.776 45.827 1.00 17.09 112 ASN B C 1
ATOM 2459 O O . ASN B 1 135 ? 46.329 31.635 44.777 1.00 17.95 112 ASN B O 1
ATOM 2464 N N . ASN B 1 136 ? 46.671 31.080 46.947 1.00 17.25 113 ASN B N 1
ATOM 2465 C CA . ASN B 1 136 ? 45.565 30.097 46.934 1.00 18.07 113 ASN B CA 1
ATOM 2466 C C . ASN B 1 136 ? 45.042 29.886 48.347 1.00 18.49 113 ASN B C 1
ATOM 2467 O O . ASN B 1 136 ? 45.657 30.379 49.305 1.00 18.49 113 ASN B O 1
ATOM 2472 N N . PRO B 1 137 ? 43.905 29.202 48.488 1.00 19.64 114 PRO B N 1
ATOM 2473 C CA . PRO B 1 137 ? 43.307 29.048 49.814 1.00 18.42 114 PRO B CA 1
ATOM 2474 C C . PRO B 1 137 ? 44.159 28.287 50.809 1.00 17.78 114 PRO B C 1
ATOM 2475 O O . PRO B 1 137 ? 44.211 28.676 52.001 1.00 20.82 114 PRO B O 1
ATOM 2479 N N . SER B 1 138 ? 44.850 27.245 50.363 1.00 17.31 115 SER B N 1
ATOM 2480 C CA . SER B 1 138 ? 45.646 26.469 51.300 1.00 17.44 115 SER B CA 1
ATOM 2481 C C . SER B 1 138 ? 46.758 27.306 51.915 1.00 18.70 115 SER B C 1
ATOM 2482 O O . SER B 1 138 ? 47.052 27.186 53.116 1.00 18.87 115 SER B O 1
ATOM 2485 N N . THR B 1 139 ? 47.384 28.145 51.098 1.00 19.62 116 THR B N 1
ATOM 2486 C CA . THR B 1 139 ? 48.493 28.944 51.638 1.00 19.76 116 THR B CA 1
ATOM 2487 C C . THR B 1 139 ? 47.924 30.010 52.564 1.00 22.83 116 THR B C 1
ATOM 2488 O O . THR B 1 139 ? 48.540 30.353 53.593 1.00 20.78 116 THR B O 1
ATOM 2492 N N . VAL B 1 140 ? 46.752 30.544 52.229 1.00 19.72 117 VAL B N 1
ATOM 2493 C CA . VAL B 1 140 ? 46.107 31.490 53.158 1.00 19.42 117 VAL B CA 1
ATOM 2494 C C . VAL B 1 140 ? 45.897 30.830 54.520 1.00 24.56 117 VAL B C 1
ATOM 2495 O O . VAL B 1 140 ? 46.187 31.433 55.560 1.00 21.32 117 VAL B O 1
ATOM 2499 N N . GLU B 1 141 ? 45.390 29.603 54.523 1.00 21.31 118 GLU B N 1
ATOM 2500 C CA . GLU B 1 141 ? 45.115 28.917 55.798 1.00 17.69 118 GLU B CA 1
ATOM 2501 C C . GLU B 1 141 ? 46.381 28.654 56.567 1.00 21.97 118 GLU B C 1
ATOM 2502 O O . GLU B 1 141 ? 46.386 28.758 57.800 1.00 23.71 118 GLU B O 1
ATOM 2508 N N . ALA B 1 142 ? 47.455 28.338 55.856 1.00 19.26 119 ALA B N 1
ATOM 2509 C CA . ALA B 1 142 ? 48.766 28.159 56.490 1.00 22.01 119 ALA B CA 1
ATOM 2510 C C . ALA B 1 142 ? 49.204 29.435 57.190 1.00 20.29 119 ALA B C 1
ATOM 2511 O O . ALA B 1 142 ? 49.727 29.382 58.313 1.00 23.94 119 ALA B O 1
ATOM 2513 N N . ALA B 1 143 ? 49.010 30.568 56.530 1.00 20.27 120 ALA B N 1
ATOM 2514 C CA . ALA B 1 143 ? 49.402 31.860 57.117 1.00 22.34 120 ALA B CA 1
ATOM 2515 C C . ALA B 1 143 ? 48.545 32.191 58.319 1.00 24.84 120 ALA B C 1
ATOM 2516 O O . ALA B 1 143 ? 49.063 32.626 59.342 1.00 24.04 120 ALA B O 1
ATOM 2518 N N . LEU B 1 144 ? 47.238 31.976 58.204 1.00 24.20 121 LEU B N 1
ATOM 2519 C CA . LEU B 1 144 ? 46.312 32.287 59.299 1.00 27.21 121 LEU B CA 1
ATOM 2520 C C . LEU B 1 144 ? 46.670 31.485 60.523 1.00 29.60 121 LEU B C 1
ATOM 2521 O O . LEU B 1 144 ? 46.589 31.977 61.652 1.00 28.90 121 LEU B O 1
ATOM 2526 N N . GLU B 1 145 ? 47.124 30.260 60.302 1.00 27.73 122 GLU B N 1
ATOM 2527 C CA . GLU B 1 145 ? 47.440 29.394 61.417 1.00 31.96 122 GLU B CA 1
ATOM 2528 C C . GLU B 1 145 ? 48.658 29.877 62.197 1.00 33.77 122 GLU B C 1
ATOM 2529 O O . GLU B 1 145 ? 48.787 29.592 63.399 1.00 33.46 122 GLU B O 1
ATOM 2535 N N . MET B 1 146 ? 49.544 30.613 61.523 1.00 26.81 123 MET B N 1
ATOM 2536 C CA . MET B 1 146 ? 50.695 31.248 62.164 1.00 26.89 123 MET B CA 1
ATOM 2537 C C . MET B 1 146 ? 50.432 32.665 62.672 1.00 26.54 123 MET B C 1
ATOM 2538 O O . MET B 1 146 ? 51.378 33.364 63.074 1.00 33.42 123 MET B O 1
ATOM 2543 N N . GLY B 1 147 ? 49.178 33.083 62.641 1.00 26.65 124 GLY B N 1
ATOM 2544 C CA . GLY B 1 147 ? 48.752 34.352 63.215 1.00 29.20 124 GLY B CA 1
ATOM 2545 C C . GLY B 1 147 ? 48.893 35.543 62.280 1.00 30.26 124 GLY B C 1
ATOM 2546 O O . GLY B 1 147 ? 48.802 36.703 62.701 1.00 31.97 124 GLY B O 1
ATOM 2547 N N . LEU B 1 148 ? 49.085 35.281 60.994 1.00 25.54 125 LEU B N 1
ATOM 2548 C CA . LEU B 1 148 ? 49.237 36.376 60.052 1.00 22.01 125 LEU B CA 1
ATOM 2549 C C . LEU B 1 148 ? 47.896 36.672 59.377 1.00 30.04 125 LEU B C 1
ATOM 2550 O O . LEU B 1 148 ? 47.115 35.750 59.100 1.00 32.25 125 LEU B O 1
ATOM 2555 N N . THR B 1 149 ? 47.626 37.950 59.107 1.00 25.11 126 THR B N 1
ATOM 2556 C CA . THR B 1 149 ? 46.398 38.331 58.431 1.00 22.25 126 THR B CA 1
ATOM 2557 C C . THR B 1 149 ? 46.651 39.261 57.237 1.00 24.25 126 THR B C 1
ATOM 2558 O O . THR B 1 149 ? 45.856 39.276 56.318 1.00 23.59 126 THR B O 1
ATOM 2562 N N . THR B 1 150 ? 47.719 40.072 57.278 1.00 24.94 127 THR B N 1
ATOM 2563 C CA . THR B 1 150 ? 48.115 40.885 56.112 1.00 24.25 127 THR B CA 1
ATOM 2564 C C . THR B 1 150 ? 49.065 40.114 55.209 1.00 20.45 127 THR B C 1
ATOM 2565 O O . THR B 1 150 ? 50.173 39.732 55.623 1.00 24.03 127 THR B O 1
ATOM 2569 N N . LEU B 1 151 ? 48.592 39.843 53.982 1.00 20.49 128 LEU B N 1
ATOM 2570 C CA . LEU B 1 151 ? 49.322 38.957 53.095 1.00 20.16 128 LEU B CA 1
ATOM 2571 C C . LEU B 1 151 ? 49.453 39.616 51.724 1.00 21.35 128 LEU B C 1
ATOM 2572 O O . LEU B 1 151 ? 48.566 40.338 51.285 1.00 22.71 128 LEU B O 1
ATOM 2577 N N . LYS B 1 152 ? 50.557 39.322 51.056 1.00 20.50 129 LYS B N 1
ATOM 2578 C CA . LYS B 1 152 ? 50.767 39.767 49.705 1.00 21.54 129 LYS B CA 1
ATOM 2579 C C . LYS B 1 152 ? 50.089 38.741 48.804 1.00 22.03 129 LYS B C 1
ATOM 2580 O O . LYS B 1 152 ? 50.132 37.547 49.097 1.00 21.43 129 LYS B O 1
ATOM 2586 N N . PHE B 1 153 ? 49.407 39.189 47.761 1.00 18.56 130 PHE B N 1
ATOM 2587 C CA . PHE B 1 153 ? 48.770 38.224 46.834 1.00 17.74 130 PHE B CA 1
ATOM 2588 C C . PHE B 1 153 ? 49.586 38.298 45.544 1.00 18.72 130 PHE B C 1
ATOM 2589 O O . PHE B 1 153 ? 49.561 39.318 44.845 1.00 20.17 130 PHE B O 1
ATOM 2597 N N . PHE B 1 154 ? 50.362 37.243 45.275 1.00 17.17 131 PHE B N 1
ATOM 2598 C CA . PHE B 1 154 ? 51.382 37.279 44.238 1.00 18.40 131 PHE B CA 1
ATOM 2599 C C . PHE B 1 154 ? 51.544 35.893 43.593 1.00 19.04 131 PHE B C 1
ATOM 2600 O O . PHE B 1 154 ? 51.604 34.886 44.315 1.00 19.71 131 PHE B O 1
ATOM 2608 N N . PRO B 1 155 ? 51.697 35.835 42.251 1.00 20.18 132 PRO B N 1
ATOM 2609 C CA . PRO B 1 155 ? 51.600 36.987 41.314 1.00 20.07 132 PRO B CA 1
ATOM 2610 C C . PRO B 1 155 ? 50.141 37.246 40.972 1.00 19.61 132 PRO B C 1
ATOM 2611 O O . PRO B 1 155 ? 49.414 36.332 40.589 1.00 19.60 132 PRO B O 1
ATOM 2615 N N . ALA B 1 156 ? 49.719 38.500 41.090 1.00 18.80 133 ALA B N 1
ATOM 2616 C CA . ALA B 1 156 ? 48.276 38.758 41.152 1.00 19.64 133 ALA B CA 1
ATOM 2617 C C . ALA B 1 156 ? 47.577 38.413 39.825 1.00 21.23 133 ALA B C 1
ATOM 2618 O O . ALA B 1 156 ? 46.618 37.635 39.805 1.00 21.64 133 ALA B O 1
ATOM 2620 N N . GLU B 1 157 ? 48.050 38.977 38.723 1.00 23.33 134 GLU B N 1
ATOM 2621 C CA . GLU B 1 157 ? 47.367 38.716 37.447 1.00 21.86 134 GLU B CA 1
ATOM 2622 C C . GLU B 1 157 ? 47.530 37.273 37.005 1.00 22.08 134 GLU B C 1
ATOM 2623 O O . GLU B 1 157 ? 46.539 36.621 36.593 1.00 23.49 134 GLU B O 1
ATOM 2629 N N . ALA B 1 158 ? 48.745 36.757 37.124 1.00 20.50 135 ALA B N 1
ATOM 2630 C CA . ALA B 1 158 ? 49.021 35.394 36.620 1.00 22.93 135 ALA B CA 1
ATOM 2631 C C . ALA B 1 158 ? 48.274 34.312 37.437 1.00 27.07 135 ALA B C 1
ATOM 2632 O O . ALA B 1 158 ? 48.046 33.202 36.946 1.00 25.22 135 ALA B O 1
ATOM 2634 N N . SER B 1 159 ? 47.869 34.641 38.663 1.00 19.99 136 SER B N 1
ATOM 2635 C CA . SER B 1 159 ? 47.163 33.684 39.517 1.00 20.01 136 SER B CA 1
ATOM 2636 C C . SER B 1 159 ? 45.648 33.735 39.364 1.00 21.38 136 SER B C 1
ATOM 2637 O O . SER B 1 159 ? 44.926 33.000 40.050 1.00 23.37 136 SER B O 1
ATOM 2640 N N . GLY B 1 160 ? 45.170 34.623 38.497 1.00 22.73 137 GLY B N 1
ATOM 2641 C CA . GLY B 1 160 ? 43.738 34.725 38.250 1.00 21.58 137 GLY B CA 1
ATOM 2642 C C . GLY B 1 160 ? 43.137 36.081 38.550 1.00 24.82 137 GLY B C 1
ATOM 2643 O O . GLY B 1 160 ? 41.925 36.274 38.379 1.00 26.75 137 GLY B O 1
ATOM 2644 N N . GLY B 1 161 ? 43.964 37.028 38.999 1.00 23.23 138 GLY B N 1
ATOM 2645 C CA . GLY B 1 161 ? 43.495 38.417 39.050 1.00 24.13 138 GLY B CA 1
ATOM 2646 C C . GLY B 1 161 ? 42.367 38.653 40.038 1.00 24.87 138 GLY B C 1
ATOM 2647 O O . GLY B 1 161 ? 42.271 37.999 41.077 1.00 23.97 138 GLY B O 1
ATOM 2648 N N . ILE B 1 162 ? 41.519 39.633 39.723 1.00 27.80 139 ILE B N 1
ATOM 2649 C CA . ILE B 1 162 ? 40.466 40.011 40.640 1.00 24.62 139 ILE B CA 1
ATOM 2650 C C . ILE B 1 162 ? 39.526 38.869 40.963 1.00 22.21 139 ILE B C 1
ATOM 2651 O O . ILE B 1 162 ? 39.074 38.766 42.091 1.00 26.09 139 ILE B O 1
ATOM 2656 N N . SER B 1 163 ? 39.254 37.977 40.002 1.00 27.31 140 SER B N 1
ATOM 2657 C CA A SER B 1 163 ? 38.419 36.822 40.282 0.55 30.25 140 SER B CA 1
ATOM 2658 C CA B SER B 1 163 ? 38.430 36.791 40.260 0.15 26.03 140 SER B CA 1
ATOM 2659 C CA C SER B 1 163 ? 38.393 36.842 40.313 0.30 27.97 140 SER B CA 1
ATOM 2660 C C . SER B 1 163 ? 39.021 35.947 41.387 1.00 29.80 140 SER B C 1
ATOM 2661 O O . SER B 1 163 ? 38.319 35.457 42.269 1.00 27.11 140 SER B O 1
ATOM 2668 N N . MET B 1 164 ? 40.340 35.754 41.350 1.00 25.10 141 MET B N 1
ATOM 2669 C CA . MET B 1 164 ? 40.967 35.040 42.425 1.00 23.23 141 MET B CA 1
ATOM 2670 C C . MET B 1 164 ? 40.919 35.821 43.745 1.00 25.01 141 MET B C 1
ATOM 2671 O O . MET B 1 164 ? 40.662 35.260 44.803 1.00 24.12 141 MET B O 1
ATOM 2676 N N . VAL B 1 165 ? 41.197 37.128 43.698 1.00 22.98 142 VAL B N 1
ATOM 2677 C CA . VAL B 1 165 ? 41.157 37.876 44.934 1.00 24.04 142 VAL B CA 1
ATOM 2678 C C . VAL B 1 165 ? 39.792 37.737 45.626 1.00 22.33 142 VAL B C 1
ATOM 2679 O O . VAL B 1 165 ? 39.700 37.504 46.835 1.00 25.32 142 VAL B O 1
ATOM 2683 N N . LYS B 1 166 ? 38.723 37.868 44.853 1.00 28.33 143 LYS B N 1
ATOM 2684 C CA . LYS B 1 166 ? 37.382 37.749 45.413 1.00 30.50 143 LYS B CA 1
ATOM 2685 C C . LYS B 1 166 ? 37.126 36.376 46.026 1.00 31.47 143 LYS B C 1
ATOM 2686 O O . LYS B 1 166 ? 36.459 36.250 47.052 1.00 29.49 143 LYS B O 1
ATOM 2692 N N . SER B 1 167 ? 37.683 35.337 45.408 1.00 35.58 144 SER B N 1
ATOM 2693 C CA . SER B 1 167 ? 37.575 33.982 45.964 1.00 34.47 144 SER B CA 1
ATOM 2694 C C . SER B 1 167 ? 38.321 33.739 47.272 1.00 39.77 144 SER B C 1
ATOM 2695 O O . SER B 1 167 ? 37.920 32.877 48.043 1.00 47.41 144 SER B O 1
ATOM 2698 N N . LEU B 1 168 ? 39.413 34.463 47.532 1.00 34.63 145 LEU B N 1
ATOM 2699 C CA . LEU B 1 168 ? 40.131 34.362 48.811 1.00 31.25 145 LEU B CA 1
ATOM 2700 C C . LEU B 1 168 ? 39.575 35.191 49.945 1.00 41.97 145 LEU B C 1
ATOM 2701 O O . LEU B 1 168 ? 39.522 34.748 51.096 1.00 35.53 145 LEU B O 1
ATOM 2706 N N . VAL B 1 169 ? 39.202 36.426 49.649 1.00 30.59 146 VAL B N 1
ATOM 2707 C CA . VAL B 1 169 ? 38.769 37.268 50.714 1.00 33.14 146 VAL B CA 1
ATOM 2708 C C . VAL B 1 169 ? 37.386 36.801 51.158 1.00 32.11 146 VAL B C 1
ATOM 2709 O O . VAL B 1 169 ? 37.017 36.994 52.302 1.00 38.77 146 VAL B O 1
ATOM 2713 N N . GLY B 1 170 ? 36.654 36.166 50.245 1.00 31.26 147 GLY B N 1
ATOM 2714 C CA . GLY B 1 170 ? 35.304 35.682 50.524 1.00 32.79 147 GLY B CA 1
ATOM 2715 C C . GLY B 1 170 ? 35.242 34.743 51.724 1.00 34.57 147 GLY B C 1
ATOM 2716 O O . GLY B 1 170 ? 34.552 35.022 52.696 1.00 32.01 147 GLY B O 1
ATOM 2717 N N . PRO B 1 171 ? 35.980 33.623 51.677 1.00 25.80 148 PRO B N 1
ATOM 2718 C CA . PRO B 1 171 ? 35.932 32.689 52.814 1.00 22.57 148 PRO B CA 1
ATOM 2719 C C . PRO B 1 171 ? 36.717 33.146 54.027 1.00 27.21 148 PRO B C 1
ATOM 2720 O O . PRO B 1 171 ? 36.478 32.641 55.132 1.00 27.30 148 PRO B O 1
ATOM 2724 N N . TYR B 1 172 ? 37.660 34.078 53.842 1.00 24.55 149 TYR B N 1
ATOM 2725 C CA . TYR B 1 172 ? 38.594 34.430 54.897 1.00 25.31 149 TYR B CA 1
ATOM 2726 C C . TYR B 1 172 ? 38.425 35.894 55.295 1.00 29.10 149 TYR B C 1
ATOM 2727 O O . TYR B 1 172 ? 39.159 36.758 54.823 1.00 28.13 149 TYR B O 1
ATOM 2736 N N . GLY B 1 173 ? 37.448 36.154 56.155 1.00 26.02 150 GLY B N 1
ATOM 2737 C CA . GLY B 1 173 ? 37.055 37.531 56.469 1.00 29.59 150 GLY B CA 1
ATOM 2738 C C . GLY B 1 173 ? 38.146 38.327 57.159 1.00 28.56 150 GLY B C 1
ATOM 2739 O O . GLY B 1 173 ? 38.105 39.548 57.138 1.00 34.77 150 GLY B O 1
ATOM 2740 N N . ASP B 1 174 ? 39.131 37.645 57.734 1.00 28.04 151 ASP B N 1
ATOM 2741 C CA . ASP B 1 174 ? 40.175 38.315 58.527 1.00 30.91 151 ASP B CA 1
ATOM 2742 C C . ASP B 1 174 ? 41.359 38.805 57.699 1.00 30.86 151 ASP B C 1
ATOM 2743 O O . ASP B 1 174 ? 42.134 39.639 58.160 1.00 31.20 151 ASP B O 1
ATOM 2748 N N . ILE B 1 175 ? 41.522 38.276 56.496 1.00 27.79 152 ILE B N 1
ATOM 2749 C CA . ILE B 1 175 ? 42.711 38.651 55.739 1.00 27.50 152 ILE B CA 1
ATOM 2750 C C . ILE B 1 175 ? 42.614 40.030 55.093 1.00 27.06 152 ILE B C 1
ATOM 2751 O O . ILE B 1 175 ? 41.530 40.520 54.791 1.00 26.73 152 ILE B O 1
ATOM 2756 N N . ARG B 1 176 ? 43.776 40.637 54.894 1.00 25.81 153 ARG B N 1
ATOM 2757 C CA . ARG B 1 176 ? 43.880 41.905 54.167 1.00 26.15 153 ARG B CA 1
ATOM 2758 C C . ARG B 1 176 ? 45.011 41.692 53.169 1.00 21.71 153 ARG B C 1
ATOM 2759 O O . ARG B 1 176 ? 46.041 41.111 53.511 1.00 25.59 153 ARG B O 1
ATOM 2767 N N . LEU B 1 177 ? 44.823 42.128 51.931 1.00 24.82 154 LEU B N 1
ATOM 2768 C CA . LEU B 1 177 ? 45.753 41.713 50.867 1.00 23.80 154 LEU B CA 1
ATOM 2769 C C . LEU B 1 177 ? 46.505 42.877 50.252 1.00 25.71 154 LEU B C 1
ATOM 2770 O O . LEU B 1 177 ? 45.992 43.993 50.174 1.00 26.99 154 LEU B O 1
ATOM 2775 N N . MET B 1 178 ? 47.726 42.588 49.825 1.00 22.96 155 MET B N 1
ATOM 2776 C CA . MET B 1 178 ? 48.474 43.495 48.982 1.00 20.80 155 MET B CA 1
ATOM 2777 C C . MET B 1 178 ? 48.781 42.787 47.641 1.00 20.49 155 MET B C 1
ATOM 2778 O O . MET B 1 178 ? 49.827 42.150 47.503 1.00 24.19 155 MET B O 1
ATOM 2783 N N . PRO B 1 179 ? 47.885 42.923 46.650 1.00 21.75 156 PRO B N 1
ATOM 2784 C CA . PRO B 1 179 ? 48.118 42.300 45.350 1.00 22.73 156 PRO B CA 1
ATOM 2785 C C . PRO B 1 179 ? 49.315 42.927 44.650 1.00 22.77 156 PRO B C 1
ATOM 2786 O O . PRO B 1 179 ? 49.444 44.166 44.636 1.00 23.33 156 PRO B O 1
ATOM 2790 N N . THR B 1 180 ? 50.188 42.090 44.103 1.00 20.34 157 THR B N 1
ATOM 2791 C CA . THR B 1 180 ? 51.347 42.560 43.367 1.00 19.75 157 THR B CA 1
ATOM 2792 C C . THR B 1 180 ? 51.573 41.586 42.238 1.00 20.79 157 THR B C 1
ATOM 2793 O O . THR B 1 180 ? 51.323 40.387 42.414 1.00 21.77 157 THR B O 1
ATOM 2797 N N . GLY B 1 181 ? 52.051 42.088 41.088 1.00 21.15 158 GLY B N 1
ATOM 2798 C CA . GLY B 1 181 ? 52.326 41.228 39.941 1.00 21.32 158 GLY B CA 1
ATOM 2799 C C . GLY B 1 181 ? 51.324 41.562 38.853 1.00 21.29 158 GLY B C 1
ATOM 2800 O O . GLY B 1 181 ? 50.150 41.180 38.923 1.00 24.37 158 GLY B O 1
ATOM 2801 N N . GLY B 1 182 ? 51.794 42.326 37.866 1.00 22.48 159 GLY B N 1
ATOM 2802 C CA . GLY B 1 182 ? 50.949 42.672 36.730 1.00 27.67 159 GLY B CA 1
ATOM 2803 C C . GLY B 1 182 ? 49.995 43.812 36.993 1.00 25.39 159 GLY B C 1
ATOM 2804 O O . GLY B 1 182 ? 49.084 44.053 36.196 1.00 23.93 159 GLY B O 1
ATOM 2805 N N . ILE B 1 183 ? 50.183 44.516 38.105 1.00 23.09 160 ILE B N 1
ATOM 2806 C CA . ILE B 1 183 ? 49.318 45.648 38.441 1.00 21.56 160 ILE B CA 1
ATOM 2807 C C . ILE B 1 183 ? 49.782 46.852 37.642 1.00 24.35 160 ILE B C 1
ATOM 2808 O O . ILE B 1 183 ? 50.983 47.118 37.520 1.00 25.78 160 ILE B O 1
ATOM 2813 N N . THR B 1 184 ? 48.818 47.555 37.066 1.00 22.35 161 THR B N 1
ATOM 2814 C CA . THR B 1 184 ? 49.108 48.733 36.236 1.00 24.04 161 THR B CA 1
ATOM 2815 C C . THR B 1 184 ? 48.047 49.791 36.515 1.00 20.01 161 THR B C 1
ATOM 2816 O O . THR B 1 184 ? 47.033 49.548 37.173 1.00 20.35 161 THR B O 1
ATOM 2820 N N . PRO B 1 185 ? 48.246 51.009 35.985 1.00 20.38 162 PRO B N 1
ATOM 2821 C CA . PRO B 1 185 ? 47.169 51.955 36.210 1.00 22.94 162 PRO B CA 1
ATOM 2822 C C . PRO B 1 185 ? 45.844 51.518 35.601 1.00 22.94 162 PRO B C 1
ATOM 2823 O O . PRO B 1 185 ? 44.799 51.928 36.080 1.00 24.78 162 PRO B O 1
ATOM 2827 N N . SER B 1 186 ? 45.873 50.673 34.573 1.00 24.81 163 SER B N 1
ATOM 2828 C CA A SER B 1 186 ? 44.656 50.245 33.891 0.50 25.79 163 SER B CA 1
ATOM 2829 C CA B SER B 1 186 ? 44.627 50.301 33.924 0.50 26.25 163 SER B CA 1
ATOM 2830 C C . SER B 1 186 ? 43.862 49.206 34.660 1.00 25.14 163 SER B C 1
ATOM 2831 O O . SER B 1 186 ? 42.681 48.984 34.374 1.00 28.12 163 SER B O 1
ATOM 2836 N N . ASN B 1 187 ? 44.514 48.531 35.612 1.00 24.43 164 ASN B N 1
ATOM 2837 C CA . ASN B 1 187 ? 43.767 47.545 36.398 1.00 25.07 164 ASN B CA 1
ATOM 2838 C C . ASN B 1 187 ? 43.739 47.730 37.923 1.00 25.67 164 ASN B C 1
ATOM 2839 O O . ASN B 1 187 ? 42.977 47.060 38.637 1.00 24.06 164 ASN B O 1
ATOM 2844 N N . ILE B 1 188 ? 44.494 48.696 38.437 1.00 25.02 165 ILE B N 1
ATOM 2845 C CA . ILE B 1 188 ? 44.576 48.839 39.879 1.00 25.69 165 ILE B CA 1
ATOM 2846 C C . ILE B 1 188 ? 43.243 49.204 40.552 1.00 26.12 165 ILE B C 1
ATOM 2847 O O . ILE B 1 188 ? 42.970 48.791 41.684 1.00 25.99 165 ILE B O 1
ATOM 2852 N N . ASP B 1 189 ? 42.406 49.987 39.876 1.00 24.97 166 ASP B N 1
ATOM 2853 C CA . ASP B 1 189 ? 41.147 50.405 40.489 1.00 27.20 166 ASP B CA 1
ATOM 2854 C C . ASP B 1 189 ? 40.280 49.206 40.833 1.00 25.99 166 ASP B C 1
ATOM 2855 O O . ASP B 1 189 ? 39.571 49.222 41.835 1.00 26.00 166 ASP B O 1
ATOM 2860 N N . ASN B 1 190 ? 40.294 48.200 39.987 1.00 27.71 167 ASN B N 1
ATOM 2861 C CA . ASN B 1 190 ? 39.484 47.021 40.205 1.00 26.38 167 ASN B CA 1
ATOM 2862 C C . ASN B 1 190 ? 39.921 46.298 41.455 1.00 29.91 167 ASN B C 1
ATOM 2863 O O . ASN B 1 190 ? 39.123 45.789 42.157 1.00 29.81 167 ASN B O 1
ATOM 2868 N N . TYR B 1 191 ? 41.214 46.235 41.694 1.00 24.94 168 TYR B N 1
ATOM 2869 C CA . TYR B 1 191 ? 41.697 45.629 42.920 1.00 21.92 168 TYR B CA 1
ATOM 2870 C C . TYR B 1 191 ? 41.363 46.473 44.152 1.00 27.94 168 TYR B C 1
ATOM 2871 O O . TYR B 1 191 ? 40.932 45.975 45.180 1.00 25.03 168 TYR B O 1
ATOM 2880 N N . LEU B 1 192 ? 41.590 47.780 44.066 1.00 26.02 169 LEU B N 1
ATOM 2881 C CA . LEU B 1 192 ? 41.325 48.635 45.210 1.00 27.24 169 LEU B CA 1
ATOM 2882 C C . LEU B 1 192 ? 39.828 48.705 45.587 1.00 26.00 169 LEU B C 1
ATOM 2883 O O . LEU B 1 192 ? 39.475 49.001 46.741 1.00 31.35 169 LEU B O 1
ATOM 2888 N N . ALA B 1 193 ? 38.967 48.402 44.629 1.00 26.98 170 ALA B N 1
ATOM 2889 C CA . ALA B 1 193 ? 37.529 48.386 44.895 1.00 27.37 170 ALA B CA 1
ATOM 2890 C C . ALA B 1 193 ? 37.120 47.259 45.862 1.00 33.83 170 ALA B C 1
ATOM 2891 O O . ALA B 1 193 ? 36.047 47.286 46.437 1.00 33.08 170 ALA B O 1
ATOM 2893 N N . ILE B 1 194 ? 37.979 46.261 46.032 1.00 30.82 171 ILE B N 1
ATOM 2894 C CA . ILE B 1 194 ? 37.731 45.186 47.020 1.00 27.32 171 ILE B CA 1
ATOM 2895 C C . ILE B 1 194 ? 38.140 45.649 48.411 1.00 31.23 171 ILE B C 1
ATOM 2896 O O . ILE B 1 194 ? 39.290 46.003 48.643 1.00 30.06 171 ILE B O 1
ATOM 2901 N N . PRO B 1 195 ? 37.186 45.680 49.365 1.00 33.12 172 PRO B N 1
ATOM 2902 C CA . PRO B 1 195 ? 37.451 46.255 50.682 1.00 32.72 172 PRO B CA 1
ATOM 2903 C C . PRO B 1 195 ? 38.656 45.670 51.429 1.00 29.50 172 PRO B C 1
ATOM 2904 O O . PRO B 1 195 ? 39.369 46.396 52.128 1.00 32.72 172 PRO B O 1
ATOM 2908 N N . GLN B 1 196 ? 38.876 44.368 51.292 1.00 28.34 173 GLN B N 1
ATOM 2909 C CA . GLN B 1 196 ? 39.986 43.735 51.983 1.00 25.94 173 GLN B CA 1
ATOM 2910 C C . GLN B 1 196 ? 41.332 43.919 51.299 1.00 27.03 173 GLN B C 1
ATOM 2911 O O . GLN B 1 196 ? 42.337 43.476 51.829 1.00 28.92 173 GLN B O 1
ATOM 2917 N N . VAL B 1 197 ? 41.364 44.580 50.142 1.00 27.09 174 VAL B N 1
ATOM 2918 C CA . VAL B 1 197 ? 42.642 44.961 49.545 1.00 24.27 174 VAL B CA 1
ATOM 2919 C C . VAL B 1 197 ? 43.119 46.274 50.148 1.00 26.08 174 VAL B C 1
ATOM 2920 O O . VAL B 1 197 ? 42.389 47.261 50.106 1.00 29.56 174 VAL B O 1
ATOM 2924 N N . LEU B 1 198 ? 44.316 46.274 50.728 1.00 25.88 175 LEU B N 1
ATOM 2925 C CA . LEU B 1 198 ? 44.839 47.482 51.403 1.00 25.61 175 LEU B CA 1
ATOM 2926 C C . LEU B 1 198 ? 45.536 48.376 50.384 1.00 26.08 175 LEU B C 1
ATOM 2927 O O . LEU B 1 198 ? 45.347 49.606 50.341 1.00 28.00 175 LEU B O 1
ATOM 2932 N N . ALA B 1 199 ? 46.374 47.751 49.572 1.00 25.69 176 ALA B N 1
ATOM 2933 C CA . ALA B 1 199 ? 47.180 48.487 48.610 1.00 22.43 176 ALA B CA 1
ATOM 2934 C C . ALA B 1 199 ? 47.714 47.486 47.628 1.00 30.05 176 ALA B C 1
ATOM 2935 O O . ALA B 1 199 ? 47.698 46.284 47.896 1.00 26.29 176 ALA B O 1
ATOM 2937 N N . CYS B 1 200 ? 48.175 47.972 46.482 1.00 22.66 177 CYS B N 1
ATOM 2938 C CA . CYS B 1 200 ? 48.802 47.104 45.510 1.00 22.37 177 CYS B CA 1
ATOM 2939 C C . CYS B 1 200 ? 50.248 47.485 45.294 1.00 23.00 177 CYS B C 1
ATOM 2940 O O . CYS B 1 200 ? 50.598 48.672 45.287 1.00 25.37 177 CYS B O 1
ATOM 2943 N N . GLY B 1 201 ? 51.089 46.493 45.049 1.00 19.29 178 GLY B N 1
ATOM 2944 C CA . GLY B 1 201 ? 52.489 46.777 44.717 1.00 20.67 178 GLY B CA 1
ATOM 2945 C C . GLY B 1 201 ? 52.627 46.958 43.216 1.00 23.91 178 GLY B C 1
ATOM 2946 O O . GLY B 1 201 ? 51.988 46.265 42.434 1.00 23.06 178 GLY B O 1
ATOM 2947 N N . GLY B 1 202 ? 53.456 47.911 42.805 1.00 23.80 179 GLY B N 1
ATOM 2948 C CA . GLY B 1 202 ? 53.599 48.193 41.390 1.00 27.04 179 GLY B CA 1
ATOM 2949 C C . GLY B 1 202 ? 55.027 48.566 41.075 1.00 26.78 179 GLY B C 1
ATOM 2950 O O . GLY B 1 202 ? 55.672 49.251 41.857 1.00 23.50 179 GLY B O 1
ATOM 2951 N N . THR B 1 203 ? 55.511 48.120 39.927 1.00 27.53 180 THR B N 1
ATOM 2952 C CA . THR B 1 203 ? 56.864 48.440 39.522 1.00 23.26 180 THR B CA 1
ATOM 2953 C C . THR B 1 203 ? 56.878 49.521 38.447 1.00 25.82 180 THR B C 1
ATOM 2954 O O . THR B 1 203 ? 57.935 50.057 38.161 1.00 25.45 180 THR B O 1
ATOM 2958 N N . TRP B 1 204 ? 55.731 49.823 37.843 1.00 23.70 181 TRP B N 1
ATOM 2959 C CA . TRP B 1 204 ? 55.774 50.573 36.577 1.00 24.57 181 TRP B CA 1
ATOM 2960 C C . TRP B 1 204 ? 56.324 51.986 36.753 1.00 28.03 181 TRP B C 1
ATOM 2961 O O . TRP B 1 204 ? 56.989 52.504 35.848 1.00 30.45 181 TRP B O 1
ATOM 2972 N N . MET B 1 205 ? 56.044 52.610 37.896 1.00 25.50 182 MET B N 1
ATOM 2973 C CA . MET B 1 205 ? 56.464 53.997 38.111 1.00 25.76 182 MET B CA 1
ATOM 2974 C C . MET B 1 205 ? 57.933 54.061 38.542 1.00 26.83 182 MET B C 1
ATOM 2975 O O . MET B 1 205 ? 58.531 55.130 38.556 1.00 29.72 182 MET B O 1
ATOM 2980 N N . VAL B 1 206 ? 58.528 52.920 38.882 1.00 27.64 183 VAL B N 1
ATOM 2981 C CA . VAL B 1 206 ? 59.950 52.880 39.263 1.00 27.59 183 VAL B CA 1
ATOM 2982 C C . VAL B 1 206 ? 60.729 51.872 38.427 1.00 28.89 183 VAL B C 1
ATOM 2983 O O . VAL B 1 206 ? 61.761 51.348 38.840 1.00 30.24 183 VAL B O 1
ATOM 2987 N N . ASP B 1 207 ? 60.251 51.611 37.215 1.00 27.60 184 ASP B N 1
ATOM 2988 C CA . ASP B 1 207 ? 60.873 50.597 36.375 1.00 28.21 184 ASP B CA 1
ATOM 2989 C C . ASP B 1 207 ? 62.380 50.832 36.224 1.00 27.66 184 ASP B C 1
ATOM 2990 O O . ASP B 1 207 ? 62.839 51.978 36.080 1.00 30.94 184 ASP B O 1
ATOM 2995 N N . LYS B 1 208 ? 63.149 49.748 36.279 1.00 32.47 185 LYS B N 1
ATOM 2996 C CA . LYS B 1 208 ? 64.604 49.850 36.285 1.00 36.28 185 LYS B CA 1
ATOM 2997 C C . LYS B 1 208 ? 65.079 50.602 35.048 1.00 38.25 185 LYS B C 1
ATOM 2998 O O . LYS B 1 208 ? 66.001 51.412 35.124 1.00 41.68 185 LYS B O 1
ATOM 3004 N N . LYS B 1 209 ? 64.447 50.336 33.908 1.00 33.78 186 LYS B N 1
ATOM 3005 C CA . LYS B 1 209 ? 64.761 51.083 32.693 1.00 42.72 186 LYS B CA 1
ATOM 3006 C C . LYS B 1 209 ? 64.720 52.602 32.881 1.00 43.91 186 LYS B C 1
ATOM 3007 O O . LYS B 1 209 ? 65.624 53.302 32.413 1.00 43.70 186 LYS B O 1
ATOM 3013 N N . LEU B 1 210 ? 63.679 53.111 33.544 1.00 32.37 187 LEU B N 1
ATOM 3014 C CA . LEU B 1 210 ? 63.538 54.551 33.799 1.00 31.45 187 LEU B CA 1
ATOM 3015 C C . LEU B 1 210 ? 64.649 55.035 34.723 1.00 35.03 187 LEU B C 1
ATOM 3016 O O . LEU B 1 210 ? 65.227 56.097 34.519 1.00 40.75 187 LEU B O 1
ATOM 3021 N N . VAL B 1 211 ? 64.946 54.253 35.753 1.00 32.18 188 VAL B N 1
ATOM 3022 C CA . VAL B 1 211 ? 65.969 54.648 36.719 1.00 35.29 188 VAL B CA 1
ATOM 3023 C C . VAL B 1 211 ? 67.354 54.640 36.041 1.00 34.65 188 VAL B C 1
ATOM 3024 O O . VAL B 1 211 ? 68.108 55.621 36.099 1.00 41.33 188 VAL B O 1
ATOM 3028 N N . THR B 1 212 ? 67.662 53.542 35.367 1.00 36.26 189 THR B N 1
ATOM 3029 C CA . THR B 1 212 ? 68.914 53.400 34.632 1.00 43.42 189 THR B CA 1
ATOM 3030 C C . THR B 1 212 ? 69.157 54.552 33.661 1.00 49.48 189 THR B C 1
ATOM 3031 O O . THR B 1 212 ? 70.303 54.966 33.449 1.00 47.83 189 THR B O 1
ATOM 3035 N N . ASN B 1 213 ? 68.080 55.065 33.070 1.00 44.85 190 ASN B N 1
ATOM 3036 C CA . ASN B 1 213 ? 68.172 56.113 32.052 1.00 44.58 190 ASN B CA 1
ATOM 3037 C C . ASN B 1 213 ? 68.005 57.502 32.625 1.00 40.90 190 ASN B C 1
ATOM 3038 O O . ASN B 1 213 ? 67.971 58.486 31.893 1.00 48.84 190 ASN B O 1
ATOM 3043 N N . GLY B 1 214 ? 67.888 57.585 33.943 1.00 38.50 191 GLY B N 1
ATOM 3044 C CA . GLY B 1 214 ? 67.693 58.872 34.606 1.00 37.12 191 GLY B CA 1
ATOM 3045 C C . GLY B 1 214 ? 66.467 59.625 34.122 1.00 43.88 191 GLY B C 1
ATOM 3046 O O . GLY B 1 214 ? 66.491 60.850 34.028 1.00 42.49 191 GLY B O 1
ATOM 3047 N N . GLU B 1 215 ? 65.388 58.897 33.816 1.00 38.84 192 GLU B N 1
ATOM 3048 C CA . GLU B 1 215 ? 64.130 59.530 33.401 1.00 37.29 192 GLU B CA 1
ATOM 3049 C C . GLU B 1 215 ? 63.331 60.067 34.587 1.00 35.96 192 GLU B C 1
ATOM 3050 O O . GLU B 1 215 ? 62.154 59.692 34.795 1.00 33.26 192 GLU B O 1
ATOM 3056 N N . TRP B 1 216 ? 63.940 60.959 35.368 1.00 34.54 193 TRP B N 1
ATOM 3057 C CA . TRP B 1 216 ? 63.304 61.445 36.597 1.00 32.44 193 TRP B CA 1
ATOM 3058 C C . TRP B 1 216 ? 61.997 62.188 36.357 1.00 29.44 193 TRP B C 1
ATOM 3059 O O . TRP B 1 216 ? 61.072 62.119 37.163 1.00 31.08 193 TRP B O 1
ATOM 3070 N N . ASP B 1 217 ? 61.910 62.934 35.256 1.00 33.59 194 ASP B N 1
ATOM 3071 C CA . ASP B 1 217 ? 60.670 63.636 34.964 1.00 31.35 194 ASP B CA 1
ATOM 3072 C C . ASP B 1 217 ? 59.515 62.647 34.717 1.00 24.71 194 ASP B C 1
ATOM 3073 O O . ASP B 1 217 ? 58.396 62.902 35.137 1.00 29.06 194 ASP B O 1
ATOM 3078 N N . GLU B 1 218 ? 59.819 61.539 34.058 1.00 28.71 195 GLU B N 1
ATOM 3079 C CA . GLU B 1 218 ? 58.780 60.549 33.737 1.00 26.78 195 GLU B CA 1
ATOM 3080 C C . GLU B 1 218 ? 58.359 59.798 35.014 1.00 25.40 195 GLU B C 1
ATOM 3081 O O . GLU B 1 218 ? 57.177 59.582 35.255 1.00 24.66 195 GLU B O 1
ATOM 3087 N N . ILE B 1 219 ? 59.329 59.446 35.847 1.00 29.68 196 ILE B N 1
ATOM 3088 C CA . ILE B 1 219 ? 59.002 58.832 37.147 1.00 26.25 196 ILE B CA 1
ATOM 3089 C C . ILE B 1 219 ? 58.115 59.781 37.967 1.00 27.70 196 ILE B C 1
ATOM 3090 O O . ILE B 1 219 ? 57.128 59.393 38.596 1.00 26.85 196 ILE B O 1
ATOM 3095 N N . ALA B 1 220 ? 58.454 61.064 37.962 1.00 27.57 197 ALA B N 1
ATOM 3096 C CA . ALA B 1 220 ? 57.636 62.008 38.687 1.00 25.77 197 ALA B CA 1
ATOM 3097 C C . ALA B 1 220 ? 56.215 62.080 38.146 1.00 23.40 197 ALA B C 1
ATOM 3098 O O . ALA B 1 220 ? 55.245 62.144 38.903 1.00 26.39 197 ALA B O 1
ATOM 3100 N N . ARG B 1 221 ? 56.094 62.089 36.817 1.00 29.11 198 ARG B N 1
ATOM 3101 C CA . ARG B 1 221 ? 54.787 62.100 36.170 1.00 27.83 198 ARG B CA 1
ATOM 3102 C C . ARG B 1 221 ? 53.948 60.846 36.503 1.00 22.98 198 ARG B C 1
ATOM 3103 O O . ARG B 1 221 ? 52.773 60.970 36.857 1.00 26.03 198 ARG B O 1
ATOM 3111 N N . LEU B 1 222 ? 54.560 59.671 36.384 1.00 27.57 199 LEU B N 1
ATOM 3112 C CA . LEU B 1 222 ? 53.860 58.421 36.715 1.00 25.62 199 LEU B CA 1
ATOM 3113 C C . LEU B 1 222 ? 53.443 58.394 38.175 1.00 26.48 199 LEU B C 1
ATOM 3114 O O . LEU B 1 222 ? 52.338 57.953 38.517 1.00 28.49 199 LEU B O 1
ATOM 3119 N N . THR B 1 223 ? 54.317 58.893 39.046 1.00 25.11 200 THR B N 1
ATOM 3120 C CA . THR B 1 223 ? 53.980 58.926 40.477 1.00 25.58 200 THR B CA 1
ATOM 3121 C C . THR B 1 223 ? 52.817 59.896 40.752 1.00 23.38 200 THR B C 1
ATOM 3122 O O . THR B 1 223 ? 51.845 59.559 41.390 1.00 25.61 200 THR B O 1
ATOM 3126 N N . ARG B 1 224 ? 52.882 61.131 40.230 1.00 27.18 201 ARG B N 1
ATOM 3127 C CA . ARG B 1 224 ? 51.785 62.059 40.448 1.00 27.55 201 ARG B CA 1
ATOM 3128 C C . ARG B 1 224 ? 50.476 61.512 39.899 1.00 25.79 201 ARG B C 1
ATOM 3129 O O . ARG B 1 224 ? 49.424 61.656 40.495 1.00 27.56 201 ARG B O 1
ATOM 3137 N N . GLU B 1 225 ? 50.565 60.875 38.736 1.00 28.26 202 GLU B N 1
ATOM 3138 C CA . GLU B 1 225 ? 49.378 60.392 38.070 1.00 23.45 202 GLU B CA 1
ATOM 3139 C C . GLU B 1 225 ? 48.702 59.297 38.897 1.00 23.48 202 GLU B C 1
ATOM 3140 O O . GLU B 1 225 ? 47.494 59.340 39.087 1.00 26.53 202 GLU B O 1
ATOM 3146 N N . ILE B 1 226 ? 49.487 58.356 39.419 1.00 27.46 203 ILE B N 1
ATOM 3147 C CA . ILE B 1 226 ? 48.867 57.280 40.207 1.00 27.30 203 ILE B CA 1
ATOM 3148 C C . ILE B 1 226 ? 48.326 57.765 41.558 1.00 29.36 203 ILE B C 1
ATOM 3149 O O . ILE B 1 226 ? 47.279 57.314 42.010 1.00 30.09 203 ILE B O 1
ATOM 3154 N N . VAL B 1 227 ? 49.018 58.713 42.187 1.00 27.05 204 VAL B N 1
ATOM 3155 C CA . VAL B 1 227 ? 48.553 59.278 43.449 1.00 30.32 204 VAL B CA 1
ATOM 3156 C C . VAL B 1 227 ? 47.204 59.971 43.244 1.00 30.66 204 VAL B C 1
ATOM 3157 O O . VAL B 1 227 ? 46.276 59.799 44.013 1.00 32.47 204 VAL B O 1
ATOM 3161 N N . GLU B 1 228 ? 47.085 60.736 42.165 1.00 30.62 205 GLU B N 1
ATOM 3162 C CA . GLU B 1 228 ? 45.832 61.396 41.856 1.00 32.00 205 GLU B CA 1
ATOM 3163 C C . GLU B 1 228 ? 44.749 60.372 41.530 1.00 37.45 205 GLU B C 1
ATOM 3164 O O . GLU B 1 228 ? 43.590 60.523 41.902 1.00 36.39 205 GLU B O 1
ATOM 3170 N N . GLN B 1 229 ? 45.123 59.319 40.814 1.00 31.05 206 GLN B N 1
ATOM 3171 C CA . GLN B 1 229 ? 44.158 58.298 40.476 1.00 28.80 206 GLN B CA 1
ATOM 3172 C C . GLN B 1 229 ? 43.560 57.574 41.711 1.00 30.25 206 GLN B C 1
ATOM 3173 O O . GLN B 1 229 ? 42.346 57.385 41.792 1.00 32.81 206 GLN B O 1
ATOM 3179 N N . VAL B 1 230 ? 44.403 57.155 42.645 1.00 31.55 207 VAL B N 1
ATOM 3180 C CA . VAL B 1 230 ? 43.919 56.321 43.750 1.00 32.66 207 VAL B CA 1
ATOM 3181 C C . VAL B 1 230 ? 43.418 57.108 44.952 1.00 37.37 207 VAL B C 1
ATOM 3182 O O . VAL B 1 230 ? 42.626 56.611 45.751 1.00 33.43 207 VAL B O 1
ATOM 3186 N N . ASN B 1 231 ? 43.912 58.329 45.088 1.00 40.55 208 ASN B N 1
ATOM 3187 C CA . ASN B 1 231 ? 43.549 59.182 46.198 1.00 41.44 208 ASN B CA 1
ATOM 3188 C C . ASN B 1 231 ? 43.045 60.495 45.627 1.00 45.02 208 ASN B C 1
ATOM 3189 O O . ASN B 1 231 ? 43.673 61.531 45.824 1.00 48.65 208 ASN B O 1
ATOM 3194 N N . PRO B 1 232 ? 41.921 60.445 44.895 1.00 46.71 209 PRO B N 1
ATOM 3195 C CA . PRO B 1 232 ? 41.400 61.627 44.216 1.00 58.48 209 PRO B CA 1
ATOM 3196 C C . PRO B 1 232 ? 40.855 62.657 45.205 1.00 67.90 209 PRO B C 1
ATOM 3197 O O . PRO B 1 232 ? 40.256 62.313 46.226 1.00 67.25 209 PRO B O 1
ATOM 3202 N N . HIS C 1 6 ? 38.459 11.920 73.694 1.00 62.68 -17 HIS C N 1
ATOM 3203 C CA . HIS C 1 6 ? 37.580 11.092 74.573 1.00 67.11 -17 HIS C CA 1
ATOM 3204 C C . HIS C 1 6 ? 37.391 9.676 74.016 1.00 64.87 -17 HIS C C 1
ATOM 3205 O O . HIS C 1 6 ? 37.113 9.493 72.828 1.00 62.14 -17 HIS C O 1
ATOM 3212 N N . HIS C 1 7 ? 37.542 8.680 74.886 1.00 56.54 -16 HIS C N 1
ATOM 3213 C CA . HIS C 1 7 ? 37.426 7.277 74.487 1.00 50.16 -16 HIS C CA 1
ATOM 3214 C C . HIS C 1 7 ? 36.006 6.723 74.675 1.00 44.88 -16 HIS C C 1
ATOM 3215 O O . HIS C 1 7 ? 35.440 6.830 75.766 1.00 47.69 -16 HIS C O 1
ATOM 3222 N N . SER C 1 8 ? 35.437 6.132 73.621 1.00 37.45 -15 SER C N 1
ATOM 3223 C CA . SER C 1 8 ? 34.164 5.399 73.748 1.00 37.16 -15 SER C CA 1
ATOM 3224 C C . SER C 1 8 ? 34.409 3.923 74.004 1.00 37.83 -15 SER C C 1
ATOM 3225 O O . SER C 1 8 ? 35.210 3.305 73.306 1.00 37.39 -15 SER C O 1
ATOM 3228 N N . SER C 1 9 ? 33.695 3.343 74.974 1.00 36.80 -14 SER C N 1
ATOM 3229 C CA . SER C 1 9 ? 33.831 1.912 75.237 1.00 34.96 -14 SER C CA 1
ATOM 3230 C C . SER C 1 9 ? 33.616 1.148 73.958 1.00 36.27 -14 SER C C 1
ATOM 3231 O O . SER C 1 9 ? 32.628 1.376 73.257 1.00 31.38 -14 SER C O 1
ATOM 3234 N N . GLY C 1 10 ? 34.540 0.244 73.647 1.00 29.52 -13 GLY C N 1
ATOM 3235 C CA . GLY C 1 10 ? 34.390 -0.602 72.487 1.00 30.50 -13 GLY C CA 1
ATOM 3236 C C . GLY C 1 10 ? 34.960 -0.049 71.187 1.00 31.60 -13 GLY C C 1
ATOM 3237 O O . GLY C 1 10 ? 34.889 -0.714 70.166 1.00 35.80 -13 GLY C O 1
ATOM 3238 N N . VAL C 1 11 ? 35.522 1.160 71.225 1.00 34.76 -12 VAL C N 1
ATOM 3239 C CA . VAL C 1 11 ? 36.054 1.806 70.011 1.00 32.09 -12 VAL C CA 1
ATOM 3240 C C . VAL C 1 11 ? 37.559 2.091 70.088 1.00 27.37 -12 VAL C C 1
ATOM 3241 O O . VAL C 1 11 ? 37.990 3.016 70.777 1.00 32.80 -12 VAL C O 1
ATOM 3245 N N . ASP C 1 12 ? 38.336 1.301 69.355 1.00 35.05 -11 ASP C N 1
ATOM 3246 C CA . ASP C 1 12 ? 39.779 1.508 69.292 1.00 42.25 -11 ASP C CA 1
ATOM 3247 C C . ASP C 1 12 ? 40.114 2.358 68.065 1.00 45.44 -11 ASP C C 1
ATOM 3248 O O . ASP C 1 12 ? 39.219 2.718 67.298 1.00 34.46 -11 ASP C O 1
ATOM 3253 N N . LEU C 1 13 ? 41.391 2.698 67.900 1.00 40.24 -10 LEU C N 1
ATOM 3254 C CA . LEU C 1 13 ? 41.826 3.478 66.740 1.00 40.64 -10 LEU C CA 1
ATOM 3255 C C . LEU C 1 13 ? 41.412 2.850 65.400 1.00 35.17 -10 LEU C C 1
ATOM 3256 O O . LEU C 1 13 ? 41.009 3.562 64.473 1.00 38.98 -10 LEU C O 1
ATOM 3261 N N . GLY C 1 14 ? 41.512 1.525 65.284 1.00 33.69 -9 GLY C N 1
ATOM 3262 C CA . GLY C 1 14 ? 41.116 0.824 64.076 1.00 34.53 -9 GLY C CA 1
ATOM 3263 C C . GLY C 1 14 ? 39.651 1.019 63.716 1.00 33.70 -9 GLY C C 1
ATOM 3264 O O . GLY C 1 14 ? 39.287 1.152 62.544 1.00 30.61 -9 GLY C O 1
ATOM 3265 N N . THR C 1 15 ? 38.795 1.021 64.733 1.00 31.62 -8 THR C N 1
ATOM 3266 C CA . THR C 1 15 ? 37.378 1.224 64.499 1.00 29.33 -8 THR C CA 1
ATOM 3267 C C . THR C 1 15 ? 37.121 2.662 64.040 1.00 25.87 -8 THR C C 1
ATOM 3268 O O . THR C 1 15 ? 36.302 2.880 63.146 1.00 31.07 -8 THR C O 1
ATOM 3272 N N . GLU C 1 16 ? 37.822 3.622 64.641 1.00 30.45 -7 GLU C N 1
ATOM 3273 C CA . GLU C 1 16 ? 37.683 5.028 64.238 1.00 27.67 -7 GLU C CA 1
ATOM 3274 C C . GLU C 1 16 ? 38.098 5.195 62.789 1.00 33.89 -7 GLU C C 1
ATOM 3275 O O . GLU C 1 16 ? 37.416 5.859 62.018 1.00 32.83 -7 GLU C O 1
ATOM 3281 N N . ASN C 1 17 ? 39.189 4.541 62.402 1.00 30.20 -6 ASN C N 1
ATOM 3282 C CA . ASN C 1 17 ? 39.617 4.600 60.999 1.00 31.83 -6 ASN C CA 1
ATOM 3283 C C . ASN C 1 17 ? 38.612 3.973 60.040 1.00 33.81 -6 ASN C C 1
ATOM 3284 O O . ASN C 1 17 ? 38.282 4.547 59.004 1.00 28.65 -6 ASN C O 1
ATOM 3289 N N . LEU C 1 18 ? 38.083 2.809 60.402 1.00 25.60 -5 LEU C N 1
ATOM 3290 C CA . LEU C 1 18 ? 37.099 2.155 59.575 1.00 26.68 -5 LEU C CA 1
ATOM 3291 C C . LEU C 1 18 ? 35.830 3.012 59.449 1.00 26.46 -5 LEU C C 1
ATOM 3292 O O . LEU C 1 18 ? 35.192 3.050 58.400 1.00 26.67 -5 LEU C O 1
ATOM 3297 N N . TYR C 1 19 ? 35.462 3.663 60.545 1.00 26.65 -4 TYR C N 1
ATOM 3298 C CA . TYR C 1 19 ? 34.280 4.527 60.575 1.00 27.92 -4 TYR C CA 1
ATOM 3299 C C . TYR C 1 19 ? 34.469 5.687 59.605 1.00 30.69 -4 TYR C C 1
ATOM 3300 O O . TYR C 1 19 ? 33.571 6.021 58.827 1.00 26.20 -4 TYR C O 1
ATOM 3309 N N . PHE C 1 20 ? 35.643 6.309 59.669 1.00 27.21 -3 PHE C N 1
ATOM 3310 C CA . PHE C 1 20 ? 35.924 7.431 58.770 1.00 28.13 -3 PHE C CA 1
ATOM 3311 C C . PHE C 1 20 ? 35.855 6.948 57.316 1.00 27.14 -3 PHE C C 1
ATOM 3312 O O . PHE C 1 20 ? 35.261 7.622 56.460 1.00 25.61 -3 PHE C O 1
ATOM 3320 N N . GLN C 1 21 ? 36.426 5.772 57.017 1.00 25.73 -2 GLN C N 1
ATOM 3321 C CA . GLN C 1 21 ? 36.300 5.222 55.662 1.00 26.08 -2 GLN C CA 1
ATOM 3322 C C . GLN C 1 21 ? 34.857 5.005 55.228 1.00 26.19 -2 GLN C C 1
ATOM 3323 O O . GLN C 1 21 ? 34.499 5.261 54.091 1.00 25.03 -2 GLN C O 1
ATOM 3329 N N . SER C 1 22 ? 34.026 4.496 56.145 1.00 24.42 -1 SER C N 1
ATOM 3330 C CA . SER C 1 22 ? 32.635 4.274 55.853 1.00 27.70 -1 SER C CA 1
ATOM 3331 C C . SER C 1 22 ? 31.916 5.583 55.511 1.00 25.41 -1 SER C C 1
ATOM 3332 O O . SER C 1 22 ? 31.154 5.636 54.546 1.00 28.19 -1 SER C O 1
ATOM 3335 N N . MET C 1 23 ? 32.180 6.609 56.308 1.00 24.18 0 MET C N 1
ATOM 3336 C CA . MET C 1 23 ? 31.569 7.929 56.117 1.00 25.65 0 MET C CA 1
ATOM 3337 C C . MET C 1 23 ? 32.034 8.520 54.792 1.00 28.13 0 MET C C 1
ATOM 3338 O O . MET C 1 23 ? 31.234 9.144 54.090 1.00 29.49 0 MET C O 1
ATOM 3343 N N . MET C 1 24 ? 33.315 8.367 54.460 1.00 26.63 1 MET C N 1
ATOM 3344 C CA A MET C 1 24 ? 33.789 8.835 53.150 0.50 25.26 1 MET C CA 1
ATOM 3345 C CA B MET C 1 24 ? 33.804 8.823 53.152 0.50 24.93 1 MET C CA 1
ATOM 3346 C C . MET C 1 24 ? 32.993 8.169 52.028 1.00 27.80 1 MET C C 1
ATOM 3347 O O . MET C 1 24 ? 32.558 8.831 51.070 1.00 29.31 1 MET C O 1
ATOM 3356 N N . SER C 1 25 ? 32.791 6.857 52.121 1.00 25.85 2 SER C N 1
ATOM 3357 C CA . SER C 1 25 ? 32.084 6.165 51.053 1.00 26.27 2 SER C CA 1
ATOM 3358 C C . SER C 1 25 ? 30.636 6.611 50.927 1.00 27.35 2 SER C C 1
ATOM 3359 O O . SER C 1 25 ? 30.091 6.766 49.823 1.00 30.06 2 SER C O 1
ATOM 3362 N N . THR C 1 26 ? 29.997 6.812 52.071 1.00 23.12 3 THR C N 1
ATOM 3363 C CA . THR C 1 26 ? 28.608 7.239 52.087 1.00 24.84 3 THR C CA 1
ATOM 3364 C C . THR C 1 26 ? 28.443 8.614 51.433 1.00 23.91 3 THR C C 1
ATOM 3365 O O . THR C 1 26 ? 27.567 8.809 50.569 1.00 25.51 3 THR C O 1
ATOM 3369 N N . ILE C 1 27 ? 29.290 9.555 51.832 1.00 24.91 4 ILE C N 1
ATOM 3370 C CA . ILE C 1 27 ? 29.258 10.889 51.216 1.00 22.39 4 ILE C CA 1
ATOM 3371 C C . ILE C 1 27 ? 29.578 10.811 49.718 1.00 26.57 4 ILE C C 1
ATOM 3372 O O . ILE C 1 27 ? 28.894 11.406 48.899 1.00 23.12 4 ILE C O 1
ATOM 3377 N N . ASN C 1 28 ? 30.619 10.077 49.342 1.00 26.53 5 ASN C N 1
ATOM 3378 C CA . ASN C 1 28 ? 30.957 9.970 47.918 1.00 24.39 5 ASN C CA 1
ATOM 3379 C C . ASN C 1 28 ? 29.765 9.538 47.095 1.00 24.97 5 ASN C C 1
ATOM 3380 O O . ASN C 1 28 ? 29.479 10.110 46.049 1.00 25.66 5 ASN C O 1
ATOM 3385 N N . ASN C 1 29 ? 29.052 8.525 47.570 1.00 24.61 6 ASN C N 1
ATOM 3386 C CA . ASN C 1 29 ? 27.941 8.015 46.792 1.00 29.82 6 ASN C CA 1
ATOM 3387 C C . ASN C 1 29 ? 26.811 9.018 46.684 1.00 24.60 6 ASN C C 1
ATOM 3388 O O . ASN C 1 29 ? 26.198 9.148 45.621 1.00 27.25 6 ASN C O 1
ATOM 3393 N N . GLN C 1 30 ? 26.543 9.734 47.771 1.00 26.36 7 GLN C N 1
ATOM 3394 C CA . GLN C 1 30 ? 25.530 10.789 47.715 1.00 24.61 7 GLN C CA 1
ATOM 3395 C C . GLN C 1 30 ? 25.909 11.902 46.740 1.00 25.01 7 GLN C C 1
ATOM 3396 O O . GLN C 1 30 ? 25.092 12.303 45.916 1.00 25.78 7 GLN C O 1
ATOM 3402 N N . LEU C 1 31 ? 27.142 12.403 46.828 1.00 24.88 8 LEU C N 1
ATOM 3403 C CA . LEU C 1 31 ? 27.586 13.436 45.867 1.00 20.60 8 LEU C CA 1
ATOM 3404 C C . LEU C 1 31 ? 27.447 12.994 44.425 1.00 23.38 8 LEU C C 1
ATOM 3405 O O . LEU C 1 31 ? 27.024 13.766 43.564 1.00 23.23 8 LEU C O 1
ATOM 3410 N N . LYS C 1 32 ? 27.815 11.743 44.155 1.00 23.60 9 LYS C N 1
ATOM 3411 C CA . LYS C 1 32 ? 27.848 11.245 42.790 1.00 22.54 9 LYS C CA 1
ATOM 3412 C C . LYS C 1 32 ? 26.417 11.205 42.242 1.00 23.02 9 LYS C C 1
ATOM 3413 O O . LYS C 1 32 ? 26.187 11.484 41.066 1.00 24.83 9 LYS C O 1
ATOM 3419 N N . ALA C 1 33 ? 25.441 10.910 43.105 1.00 24.87 10 ALA C N 1
ATOM 3420 C CA . ALA C 1 33 ? 24.033 10.917 42.692 1.00 25.37 10 ALA C CA 1
ATOM 3421 C C . ALA C 1 33 ? 23.463 12.323 42.500 1.00 26.68 10 ALA C C 1
ATOM 3422 O O . ALA C 1 33 ? 22.729 12.602 41.536 1.00 28.35 10 ALA C O 1
ATOM 3424 N N . LEU C 1 34 ? 23.791 13.207 43.431 1.00 22.74 11 LEU C N 1
ATOM 3425 C CA . LEU C 1 34 ? 23.206 14.547 43.450 1.00 21.31 11 LEU C CA 1
ATOM 3426 C C . LEU C 1 34 ? 23.746 15.446 42.350 1.00 21.99 11 LEU C C 1
ATOM 3427 O O . LEU C 1 34 ? 22.975 16.193 41.720 1.00 21.31 11 LEU C O 1
ATOM 3432 N N . LYS C 1 35 ? 25.070 15.404 42.159 1.00 21.87 12 LYS C N 1
ATOM 3433 C CA . LYS C 1 35 ? 25.776 16.155 41.102 1.00 19.37 12 LYS C CA 1
ATOM 3434 C C . LYS C 1 35 ? 25.882 17.684 41.298 1.00 20.58 12 LYS C C 1
ATOM 3435 O O . LYS C 1 35 ? 26.746 18.306 40.706 1.00 20.80 12 LYS C O 1
ATOM 3441 N N . VAL C 1 36 ? 24.986 18.275 42.076 1.00 22.38 13 VAL C N 1
ATOM 3442 C CA . VAL C 1 36 ? 25.084 19.705 42.386 1.00 20.12 13 VAL C CA 1
ATOM 3443 C C . VAL C 1 36 ? 24.751 19.882 43.852 1.00 20.71 13 VAL C C 1
ATOM 3444 O O . VAL C 1 36 ? 23.831 19.249 44.350 1.00 20.89 13 VAL C O 1
ATOM 3448 N N . ILE C 1 37 ? 25.550 20.683 44.553 1.00 17.87 14 ILE C N 1
ATOM 3449 C CA . ILE C 1 37 ? 25.328 20.938 45.984 1.00 19.47 14 ILE C CA 1
ATOM 3450 C C . ILE C 1 37 ? 25.119 22.422 46.231 1.00 19.98 14 ILE C C 1
ATOM 3451 O O . ILE C 1 37 ? 26.024 23.237 45.968 1.00 20.11 14 ILE C O 1
ATOM 3456 N N . PRO C 1 38 ? 23.938 22.797 46.749 1.00 19.02 15 PRO C N 1
ATOM 3457 C CA . PRO C 1 38 ? 23.722 24.208 47.066 1.00 19.61 15 PRO C CA 1
ATOM 3458 C C . PRO C 1 38 ? 24.687 24.666 48.159 1.00 20.80 15 PRO C C 1
ATOM 3459 O O . PRO C 1 38 ? 24.806 24.029 49.199 1.00 20.97 15 PRO C O 1
ATOM 3463 N N . VAL C 1 39 ? 25.357 25.793 47.916 1.00 19.43 16 VAL C N 1
ATOM 3464 C CA . VAL C 1 39 ? 26.273 26.361 48.886 1.00 20.30 16 VAL C CA 1
ATOM 3465 C C . VAL C 1 39 ? 25.594 27.612 49.446 1.00 20.33 16 VAL C C 1
ATOM 3466 O O . VAL C 1 39 ? 25.305 28.575 48.730 1.00 21.66 16 VAL C O 1
ATOM 3470 N N . ILE C 1 40 ? 25.250 27.553 50.728 1.00 19.38 17 ILE C N 1
ATOM 3471 C CA . ILE C 1 40 ? 24.316 28.502 51.323 1.00 21.51 17 ILE C CA 1
ATOM 3472 C C . ILE C 1 40 ? 25.033 29.419 52.285 1.00 24.75 17 ILE C C 1
ATOM 3473 O O . ILE C 1 40 ? 25.670 28.963 53.230 1.00 23.79 17 ILE C O 1
ATOM 3478 N N . ALA C 1 41 ? 24.906 30.724 52.036 1.00 23.73 18 ALA C N 1
ATOM 3479 C CA . ALA C 1 41 ? 25.405 31.711 52.986 1.00 27.09 18 ALA C CA 1
ATOM 3480 C C . ALA C 1 41 ? 24.191 32.437 53.496 1.00 32.66 18 ALA C C 1
ATOM 3481 O O . ALA C 1 41 ? 23.486 33.092 52.734 1.00 37.71 18 ALA C O 1
ATOM 3483 N N . ILE C 1 42 ? 23.933 32.292 54.785 1.00 30.55 19 ILE C N 1
ATOM 3484 C CA . ILE C 1 42 ? 22.709 32.815 55.349 1.00 36.56 19 ILE C CA 1
ATOM 3485 C C . ILE C 1 42 ? 22.960 33.879 56.427 1.00 31.57 19 ILE C C 1
ATOM 3486 O O . ILE C 1 42 ? 23.808 33.697 57.296 1.00 39.52 19 ILE C O 1
ATOM 3491 N N . ASP C 1 43 ? 22.197 34.970 56.346 1.00 38.96 20 ASP C N 1
ATOM 3492 C CA . ASP C 1 43 ? 22.225 36.058 57.327 1.00 40.71 20 ASP C CA 1
ATOM 3493 C C . ASP C 1 43 ? 21.459 35.689 58.587 1.00 40.84 20 ASP C C 1
ATOM 3494 O O . ASP C 1 43 ? 21.974 35.811 59.698 1.00 42.51 20 ASP C O 1
ATOM 3499 N N . ASN C 1 44 ? 20.210 35.270 58.398 1.00 36.07 21 ASN C N 1
ATOM 3500 C CA . ASN C 1 44 ? 19.309 34.947 59.509 1.00 37.23 21 ASN C CA 1
ATOM 3501 C C . ASN C 1 44 ? 19.086 33.450 59.574 1.00 31.44 21 ASN C C 1
ATOM 3502 O O . ASN C 1 44 ? 18.612 32.866 58.604 1.00 32.78 21 ASN C O 1
ATOM 3507 N N . ALA C 1 45 ? 19.430 32.827 60.695 1.00 32.51 22 ALA C N 1
ATOM 3508 C CA . ALA C 1 45 ? 19.289 31.374 60.797 1.00 29.81 22 ALA C CA 1
ATOM 3509 C C . ALA C 1 45 ? 17.892 30.894 60.426 1.00 28.93 22 ALA C C 1
ATOM 3510 O O . ALA C 1 45 ? 17.735 29.838 59.818 1.00 28.68 22 ALA C O 1
ATOM 3512 N N . GLU C 1 46 ? 16.864 31.660 60.796 1.00 30.64 23 GLU C N 1
ATOM 3513 C CA . GLU C 1 46 ? 15.502 31.212 60.527 1.00 29.32 23 GLU C CA 1
ATOM 3514 C C . GLU C 1 46 ? 15.199 31.071 59.029 1.00 26.46 23 GLU C C 1
ATOM 3515 O O . GLU C 1 46 ? 14.314 30.316 58.646 1.00 27.76 23 GLU C O 1
ATOM 3521 N N . ASP C 1 47 ? 15.957 31.773 58.185 1.00 26.54 24 ASP C N 1
ATOM 3522 C CA . ASP C 1 47 ? 15.739 31.681 56.746 1.00 28.89 24 ASP C CA 1
ATOM 3523 C C . ASP C 1 47 ? 16.071 30.283 56.207 1.00 21.94 24 ASP C C 1
ATOM 3524 O O . ASP C 1 47 ? 15.652 29.908 55.094 1.00 24.29 24 ASP C O 1
ATOM 3529 N N . ILE C 1 48 ? 16.829 29.504 56.978 1.00 24.45 25 ILE C N 1
ATOM 3530 C CA . ILE C 1 48 ? 17.151 28.149 56.534 1.00 25.46 25 ILE C CA 1
ATOM 3531 C C . ILE C 1 48 ? 15.918 27.242 56.400 1.00 23.81 25 ILE C C 1
ATOM 3532 O O . ILE C 1 48 ? 15.909 26.277 55.649 1.00 22.13 25 ILE C O 1
ATOM 3537 N N . ILE C 1 49 ? 14.860 27.531 57.164 1.00 23.50 26 ILE C N 1
ATOM 3538 C CA . ILE C 1 49 ? 13.671 26.720 57.089 1.00 26.01 26 ILE C CA 1
ATOM 3539 C C . ILE C 1 49 ? 12.931 26.861 55.742 1.00 23.63 26 ILE C C 1
ATOM 3540 O O . ILE C 1 49 ? 12.742 25.873 55.062 1.00 24.60 26 ILE C O 1
ATOM 3545 N N . PRO C 1 50 ? 12.532 28.093 55.354 1.00 25.08 27 PRO C N 1
ATOM 3546 C CA . PRO C 1 50 ? 11.916 28.176 54.031 1.00 27.45 27 PRO C CA 1
ATOM 3547 C C . PRO C 1 50 ? 12.864 27.720 52.914 1.00 23.22 27 PRO C C 1
ATOM 3548 O O . PRO C 1 50 ? 12.423 27.111 51.942 1.00 24.39 27 PRO C O 1
ATOM 3552 N N . LEU C 1 51 ? 14.156 27.977 53.059 1.00 22.11 28 LEU C N 1
ATOM 3553 C CA . LEU C 1 51 ? 15.094 27.591 52.000 1.00 23.02 28 LEU C CA 1
ATOM 3554 C C . LEU C 1 51 ? 15.185 26.068 51.883 1.00 26.39 28 LEU C C 1
ATOM 3555 O O . LEU C 1 51 ? 15.144 25.512 50.788 1.00 24.49 28 LEU C O 1
ATOM 3560 N N . GLY C 1 52 ? 15.293 25.384 53.018 1.00 22.76 29 GLY C N 1
ATOM 3561 C CA . GLY C 1 52 ? 15.350 23.921 53.005 1.00 23.60 29 GLY C CA 1
ATOM 3562 C C . GLY C 1 52 ? 14.086 23.322 52.426 1.00 26.72 29 GLY C C 1
ATOM 3563 O O . GLY C 1 52 ? 14.121 22.321 51.720 1.00 24.85 29 GLY C O 1
ATOM 3564 N N . LYS C 1 53 ? 12.952 23.954 52.719 1.00 23.23 30 LYS C N 1
ATOM 3565 C CA . LYS C 1 53 ? 11.708 23.452 52.220 1.00 23.13 30 LYS C CA 1
ATOM 3566 C C . LYS C 1 53 ? 11.634 23.576 50.698 1.00 23.19 30 LYS C C 1
ATOM 3567 O O . LYS C 1 53 ? 11.249 22.628 50.008 1.00 25.64 30 LYS C O 1
ATOM 3573 N N . VAL C 1 54 ? 12.041 24.729 50.170 1.00 22.57 31 VAL C N 1
ATOM 3574 C CA . VAL C 1 54 ? 12.051 24.924 48.718 1.00 20.85 31 VAL C CA 1
ATOM 3575 C C . VAL C 1 54 ? 13.007 23.955 48.016 1.00 23.73 31 VAL C C 1
ATOM 3576 O O . VAL C 1 54 ? 12.680 23.369 46.981 1.00 24.54 31 VAL C O 1
ATOM 3580 N N . LEU C 1 55 ? 14.177 23.734 48.613 1.00 22.68 32 LEU C N 1
ATOM 3581 C CA . LEU C 1 55 ? 15.118 22.801 48.028 1.00 19.46 32 LEU C CA 1
ATOM 3582 C C . LEU C 1 55 ? 14.533 21.405 47.981 1.00 21.58 32 LEU C C 1
ATOM 3583 O O . LEU C 1 55 ? 14.540 20.765 46.944 1.00 24.42 32 LEU C O 1
ATOM 3588 N N . ALA C 1 56 ? 14.015 20.953 49.120 1.00 22.94 33 ALA C N 1
ATOM 3589 C CA . ALA C 1 56 ? 13.520 19.585 49.204 1.00 24.86 33 ALA C CA 1
ATOM 3590 C C . ALA C 1 56 ? 12.318 19.386 48.279 1.00 26.67 33 ALA C C 1
ATOM 3591 O O . ALA C 1 56 ? 12.251 18.416 47.528 1.00 27.59 33 ALA C O 1
ATOM 3593 N N . GLU C 1 57 ? 11.387 20.331 48.278 1.00 27.81 34 GLU C N 1
ATOM 3594 C CA A GLU C 1 57 ? 10.167 20.109 47.505 0.50 32.24 34 GLU C CA 1
ATOM 3595 C CA B GLU C 1 57 ? 10.153 20.182 47.505 0.50 29.97 34 GLU C CA 1
ATOM 3596 C C . GLU C 1 57 ? 10.390 20.250 46.005 1.00 31.18 34 GLU C C 1
ATOM 3597 O O . GLU C 1 57 ? 9.546 19.835 45.210 1.00 31.03 34 GLU C O 1
ATOM 3608 N N . ASN C 1 58 ? 11.538 20.809 45.625 1.00 24.06 35 ASN C N 1
ATOM 3609 C CA . ASN C 1 58 ? 11.890 20.911 44.222 1.00 23.25 35 ASN C CA 1
ATOM 3610 C C . ASN C 1 58 ? 12.984 19.929 43.795 1.00 22.79 35 ASN C C 1
ATOM 3611 O O . ASN C 1 58 ? 13.541 20.033 42.703 1.00 28.51 35 ASN C O 1
ATOM 3616 N N . GLY C 1 59 ? 13.230 18.949 44.656 1.00 25.77 36 GLY C N 1
ATOM 3617 C CA . GLY C 1 59 ? 13.978 17.765 44.267 1.00 25.41 36 GLY C CA 1
ATOM 3618 C C . GLY C 1 59 ? 15.483 17.814 44.458 1.00 23.96 36 GLY C C 1
ATOM 3619 O O . GLY C 1 59 ? 16.196 17.003 43.867 1.00 25.93 36 GLY C O 1
ATOM 3620 N N . LEU C 1 60 ? 15.949 18.747 45.286 1.00 23.55 37 LEU C N 1
ATOM 3621 C CA . LEU C 1 60 ? 17.387 18.864 45.592 1.00 20.34 37 LEU C CA 1
ATOM 3622 C C . LEU C 1 60 ? 17.613 18.765 47.115 1.00 22.19 37 LEU C C 1
ATOM 3623 O O . LEU C 1 60 ? 17.817 19.778 47.796 1.00 22.83 37 LEU C O 1
ATOM 3628 N N . PRO C 1 61 ? 17.582 17.544 47.675 1.00 21.73 38 PRO C N 1
ATOM 3629 C CA . PRO C 1 61 ? 17.648 17.399 49.133 1.00 22.26 38 PRO C CA 1
ATOM 3630 C C . PRO C 1 61 ? 19.098 17.434 49.630 1.00 22.18 38 PRO C C 1
ATOM 3631 O O . PRO C 1 61 ? 19.599 16.447 50.173 1.00 23.96 38 PRO C O 1
ATOM 3635 N N . ALA C 1 62 ? 19.741 18.594 49.461 1.00 23.07 39 ALA C N 1
ATOM 3636 C CA . ALA C 1 62 ? 21.139 18.745 49.871 1.00 20.58 39 ALA C CA 1
ATOM 3637 C C . ALA C 1 62 ? 21.400 20.206 50.165 1.00 19.97 39 ALA C C 1
ATOM 3638 O O . ALA C 1 62 ? 20.796 21.098 49.542 1.00 20.50 39 ALA C O 1
ATOM 3640 N N . ALA C 1 63 ? 22.289 20.446 51.129 1.00 18.17 40 ALA C N 1
ATOM 3641 C CA . ALA C 1 63 ? 22.675 21.812 51.491 1.00 18.30 40 ALA C CA 1
ATOM 3642 C C . ALA C 1 63 ? 24.038 21.816 52.148 1.00 21.26 40 ALA C C 1
ATOM 3643 O O . ALA C 1 63 ? 24.277 21.057 53.073 1.00 20.98 40 ALA C O 1
ATOM 3645 N N . GLU C 1 64 ? 24.905 22.723 51.720 1.00 19.66 41 GLU C N 1
ATOM 3646 C CA . GLU C 1 64 ? 26.150 22.967 52.427 1.00 19.10 41 GLU C CA 1
ATOM 3647 C C . GLU C 1 64 ? 26.046 24.375 53.006 1.00 19.27 41 GLU C C 1
ATOM 3648 O O . GLU C 1 64 ? 25.965 25.343 52.268 1.00 22.06 41 GLU C O 1
ATOM 3654 N N . ILE C 1 65 ? 26.010 24.480 54.324 1.00 19.32 42 ILE C N 1
ATOM 3655 C CA . ILE C 1 65 ? 25.848 25.797 54.997 1.00 17.64 42 ILE C CA 1
ATOM 3656 C C . ILE C 1 65 ? 27.218 26.350 55.408 1.00 20.87 42 ILE C C 1
ATOM 3657 O O . ILE C 1 65 ? 27.936 25.730 56.176 1.00 20.44 42 ILE C O 1
ATOM 3662 N N . THR C 1 66 ? 27.592 27.508 54.877 1.00 18.83 43 THR C N 1
ATOM 3663 C CA . THR C 1 66 ? 28.954 28.019 55.134 1.00 19.28 43 THR C CA 1
ATOM 3664 C C . THR C 1 66 ? 29.111 28.680 56.496 1.00 21.52 43 THR C C 1
ATOM 3665 O O . THR C 1 66 ? 28.230 29.440 56.924 1.00 23.66 43 THR C O 1
ATOM 3669 N N . PHE C 1 67 ? 30.219 28.378 57.178 1.00 21.98 44 PHE C N 1
ATOM 3670 C CA . PHE C 1 67 ? 30.529 29.029 58.476 1.00 21.74 44 PHE C CA 1
ATOM 3671 C C . PHE C 1 67 ? 31.008 30.463 58.331 1.00 29.19 44 PHE C C 1
ATOM 3672 O O . PHE C 1 67 ? 31.320 31.117 59.315 1.00 35.65 44 PHE C O 1
ATOM 3680 N N . ARG C 1 68 ? 31.060 30.950 57.099 1.00 30.88 45 ARG C N 1
ATOM 3681 C CA . ARG C 1 68 ? 31.322 32.367 56.848 1.00 34.20 45 ARG C CA 1
ATOM 3682 C C . ARG C 1 68 ? 30.218 33.249 57.447 1.00 39.60 45 ARG C C 1
ATOM 3683 O O . ARG C 1 68 ? 30.421 34.438 57.657 1.00 46.12 45 ARG C O 1
ATOM 3691 N N . SER C 1 69 ? 29.052 32.672 57.734 1.00 45.78 46 SER C N 1
ATOM 3692 C CA . SER C 1 69 ? 27.976 33.409 58.427 1.00 49.75 46 SER C CA 1
ATOM 3693 C C . SER C 1 69 ? 27.933 33.040 59.909 1.00 51.52 46 SER C C 1
ATOM 3694 O O . SER C 1 69 ? 28.063 31.865 60.248 1.00 43.10 46 SER C O 1
ATOM 3697 N N . ASP C 1 70 ? 27.706 34.006 60.781 1.00 47.25 47 ASP C N 1
ATOM 3698 C CA . ASP C 1 70 ? 27.555 33.731 62.195 1.00 50.10 47 ASP C CA 1
ATOM 3699 C C . ASP C 1 70 ? 26.349 32.831 62.511 1.00 47.41 47 ASP C C 1
ATOM 3700 O O . ASP C 1 70 ? 26.310 32.167 63.520 1.00 47.76 47 ASP C O 1
ATOM 3705 N N . ALA C 1 71 ? 25.385 32.788 61.612 1.00 39.84 48 ALA C N 1
ATOM 3706 C CA . ALA C 1 71 ? 24.166 32.027 61.834 1.00 37.46 48 ALA C CA 1
ATOM 3707 C C . ALA C 1 71 ? 24.298 30.530 61.529 1.00 28.39 48 ALA C C 1
ATOM 3708 O O . ALA C 1 71 ? 23.349 29.773 61.696 1.00 29.29 48 ALA C O 1
ATOM 3710 N N . ALA C 1 72 ? 25.466 30.111 61.058 1.00 29.38 49 ALA C N 1
ATOM 3711 C CA . ALA C 1 72 ? 25.613 28.776 60.476 1.00 27.60 49 ALA C CA 1
ATOM 3712 C C . ALA C 1 72 ? 25.242 27.605 61.379 1.00 23.20 49 ALA C C 1
ATOM 3713 O O . ALA C 1 72 ? 24.543 26.684 60.951 1.00 25.47 49 ALA C O 1
ATOM 3715 N N . VAL C 1 73 ? 25.714 27.616 62.624 1.00 24.22 50 VAL C N 1
ATOM 3716 C CA . VAL C 1 73 ? 25.482 26.451 63.498 1.00 23.95 50 VAL C CA 1
ATOM 3717 C C . VAL C 1 73 ? 23.984 26.304 63.845 1.00 22.90 50 VAL C C 1
ATOM 3718 O O . VAL C 1 73 ? 23.415 25.207 63.759 1.00 25.66 50 VAL C O 1
ATOM 3722 N N . GLU C 1 74 ? 23.351 27.414 64.176 1.00 27.76 51 GLU C N 1
ATOM 3723 C CA . GLU C 1 74 ? 21.918 27.353 64.448 1.00 28.76 51 GLU C CA 1
ATOM 3724 C C . GLU C 1 74 ? 21.145 26.954 63.198 1.00 32.35 51 GLU C C 1
ATOM 3725 O O . GLU C 1 74 ? 20.204 26.171 63.255 1.00 28.06 51 GLU C O 1
ATOM 3731 N N . ALA C 1 75 ? 21.596 27.433 62.044 1.00 27.32 52 ALA C N 1
ATOM 3732 C CA . ALA C 1 75 ? 20.937 27.055 60.808 1.00 26.59 52 ALA C CA 1
ATOM 3733 C C . ALA C 1 75 ? 21.036 25.544 60.547 1.00 22.69 52 ALA C C 1
ATOM 3734 O O . ALA C 1 75 ? 20.098 24.912 60.052 1.00 24.83 52 ALA C O 1
ATOM 3736 N N . ILE C 1 76 ? 22.205 24.953 60.817 1.00 25.47 53 ILE C N 1
ATOM 3737 C CA . ILE C 1 76 ? 22.342 23.535 60.619 1.00 23.41 53 ILE C CA 1
ATOM 3738 C C . ILE C 1 76 ? 21.383 22.795 61.554 1.00 21.41 53 ILE C C 1
ATOM 3739 O O . ILE C 1 76 ? 20.737 21.858 61.113 1.00 25.47 53 ILE C O 1
ATOM 3744 N N . ARG C 1 77 ? 21.307 23.235 62.798 1.00 26.37 54 ARG C N 1
ATOM 3745 C CA . ARG C 1 77 ? 20.456 22.595 63.798 1.00 32.54 54 ARG C CA 1
ATOM 3746 C C . ARG C 1 77 ? 18.981 22.684 63.368 1.00 27.89 54 ARG C C 1
ATOM 3747 O O . ARG C 1 77 ? 18.302 21.715 63.352 1.00 31.60 54 ARG C O 1
ATOM 3755 N N . LEU C 1 78 ? 18.545 23.842 62.921 1.00 28.81 55 LEU C N 1
ATOM 3756 C CA . LEU C 1 78 ? 17.163 23.998 62.417 1.00 30.13 55 LEU C CA 1
ATOM 3757 C C . LEU C 1 78 ? 16.858 23.146 61.192 1.00 29.77 55 LEU C C 1
ATOM 3758 O O . LEU C 1 78 ? 15.824 22.469 61.111 1.00 27.25 55 LEU C O 1
ATOM 3763 N N . LEU C 1 79 ? 17.740 23.199 60.192 1.00 23.73 56 LEU C N 1
ATOM 3764 C CA . LEU C 1 79 ? 17.530 22.449 58.987 1.00 22.47 56 LEU C CA 1
ATOM 3765 C C . LEU C 1 79 ? 17.517 20.951 59.259 1.00 25.24 56 LEU C C 1
ATOM 3766 O O . LEU C 1 79 ? 16.757 20.209 58.661 1.00 27.39 56 LEU C O 1
ATOM 3771 N N . ARG C 1 80 ? 18.395 20.515 60.155 1.00 26.05 57 ARG C N 1
ATOM 3772 C CA . ARG C 1 80 ? 18.521 19.100 60.459 1.00 27.15 57 ARG C CA 1
ATOM 3773 C C . ARG C 1 80 ? 17.196 18.556 60.977 1.00 29.53 57 ARG C C 1
ATOM 3774 O O . ARG C 1 80 ? 16.807 17.440 60.656 1.00 28.45 57 ARG C O 1
ATOM 3782 N N . GLN C 1 81 ? 16.534 19.377 61.777 1.00 29.20 58 GLN C N 1
ATOM 3783 C CA . GLN C 1 81 ? 15.265 19.024 62.406 1.00 31.40 58 GLN C CA 1
ATOM 3784 C C . GLN C 1 81 ? 14.095 19.100 61.422 1.00 29.49 58 GLN C C 1
ATOM 3785 O O . GLN C 1 81 ? 13.233 18.218 61.378 1.00 28.68 58 GLN C O 1
ATOM 3791 N N . ALA C 1 82 ? 14.087 20.152 60.605 1.00 27.55 59 ALA C N 1
ATOM 3792 C CA . ALA C 1 82 ? 13.062 20.318 59.588 1.00 27.60 59 ALA C CA 1
ATOM 3793 C C . ALA C 1 82 ? 13.165 19.334 58.419 1.00 30.04 59 ALA C C 1
ATOM 3794 O O . ALA C 1 82 ? 12.154 18.958 57.808 1.00 29.77 59 ALA C O 1
ATOM 3796 N N . GLN C 1 83 ? 14.399 18.913 58.097 1.00 30.44 60 GLN C N 1
ATOM 3797 C CA . GLN C 1 83 ? 14.634 18.101 56.910 1.00 26.69 60 GLN C CA 1
ATOM 3798 C C . GLN C 1 83 ? 15.510 16.902 57.238 1.00 35.31 60 GLN C C 1
ATOM 3799 O O . GLN C 1 83 ? 16.686 16.854 56.862 1.00 33.42 60 GLN C O 1
ATOM 3805 N N . PRO C 1 84 ? 14.943 15.923 57.946 1.00 34.73 61 PRO C N 1
ATOM 3806 C CA . PRO C 1 84 ? 15.715 14.770 58.418 1.00 33.19 61 PRO C CA 1
ATOM 3807 C C . PRO C 1 84 ? 16.387 13.991 57.296 1.00 28.50 61 PRO C C 1
ATOM 3808 O O . PRO C 1 84 ? 17.417 13.343 57.527 1.00 36.38 61 PRO C O 1
ATOM 3812 N N . GLU C 1 85 ? 15.833 14.032 56.085 1.00 30.21 62 GLU C N 1
ATOM 3813 C CA . GLU C 1 85 ? 16.363 13.214 55.013 1.00 33.72 62 GLU C CA 1
ATOM 3814 C C . GLU C 1 85 ? 17.427 13.937 54.185 1.00 30.92 62 GLU C C 1
ATOM 3815 O O . GLU C 1 85 ? 18.060 13.335 53.330 1.00 33.55 62 GLU C O 1
ATOM 3821 N N . MET C 1 86 ? 17.622 15.223 54.441 1.00 27.05 63 MET C N 1
ATOM 3822 C CA . MET C 1 86 ? 18.489 16.017 53.581 1.00 24.73 63 MET C CA 1
ATOM 3823 C C . MET C 1 86 ? 19.954 15.694 53.872 1.00 23.96 63 MET C C 1
ATOM 3824 O O . MET C 1 86 ? 20.329 15.424 55.017 1.00 25.71 63 MET C O 1
ATOM 3829 N N . LEU C 1 87 ? 20.778 15.753 52.837 1.00 23.38 64 LEU C N 1
ATOM 3830 C CA . LEU C 1 87 ? 22.240 15.737 53.043 1.00 22.11 64 LEU C CA 1
ATOM 3831 C C . LEU C 1 87 ? 22.637 17.142 53.509 1.00 20.71 64 LEU C C 1
ATOM 3832 O O . LEU C 1 87 ? 22.447 18.127 52.767 1.00 21.37 64 LEU C O 1
ATOM 3837 N N . ILE C 1 88 ? 23.209 17.246 54.702 1.00 20.90 65 ILE C N 1
ATOM 3838 C CA . ILE C 1 88 ? 23.595 18.558 55.211 1.00 18.02 65 ILE C CA 1
ATOM 3839 C C . ILE C 1 88 ? 25.083 18.577 55.480 1.00 22.11 65 ILE C C 1
ATOM 3840 O O . ILE C 1 88 ? 25.591 17.751 56.242 1.00 21.89 65 ILE C O 1
ATOM 3845 N N . GLY C 1 89 ? 25.777 19.506 54.825 1.00 20.54 66 GLY C N 1
ATOM 3846 C CA . GLY C 1 89 ? 27.194 19.692 55.117 1.00 24.16 66 GLY C CA 1
ATOM 3847 C C . GLY C 1 89 ? 27.462 21.082 55.657 1.00 23.13 66 GLY C C 1
ATOM 3848 O O . GLY C 1 89 ? 26.600 21.946 55.608 1.00 21.39 66 GLY C O 1
ATOM 3849 N N . ALA C 1 90 ? 28.656 21.287 56.230 1.00 18.81 67 ALA C N 1
ATOM 3850 C CA . ALA C 1 90 ? 29.053 22.627 56.668 1.00 18.28 67 ALA C CA 1
ATOM 3851 C C . ALA C 1 90 ? 30.272 23.037 55.863 1.00 19.85 67 ALA C C 1
ATOM 3852 O O . ALA C 1 90 ? 31.155 22.220 55.652 1.00 21.32 67 ALA C O 1
ATOM 3854 N N . GLY C 1 91 ? 30.318 24.284 55.428 1.00 18.47 68 GLY C N 1
ATOM 3855 C CA . GLY C 1 91 ? 31.474 24.762 54.669 1.00 19.44 68 GLY C CA 1
ATOM 3856 C C . GLY C 1 91 ? 32.289 25.807 55.409 1.00 19.82 68 GLY C C 1
ATOM 3857 O O . GLY C 1 91 ? 31.925 26.272 56.506 1.00 20.67 68 GLY C O 1
ATOM 3858 N N . THR C 1 92 ? 33.397 26.210 54.786 1.00 18.98 69 THR C N 1
ATOM 3859 C CA . THR C 1 92 ? 34.313 27.184 55.365 1.00 21.65 69 THR C CA 1
ATOM 3860 C C . THR C 1 92 ? 34.833 26.720 56.723 1.00 21.39 69 THR C C 1
ATOM 3861 O O . THR C 1 92 ? 34.986 27.531 57.664 1.00 21.84 69 THR C O 1
ATOM 3865 N N . ILE C 1 93 ? 35.067 25.411 56.844 1.00 21.61 70 ILE C N 1
ATOM 3866 C CA . ILE C 1 93 ? 35.585 24.838 58.075 1.00 21.02 70 ILE C CA 1
ATOM 3867 C C . ILE C 1 93 ? 37.121 24.954 58.130 1.00 19.65 70 ILE C C 1
ATOM 3868 O O . ILE C 1 93 ? 37.838 24.303 57.364 1.00 20.76 70 ILE C O 1
ATOM 3873 N N . LEU C 1 94 ? 37.586 25.807 59.044 1.00 21.45 71 LEU C N 1
ATOM 3874 C CA . LEU C 1 94 ? 39.001 26.172 59.120 1.00 19.96 71 LEU C CA 1
ATOM 3875 C C . LEU C 1 94 ? 39.726 25.465 60.244 1.00 22.22 71 LEU C C 1
ATOM 3876 O O . LEU C 1 94 ? 40.966 25.453 60.309 1.00 22.80 71 LEU C O 1
ATOM 3881 N N . ASN C 1 95 ? 38.968 24.864 61.155 1.00 21.40 72 ASN C N 1
ATOM 3882 C CA . ASN C 1 95 ? 39.624 24.160 62.244 1.00 23.83 72 ASN C CA 1
ATOM 3883 C C . ASN C 1 95 ? 38.715 23.085 62.863 1.00 25.98 72 ASN C C 1
ATOM 3884 O O . ASN C 1 95 ? 37.534 22.942 62.495 1.00 24.46 72 ASN C O 1
ATOM 3889 N N . GLY C 1 96 ? 39.301 22.320 63.772 1.00 26.91 73 GLY C N 1
ATOM 3890 C CA . GLY C 1 96 ? 38.604 21.198 64.396 1.00 26.77 73 GLY C CA 1
ATOM 3891 C C . GLY C 1 96 ? 37.456 21.600 65.309 1.00 28.25 73 GLY C C 1
ATOM 3892 O O . GLY C 1 96 ? 36.490 20.850 65.429 1.00 29.30 73 GLY C O 1
ATOM 3893 N N . GLU C 1 97 ? 37.557 22.768 65.936 1.00 25.51 74 GLU C N 1
ATOM 3894 C CA . GLU C 1 97 ? 36.490 23.281 66.791 1.00 25.57 74 GLU C CA 1
ATOM 3895 C C . GLU C 1 97 ? 35.246 23.557 65.960 1.00 27.17 74 GLU C C 1
ATOM 3896 O O . GLU C 1 97 ? 34.127 23.219 66.364 1.00 27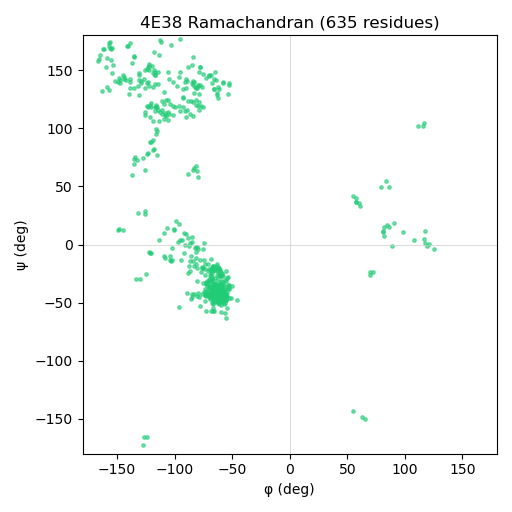.81 74 GLU C O 1
ATOM 3902 N N . GLN C 1 98 ? 35.427 24.169 64.791 1.00 26.73 75 GLN C N 1
ATOM 3903 C CA . GLN C 1 98 ? 34.285 24.383 63.897 1.00 22.96 75 GLN C CA 1
ATOM 3904 C C . GLN C 1 98 ? 33.751 23.063 63.404 1.00 22.77 75 GLN C C 1
ATOM 3905 O O . GLN C 1 98 ? 32.533 22.875 63.343 1.00 23.63 75 GLN C O 1
ATOM 3911 N N . ALA C 1 99 ? 34.648 22.141 63.045 1.00 22.23 76 ALA C N 1
ATOM 3912 C CA . ALA C 1 99 ? 34.225 20.823 62.588 1.00 20.19 76 ALA C CA 1
ATOM 3913 C C . ALA C 1 99 ? 33.339 20.132 63.609 1.00 23.65 76 ALA C C 1
ATOM 3914 O O . ALA C 1 99 ? 32.308 19.573 63.279 1.00 23.40 76 ALA C O 1
ATOM 3916 N N . LEU C 1 100 ? 33.805 20.159 64.841 1.00 22.97 77 LEU C N 1
ATOM 3917 C CA . LEU C 1 100 ? 33.038 19.549 65.935 1.00 23.99 77 LEU C CA 1
ATOM 3918 C C . LEU C 1 100 ? 31.676 20.213 66.112 1.00 23.05 77 LEU C C 1
ATOM 3919 O O . LEU C 1 100 ? 30.662 19.505 66.264 1.00 25.34 77 LEU C O 1
ATOM 3924 N N . ALA C 1 101 ? 31.634 21.545 66.068 1.00 24.09 78 ALA C N 1
ATOM 3925 C CA . ALA C 1 101 ? 30.370 22.263 66.193 1.00 25.35 78 ALA C CA 1
ATOM 3926 C C . ALA C 1 101 ? 29.389 21.857 65.083 1.00 27.71 78 ALA C C 1
ATOM 3927 O O . ALA C 1 101 ? 28.189 21.672 65.314 1.00 25.34 78 ALA C O 1
ATOM 3929 N N . ALA C 1 102 ? 29.909 21.705 63.868 1.00 22.08 79 ALA C N 1
ATOM 3930 C CA . ALA C 1 102 ? 29.078 21.267 62.762 1.00 22.67 79 ALA C CA 1
ATOM 3931 C C . ALA C 1 102 ? 28.549 19.855 62.961 1.00 22.70 79 ALA C C 1
ATOM 3932 O O . ALA C 1 102 ? 27.380 19.588 62.670 1.00 23.36 79 ALA C O 1
ATOM 3934 N N . LYS C 1 103 ? 29.404 18.958 63.461 1.00 21.76 80 LYS C N 1
ATOM 3935 C CA . LYS C 1 103 ? 29.003 17.573 63.712 1.00 23.25 80 LYS C CA 1
ATOM 3936 C C . LYS C 1 103 ? 27.899 17.524 64.768 1.00 21.36 80 LYS C C 1
ATOM 3937 O O . LYS C 1 103 ? 26.874 16.818 64.589 1.00 24.69 80 LYS C O 1
ATOM 3943 N N . GLU C 1 104 ? 28.091 18.282 65.834 1.00 23.80 81 GLU C N 1
ATOM 3944 C CA . GLU C 1 104 ? 27.149 18.245 66.968 1.00 26.17 81 GLU C CA 1
ATOM 3945 C C . GLU C 1 104 ? 25.790 18.707 66.484 1.00 34.59 81 GLU C C 1
ATOM 3946 O O . GLU C 1 104 ? 24.755 18.138 66.842 1.00 30.84 81 GLU C O 1
ATOM 3952 N N . ALA C 1 105 ? 25.807 19.715 65.621 1.00 25.44 82 ALA C N 1
ATOM 3953 C CA . ALA C 1 105 ? 24.579 20.312 65.095 1.00 25.53 82 ALA C CA 1
ATOM 3954 C C . ALA C 1 105 ? 23.844 19.398 64.113 1.00 26.27 82 ALA C C 1
ATOM 3955 O O . ALA C 1 105 ? 22.660 19.631 63.808 1.00 27.05 82 ALA C O 1
ATOM 3957 N N . GLY C 1 106 ? 24.522 18.372 63.594 1.00 24.48 83 GLY C N 1
ATOM 3958 C CA . GLY C 1 106 ? 23.873 17.414 62.717 1.00 23.27 83 GLY C CA 1
ATOM 3959 C C . GLY C 1 106 ? 24.372 17.292 61.277 1.00 21.14 83 GLY C C 1
ATOM 3960 O O . GLY C 1 106 ? 23.847 16.474 60.511 1.00 25.14 83 GLY C O 1
ATOM 3961 N N . ALA C 1 107 ? 25.401 18.061 60.928 1.00 22.98 84 ALA C N 1
ATOM 3962 C CA . ALA C 1 107 ? 26.023 17.903 59.610 1.00 25.59 84 ALA C CA 1
ATOM 3963 C C . ALA C 1 107 ? 26.677 16.544 59.486 1.00 22.01 84 ALA C C 1
ATOM 3964 O O . ALA C 1 107 ? 27.186 16.020 60.472 1.00 23.75 84 ALA C O 1
ATOM 3966 N N . THR C 1 108 ? 26.709 15.981 58.284 1.00 20.15 85 THR C N 1
ATOM 3967 C CA . THR C 1 108 ? 27.400 14.714 58.086 1.00 19.62 85 THR C CA 1
ATOM 3968 C C . THR C 1 108 ? 28.638 14.810 57.193 1.00 27.07 85 THR C C 1
ATOM 3969 O O . THR C 1 108 ? 29.259 13.804 56.885 1.00 23.94 85 THR C O 1
ATOM 3973 N N . PHE C 1 109 ? 28.984 16.019 56.766 1.00 23.06 86 PHE C N 1
ATOM 3974 C CA . PHE C 1 109 ? 30.304 16.223 56.180 1.00 20.50 86 PHE C CA 1
ATOM 3975 C C . PHE C 1 109 ? 30.678 17.686 56.340 1.00 22.41 86 PHE C C 1
ATOM 3976 O O . PHE C 1 109 ? 29.808 18.538 56.575 1.00 22.14 86 PHE C O 1
ATOM 3984 N N . VAL C 1 110 ? 31.985 17.950 56.264 1.00 19.80 87 VAL C N 1
ATOM 3985 C CA . VAL C 1 110 ? 32.487 19.317 56.246 1.00 20.36 87 VAL C CA 1
ATOM 3986 C C . VAL C 1 110 ? 33.326 19.529 55.008 1.00 20.61 87 VAL C C 1
ATOM 3987 O O . VAL C 1 110 ? 33.872 18.580 54.434 1.00 20.63 87 VAL C O 1
ATOM 3991 N N . VAL C 1 111 ? 33.352 20.789 54.586 1.00 19.11 88 VAL C N 1
ATOM 3992 C CA . VAL C 1 111 ? 34.151 21.220 53.463 1.00 17.82 88 VAL C CA 1
ATOM 3993 C C . VAL C 1 111 ? 35.007 22.397 53.930 1.00 17.79 88 VAL C C 1
ATOM 3994 O O . VAL C 1 111 ? 34.550 23.262 54.698 1.00 19.48 88 VAL C O 1
ATOM 3998 N N . SER C 1 112 ? 36.248 22.458 53.435 1.00 19.51 89 SER C N 1
ATOM 3999 C CA . SER C 1 112 ? 37.115 23.605 53.716 1.00 18.94 89 SER C CA 1
ATOM 4000 C C . SER C 1 112 ? 37.549 24.256 52.398 1.00 21.55 89 SER C C 1
ATOM 4001 O O . SER C 1 112 ? 37.582 23.590 51.363 1.00 20.80 89 SER C O 1
ATOM 4004 N N . PRO C 1 113 ? 37.859 25.558 52.423 1.00 18.80 90 PRO C N 1
ATOM 4005 C CA . PRO C 1 113 ? 38.214 26.216 51.143 1.00 17.28 90 PRO C CA 1
ATOM 4006 C C . PRO C 1 113 ? 39.591 25.781 50.648 1.00 20.45 90 PRO C C 1
ATOM 4007 O O . PRO C 1 113 ? 39.814 25.610 49.428 1.00 20.61 90 PRO C O 1
ATOM 4011 N N . GLY C 1 114 ? 40.480 25.524 51.610 1.00 19.90 91 GLY C N 1
ATOM 4012 C CA . GLY C 1 114 ? 41.827 25.046 51.322 1.00 20.57 91 GLY C CA 1
ATOM 4013 C C . GLY C 1 114 ? 42.109 23.796 52.124 1.00 19.60 91 GLY C C 1
ATOM 4014 O O . GLY C 1 114 ? 41.202 23.215 52.737 1.00 21.62 91 GLY C O 1
ATOM 4015 N N . PHE C 1 115 ? 43.344 23.356 52.066 1.00 18.65 92 PHE C N 1
ATOM 4016 C CA . PHE C 1 115 ? 43.726 22.090 52.687 1.00 18.34 92 PHE C CA 1
ATOM 4017 C C . PHE C 1 115 ? 44.627 22.354 53.889 1.00 19.73 92 PHE C C 1
ATOM 4018 O O . PHE C 1 115 ? 45.738 22.909 53.760 1.00 21.73 92 PHE C O 1
ATOM 4026 N N . ASN C 1 116 ? 44.134 21.990 55.077 1.00 18.05 93 ASN C N 1
ATOM 4027 C CA . ASN C 1 116 ? 44.941 22.122 56.292 1.00 20.18 93 ASN C CA 1
ATOM 4028 C C . ASN C 1 116 ? 44.967 20.755 56.946 1.00 20.21 93 ASN C C 1
ATOM 4029 O O . ASN C 1 116 ? 43.935 20.291 57.443 1.00 20.43 93 ASN C O 1
ATOM 4034 N N . PRO C 1 117 ? 46.137 20.092 56.960 1.00 18.17 94 PRO C N 1
ATOM 4035 C CA . PRO C 1 117 ? 46.245 18.769 57.579 1.00 18.00 94 PRO C CA 1
ATOM 4036 C C . PRO C 1 117 ? 45.772 18.735 59.034 1.00 19.88 94 PRO C C 1
ATOM 4037 O O . PRO C 1 117 ? 45.287 17.677 59.484 1.00 22.94 94 PRO C O 1
ATOM 4041 N N . ASN C 1 118 ? 45.872 19.843 59.763 1.00 19.13 95 ASN C N 1
ATOM 4042 C CA . ASN C 1 118 ? 45.399 19.873 61.151 1.00 18.45 95 ASN C CA 1
ATOM 4043 C C . ASN C 1 118 ? 43.883 19.786 61.196 1.00 22.60 95 ASN C C 1
ATOM 4044 O O . ASN C 1 118 ? 43.312 19.103 62.058 1.00 23.05 95 ASN C O 1
ATOM 4049 N N . THR C 1 119 ? 43.229 20.421 60.228 1.00 19.49 96 THR C N 1
ATOM 4050 C CA . THR C 1 119 ? 41.763 20.258 60.147 1.00 19.23 96 THR C CA 1
ATOM 4051 C C . THR C 1 119 ? 41.360 18.839 59.770 1.00 19.97 96 THR C C 1
ATOM 4052 O O . THR C 1 119 ? 40.428 18.255 60.349 1.00 22.07 96 THR C O 1
ATOM 4056 N N . VAL C 1 120 ? 42.066 18.267 58.801 1.00 18.66 97 VAL C N 1
ATOM 4057 C CA . VAL C 1 120 ? 41.803 16.894 58.379 1.00 18.88 97 VAL C CA 1
ATOM 4058 C C . VAL C 1 120 ? 41.999 15.900 59.536 1.00 22.45 97 VAL C C 1
ATOM 4059 O O . VAL C 1 120 ? 41.139 15.034 59.755 1.00 24.06 97 VAL C O 1
ATOM 4063 N N . ARG C 1 121 ? 43.114 15.996 60.250 1.00 20.97 98 ARG C N 1
ATOM 4064 C CA . ARG C 1 121 ? 43.332 15.068 61.386 1.00 22.35 98 ARG C CA 1
ATOM 4065 C C . ARG C 1 121 ? 42.216 15.199 62.425 1.00 23.19 98 ARG C C 1
ATOM 4066 O O . ARG C 1 121 ? 41.780 14.191 63.025 1.00 27.60 98 ARG C O 1
ATOM 4074 N N . ALA C 1 122 ? 41.755 16.422 62.652 1.00 22.83 99 ALA C N 1
ATOM 4075 C CA . ALA C 1 122 ? 40.697 16.659 63.619 1.00 26.23 99 ALA C CA 1
ATOM 4076 C C . ALA C 1 122 ? 39.426 15.936 63.171 1.00 31.19 99 ALA C C 1
ATOM 4077 O O . ALA C 1 122 ? 38.771 15.244 63.961 1.00 29.52 99 ALA C O 1
ATOM 4079 N N . CYS C 1 123 ? 39.065 16.098 61.901 1.00 24.88 100 CYS C N 1
ATOM 4080 C CA . CYS C 1 123 ? 37.884 15.426 61.370 1.00 23.55 100 CYS C CA 1
ATOM 4081 C C . CYS C 1 123 ? 38.014 13.899 61.388 1.00 30.56 100 CYS C C 1
ATOM 4082 O O . CYS C 1 123 ? 37.034 13.190 61.598 1.00 28.39 100 CYS C O 1
ATOM 4085 N N . GLN C 1 124 ? 39.221 13.384 61.173 1.00 24.48 101 GLN C N 1
ATOM 4086 C CA . GLN C 1 124 ? 39.414 11.936 61.156 1.00 28.12 101 GLN C CA 1
ATOM 4087 C C . GLN C 1 124 ? 39.226 11.395 62.565 1.00 32.89 101 GLN C C 1
ATOM 4088 O O . GLN C 1 124 ? 38.771 10.266 62.750 1.00 35.21 101 GLN C O 1
ATOM 4094 N N . GLU C 1 125 ? 39.550 12.214 63.548 1.00 28.19 102 GLU C N 1
ATOM 4095 C CA . GLU C 1 125 ? 39.430 11.814 64.938 1.00 38.02 102 GLU C CA 1
ATOM 4096 C C . GLU C 1 125 ? 37.986 11.913 65.428 1.00 41.56 102 GLU C C 1
ATOM 4097 O O . GLU C 1 125 ? 37.506 11.039 66.159 1.00 40.16 102 GLU C O 1
ATOM 4103 N N . ILE C 1 126 ? 37.288 12.974 65.049 1.00 31.37 103 ILE C N 1
ATOM 4104 C CA . ILE C 1 126 ? 35.932 13.136 65.596 1.00 29.76 103 ILE C CA 1
ATOM 4105 C C . ILE C 1 126 ? 34.904 12.375 64.776 1.00 31.33 103 ILE C C 1
ATOM 4106 O O . ILE C 1 126 ? 33.752 12.202 65.215 1.00 34.30 103 ILE C O 1
ATOM 4111 N N . GLY C 1 127 ? 35.333 11.873 63.621 1.00 26.39 104 GLY C N 1
ATOM 4112 C CA . GLY C 1 127 ? 34.482 11.002 62.805 1.00 28.43 104 GLY C CA 1
ATOM 4113 C C . GLY C 1 127 ? 33.460 11.765 61.991 1.00 28.76 104 GLY C C 1
ATOM 4114 O O . GLY C 1 127 ? 32.271 11.453 62.010 1.00 28.14 104 GLY C O 1
ATOM 4115 N N . ILE C 1 128 ? 33.927 12.788 61.278 1.00 27.01 105 ILE C N 1
ATOM 4116 C CA . ILE C 1 128 ? 33.093 13.463 60.283 1.00 23.85 105 ILE C CA 1
ATOM 4117 C C . ILE C 1 128 ? 33.908 13.555 58.993 1.00 21.36 105 ILE C C 1
ATOM 4118 O O . ILE C 1 128 ? 35.064 14.004 59.021 1.00 25.12 105 ILE C O 1
ATOM 4123 N N . ASP C 1 129 ? 33.322 13.112 57.885 1.00 22.11 106 ASP C N 1
ATOM 4124 C CA . ASP C 1 129 ? 33.987 13.180 56.577 1.00 20.83 106 ASP C CA 1
ATOM 4125 C C . ASP C 1 129 ? 34.338 14.639 56.278 1.00 23.91 106 ASP C C 1
ATOM 4126 O O . ASP C 1 129 ? 33.557 15.549 56.561 1.00 22.10 106 ASP C O 1
ATOM 4131 N N . ILE C 1 130 ? 35.528 14.844 55.715 1.00 20.68 107 ILE C N 1
ATOM 4132 C CA . ILE C 1 130 ? 35.909 16.162 55.214 1.00 18.92 107 ILE C CA 1
ATOM 4133 C C . ILE C 1 130 ? 36.253 16.022 53.750 1.00 21.30 107 ILE C C 1
ATOM 4134 O O . ILE C 1 130 ? 36.932 15.080 53.334 1.00 19.76 107 ILE C O 1
ATOM 4139 N N . VAL C 1 131 ? 35.768 16.980 52.972 1.00 20.15 108 VAL C N 1
ATOM 4140 C CA . VAL C 1 131 ? 36.102 17.110 51.567 1.00 20.42 108 VAL C CA 1
ATOM 4141 C C . VAL C 1 131 ? 36.838 18.458 51.481 1.00 18.45 108 VAL C C 1
ATOM 4142 O O . VAL C 1 131 ? 36.213 19.522 51.397 1.00 20.71 108 VAL C O 1
ATOM 4146 N N . PRO C 1 132 ? 38.190 18.422 51.533 1.00 17.50 109 PRO C N 1
ATOM 4147 C CA . PRO C 1 132 ? 38.925 19.688 51.623 1.00 19.11 109 PRO C CA 1
ATOM 4148 C C . PRO C 1 132 ? 39.240 20.289 50.271 1.00 18.00 109 PRO C C 1
ATOM 4149 O O . PRO C 1 132 ? 39.390 19.559 49.283 1.00 19.41 109 PRO C O 1
ATOM 4153 N N . GLY C 1 133 ? 39.372 21.612 50.240 1.00 18.90 110 GLY C N 1
ATOM 4154 C CA . GLY C 1 133 ? 39.655 22.317 48.981 1.00 17.91 110 GLY C CA 1
ATOM 4155 C C . GLY C 1 133 ? 41.123 22.240 48.601 1.00 19.72 110 GLY C C 1
ATOM 4156 O O . GLY C 1 133 ? 42.009 22.406 49.444 1.00 19.76 110 GLY C O 1
ATOM 4157 N N . VAL C 1 134 ? 41.345 21.991 47.315 1.00 17.84 111 VAL C N 1
ATOM 4158 C CA . VAL C 1 134 ? 42.669 21.988 46.693 1.00 16.53 111 VAL C CA 1
ATOM 4159 C C . VAL C 1 134 ? 42.587 22.740 45.382 1.00 16.65 111 VAL C C 1
ATOM 4160 O O . VAL C 1 134 ? 41.497 22.888 44.788 1.00 17.63 111 VAL C O 1
ATOM 4164 N N . ASN C 1 135 ? 43.749 23.168 44.865 1.00 17.22 112 ASN C N 1
ATOM 4165 C CA . ASN C 1 135 ? 43.755 23.720 43.503 1.00 18.62 112 ASN C CA 1
ATOM 4166 C C . ASN C 1 135 ? 45.041 23.509 42.724 1.00 17.69 112 ASN C C 1
ATOM 4167 O O . ASN C 1 135 ? 45.214 24.125 41.670 1.00 18.69 112 ASN C O 1
ATOM 4172 N N . ASN C 1 136 ? 45.928 22.652 43.223 1.00 18.26 113 ASN C N 1
ATOM 4173 C CA . ASN C 1 136 ? 47.194 22.377 42.481 1.00 15.90 113 ASN C CA 1
ATOM 4174 C C . ASN C 1 136 ? 47.737 20.987 42.831 1.00 19.61 113 ASN C C 1
ATOM 4175 O O . ASN C 1 136 ? 47.232 20.344 43.755 1.00 18.66 113 ASN C O 1
ATOM 4180 N N . PRO C 1 137 ? 48.738 20.491 42.084 1.00 17.89 114 PRO C N 1
ATOM 4181 C CA . PRO C 1 137 ? 49.203 19.127 42.280 1.00 18.56 114 PRO C CA 1
ATOM 4182 C C . PRO C 1 137 ? 49.784 18.884 43.667 1.00 17.91 114 PRO C C 1
ATOM 4183 O O . PRO C 1 137 ? 49.558 17.824 44.257 1.00 19.26 114 PRO C O 1
ATOM 4187 N N . SER C 1 138 ? 50.526 19.851 44.186 1.00 18.88 115 SER C N 1
ATOM 4188 C CA . SER C 1 138 ? 51.173 19.622 45.482 1.00 16.84 115 SER C CA 1
ATOM 4189 C C . SER C 1 138 ? 50.140 19.432 46.590 1.00 18.99 115 SER C C 1
ATOM 4190 O O . SER C 1 138 ? 50.298 18.564 47.477 1.00 20.51 115 SER C O 1
ATOM 4193 N N . THR C 1 139 ? 49.068 20.222 46.534 1.00 18.12 116 THR C N 1
ATOM 4194 C CA . THR C 1 139 ? 48.034 20.090 47.554 1.00 15.54 116 THR C CA 1
ATOM 4195 C C . THR C 1 139 ? 47.291 18.780 47.373 1.00 19.52 116 THR C C 1
ATOM 4196 O O . THR C 1 139 ? 46.933 18.132 48.348 1.00 20.10 116 THR C O 1
ATOM 4200 N N . VAL C 1 140 ? 47.067 18.377 46.135 1.00 19.37 117 VAL C N 1
ATOM 4201 C CA . VAL C 1 140 ? 46.455 17.056 45.894 1.00 17.76 117 VAL C CA 1
ATOM 4202 C C . VAL C 1 140 ? 47.340 15.976 46.516 1.00 20.92 117 VAL C C 1
ATOM 4203 O O . VAL C 1 140 ? 46.856 15.093 47.223 1.00 19.99 117 VAL C O 1
ATOM 4207 N N . GLU C 1 141 ? 48.650 16.047 46.284 1.00 18.93 118 GLU C N 1
ATOM 4208 C CA . GLU C 1 141 ? 49.517 15.038 46.886 1.00 19.01 118 GLU C CA 1
ATOM 4209 C C . GLU C 1 141 ? 49.470 15.023 48.412 1.00 20.82 118 GLU C C 1
ATOM 4210 O O . GLU C 1 141 ? 49.520 13.951 49.018 1.00 22.38 118 GLU C O 1
ATOM 4216 N N . ALA C 1 142 ? 49.378 16.201 49.023 1.00 19.10 119 ALA C N 1
ATOM 4217 C CA . ALA C 1 142 ? 49.259 16.268 50.472 1.00 20.64 119 ALA C CA 1
ATOM 4218 C C . ALA C 1 142 ? 48.001 15.567 50.940 1.00 21.42 119 ALA C C 1
ATOM 4219 O O . ALA C 1 142 ? 48.005 14.865 51.961 1.00 22.66 119 ALA C O 1
ATOM 4221 N N . ALA C 1 143 ? 46.919 15.773 50.215 1.00 19.48 120 ALA C N 1
ATOM 4222 C CA . ALA C 1 143 ? 45.632 15.170 50.607 1.00 19.92 120 ALA C CA 1
ATOM 4223 C C . ALA C 1 143 ? 45.654 13.652 50.418 1.00 21.07 120 ALA C C 1
ATOM 4224 O O . ALA C 1 143 ? 45.180 12.892 51.276 1.00 21.58 120 ALA C O 1
ATOM 4226 N N . LEU C 1 144 ? 46.184 13.206 49.285 1.00 19.43 121 LEU C N 1
ATOM 4227 C CA . LEU C 1 144 ? 46.325 11.771 49.024 1.00 21.49 121 LEU C CA 1
ATOM 4228 C C . LEU C 1 144 ? 47.127 11.089 50.109 1.00 22.08 121 LEU C C 1
ATOM 4229 O O . LEU C 1 144 ? 46.835 9.968 50.504 1.00 23.78 121 LEU C O 1
ATOM 4234 N N . GLU C 1 145 ? 48.157 11.756 50.602 1.00 20.78 122 GLU C N 1
ATOM 4235 C CA . GLU C 1 145 ? 49.016 11.127 51.602 1.00 23.79 122 GLU C CA 1
ATOM 4236 C C . GLU C 1 145 ? 48.271 10.925 52.910 1.00 26.51 122 GLU C C 1
ATOM 4237 O O . GLU C 1 145 ? 48.624 10.030 53.700 1.00 29.33 122 GLU C O 1
ATOM 4243 N N . MET C 1 146 ? 47.240 11.737 53.156 1.00 22.42 123 MET C N 1
ATOM 4244 C CA . MET C 1 146 ? 46.420 11.575 54.355 1.00 24.09 123 MET C CA 1
ATOM 4245 C C . MET C 1 146 ? 45.255 10.606 54.136 1.00 27.21 123 MET C C 1
ATOM 4246 O O . MET C 1 146 ? 44.392 10.445 55.001 1.00 29.06 123 MET C O 1
ATOM 4251 N N . GLY C 1 147 ? 45.224 9.977 52.974 1.00 24.10 124 GLY C N 1
ATOM 4252 C CA . GLY C 1 147 ? 44.201 8.972 52.685 1.00 26.51 124 GLY C CA 1
ATOM 4253 C C . GLY C 1 147 ? 42.874 9.511 52.179 1.00 26.41 124 GLY C C 1
ATOM 4254 O O . GLY C 1 147 ? 41.854 8.789 52.173 1.00 26.05 124 GLY C O 1
ATOM 4255 N N . LEU C 1 148 ? 42.890 10.769 51.733 1.00 21.98 125 LEU C N 1
ATOM 4256 C CA . LEU C 1 148 ? 41.697 11.364 51.134 1.00 22.92 125 LEU C CA 1
ATOM 4257 C C . LEU C 1 148 ? 41.762 11.213 49.620 1.00 28.32 125 LEU C C 1
ATOM 4258 O O . LEU C 1 148 ? 42.837 11.230 49.022 1.00 32.30 125 LEU C O 1
ATOM 4263 N N . THR C 1 149 ? 40.607 11.080 48.989 1.00 22.38 126 THR C N 1
ATOM 4264 C CA . THR C 1 149 ? 40.566 10.982 47.537 1.00 22.00 126 THR C CA 1
ATOM 4265 C C . THR C 1 149 ? 39.473 11.913 46.963 1.00 21.50 126 THR C C 1
ATOM 4266 O O . THR C 1 149 ? 39.619 12.375 45.847 1.00 23.90 126 THR C O 1
ATOM 4270 N N . THR C 1 150 ? 38.403 12.161 47.718 1.00 21.24 127 THR C N 1
ATOM 4271 C CA . THR C 1 150 ? 37.373 13.102 47.265 1.00 19.91 127 THR C CA 1
ATOM 4272 C C . THR C 1 150 ? 37.730 14.501 47.786 1.00 19.39 127 THR C C 1
ATOM 4273 O O . THR C 1 150 ? 37.757 14.742 48.989 1.00 23.14 127 THR C O 1
ATOM 4277 N N . LEU C 1 151 ? 38.023 15.396 46.852 1.00 19.78 128 LEU C N 1
ATOM 4278 C CA . LEU C 1 151 ? 38.534 16.732 47.210 1.00 20.46 128 LEU C CA 1
ATOM 4279 C C . LEU C 1 151 ? 37.663 17.778 46.556 1.00 18.23 128 LEU C C 1
ATOM 4280 O O . LEU C 1 151 ? 37.103 17.549 45.479 1.00 21.10 128 LEU C O 1
ATOM 4285 N N . LYS C 1 152 ? 37.563 18.938 47.196 1.00 17.87 129 LYS C N 1
ATOM 4286 C CA . LYS C 1 152 ? 36.895 20.073 46.588 1.00 18.11 129 LYS C CA 1
ATOM 4287 C C . LYS C 1 152 ? 37.908 20.783 45.700 1.00 19.36 129 LYS C C 1
ATOM 4288 O O . LY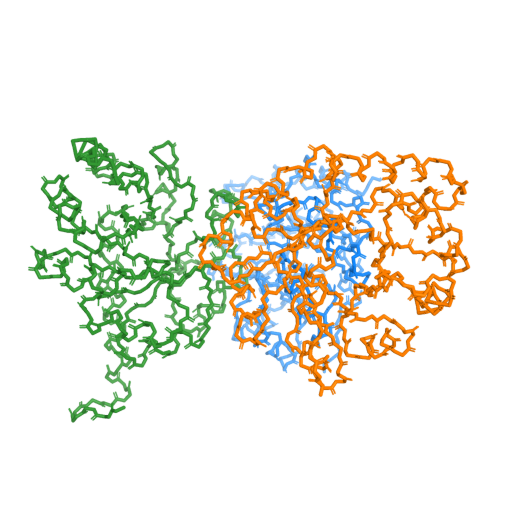S C 1 152 ? 39.082 20.914 46.087 1.00 20.99 129 LYS C O 1
ATOM 4294 N N . PHE C 1 153 ? 37.504 21.197 44.503 1.00 16.54 130 PHE C N 1
ATOM 4295 C CA . PHE C 1 153 ? 38.425 21.994 43.661 1.00 17.18 130 PHE C CA 1
ATOM 4296 C C . PHE C 1 153 ? 37.963 23.434 43.698 1.00 19.43 130 PHE C C 1
ATOM 4297 O O . PHE C 1 153 ? 36.889 23.763 43.165 1.00 18.94 130 PHE C O 1
ATOM 4305 N N . PHE C 1 154 ? 38.774 24.303 44.323 1.00 16.55 131 PHE C N 1
ATOM 4306 C CA . PHE C 1 154 ? 38.293 25.646 44.624 1.00 17.26 131 PHE C CA 1
ATOM 4307 C C . PHE C 1 154 ? 39.462 26.634 44.667 1.00 16.90 131 PHE C C 1
ATOM 4308 O O . PHE C 1 154 ? 40.517 26.315 45.229 1.00 18.10 131 PHE C O 1
ATOM 4316 N N . PRO C 1 155 ? 39.264 27.852 44.150 1.00 18.32 132 PRO C N 1
ATOM 4317 C CA . PRO C 1 155 ? 38.089 28.306 43.388 1.00 19.92 132 PRO C CA 1
ATOM 4318 C C . PRO C 1 155 ? 38.188 27.792 41.957 1.00 22.16 132 PRO C C 1
ATOM 4319 O O . PRO C 1 155 ? 39.209 27.991 41.285 1.00 20.88 132 PRO C O 1
ATOM 4323 N N . ALA C 1 156 ? 37.131 27.168 41.456 1.00 19.05 133 ALA C N 1
ATOM 4324 C CA . ALA C 1 156 ? 37.284 26.405 40.228 1.00 18.84 133 ALA C CA 1
ATOM 4325 C 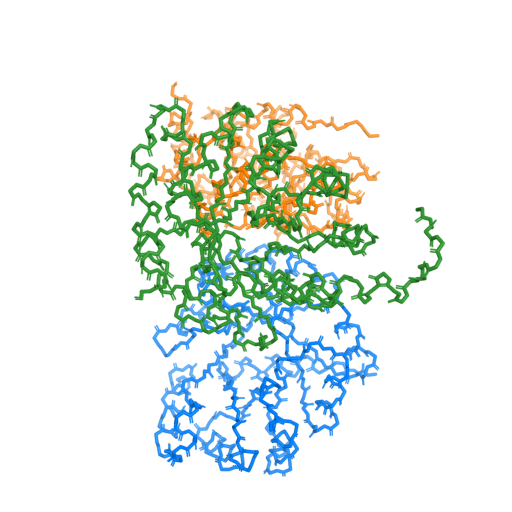C . ALA C 1 156 ? 37.608 27.279 39.012 1.00 19.46 133 ALA C C 1
ATOM 4326 O O . ALA C 1 156 ? 38.626 27.056 38.345 1.00 20.46 133 ALA C O 1
ATOM 4328 N N . GLU C 1 157 ? 36.753 28.258 38.715 1.00 20.36 134 GLU C N 1
ATOM 4329 C CA . GLU C 1 157 ? 37.005 29.093 37.536 1.00 21.00 134 GLU C CA 1
ATOM 4330 C C . GLU C 1 157 ? 38.279 29.930 37.698 1.00 21.39 134 GLU C C 1
ATOM 4331 O O . GLU C 1 157 ? 39.096 29.990 36.764 1.00 22.79 134 GLU C O 1
ATOM 4337 N N . ALA C 1 158 ? 38.474 30.521 38.881 1.00 20.46 135 ALA C N 1
ATOM 4338 C CA . ALA C 1 158 ? 39.630 31.418 39.035 1.00 21.99 135 ALA C CA 1
ATOM 4339 C C . ALA C 1 158 ? 40.963 30.681 39.028 1.00 23.40 135 ALA C C 1
ATOM 4340 O O . ALA C 1 158 ? 42.008 31.300 38.740 1.00 25.88 135 ALA C O 1
ATOM 4342 N N . SER C 1 159 ? 40.944 29.375 39.319 1.00 19.09 136 SER C N 1
ATOM 4343 C CA . SER C 1 159 ? 42.166 28.564 39.289 1.00 20.03 136 SER C CA 1
ATOM 4344 C C . SER C 1 159 ? 42.486 27.978 37.929 1.00 21.03 136 SER C C 1
ATOM 4345 O O . SER C 1 159 ? 43.450 27.260 37.790 1.00 23.40 136 SER C O 1
ATOM 4348 N N . GLY C 1 160 ? 41.638 28.233 36.937 1.00 21.94 137 GLY C N 1
ATOM 4349 C CA . GLY C 1 160 ? 41.925 27.703 35.606 1.00 24.68 137 GLY C CA 1
ATOM 4350 C C . GLY C 1 160 ? 40.821 26.875 34.997 1.00 26.48 137 GLY C C 1
ATOM 4351 O O . GLY C 1 160 ? 40.960 26.397 33.867 1.00 25.00 137 GLY C O 1
ATOM 4352 N N . GLY C 1 161 ? 39.748 26.660 35.760 1.00 22.52 138 GLY C N 1
ATOM 4353 C CA . GLY C 1 161 ? 38.525 26.033 35.209 1.00 21.61 138 GLY C CA 1
ATOM 4354 C C . GLY C 1 161 ? 38.740 24.601 34.717 1.00 19.97 138 GLY C C 1
ATOM 4355 O O . GLY C 1 161 ? 39.550 23.849 35.245 1.00 22.48 138 GLY C O 1
ATOM 4356 N N . ILE C 1 162 ? 37.973 24.225 33.691 1.00 22.88 139 ILE C N 1
ATOM 4357 C CA . ILE C 1 162 ? 38.017 22.861 33.197 1.00 24.10 139 ILE C CA 1
ATOM 4358 C C . ILE C 1 162 ? 39.406 22.457 32.737 1.00 23.09 139 ILE C C 1
ATOM 4359 O O . ILE C 1 162 ? 39.821 21.339 32.967 1.00 23.14 139 ILE C O 1
ATOM 4364 N N . SER C 1 163 ? 40.186 23.355 32.141 1.00 24.65 140 SER C N 1
ATOM 4365 C CA A SER C 1 163 ? 41.540 22.996 31.724 0.39 25.91 140 SER C CA 1
ATOM 4366 C CA B SER C 1 163 ? 41.536 22.995 31.728 0.11 23.54 140 SER C CA 1
ATOM 4367 C CA C SER C 1 163 ? 41.523 22.936 31.726 0.50 26.10 140 SER C CA 1
ATOM 4368 C C . SER C 1 163 ? 42.379 22.596 32.934 1.00 23.31 140 SER C C 1
ATOM 4369 O O . SER C 1 163 ? 43.175 21.651 32.887 1.00 25.31 140 SER C O 1
ATOM 4376 N N . MET C 1 164 ? 42.212 23.337 34.043 1.00 21.62 141 MET C N 1
ATOM 4377 C CA . MET C 1 164 ? 42.941 22.930 35.232 1.00 21.63 141 MET C CA 1
ATOM 4378 C C . MET C 1 164 ? 42.443 21.602 35.791 1.00 21.99 141 MET C C 1
ATOM 4379 O O . MET C 1 164 ? 43.223 20.747 36.201 1.00 23.66 141 MET C O 1
ATOM 4384 N N . VAL C 1 165 ? 41.125 21.416 35.833 1.00 20.92 142 VAL C N 1
ATOM 4385 C CA . VAL C 1 165 ? 40.624 20.149 36.310 1.00 21.59 142 VAL C CA 1
ATOM 4386 C C . VAL C 1 165 ? 41.213 19.014 35.500 1.00 21.76 142 VAL C C 1
ATOM 4387 O O . VAL C 1 165 ? 41.644 18.014 36.057 1.00 21.26 142 VAL C O 1
ATOM 4391 N N . LYS C 1 166 ? 41.189 19.154 34.178 1.00 26.26 143 LYS C N 1
ATOM 4392 C CA . LYS C 1 166 ? 41.668 18.083 33.313 1.00 22.92 143 LYS C CA 1
ATOM 4393 C C . LYS C 1 166 ? 43.150 17.822 33.536 1.00 23.65 143 LYS C C 1
ATOM 4394 O O . LYS C 1 166 ? 43.584 16.666 33.638 1.00 25.14 143 LYS C O 1
ATOM 4400 N N . SER C 1 167 ? 43.923 18.902 33.663 1.00 24.67 144 SER C N 1
ATOM 4401 C CA . SER C 1 167 ? 45.355 18.760 33.891 1.00 25.10 144 SER C CA 1
ATOM 4402 C C . SER C 1 167 ? 45.579 18.104 35.237 1.00 26.04 144 SER C C 1
ATOM 4403 O O . SER C 1 167 ? 46.443 17.243 35.398 1.00 28.56 144 SER C O 1
ATOM 4406 N N . LEU C 1 168 ? 44.753 18.488 36.196 1.00 30.17 145 LEU C N 1
ATOM 4407 C CA . LEU C 1 168 ? 44.920 18.058 37.560 1.00 25.65 145 LEU C CA 1
ATOM 4408 C C . LEU C 1 168 ? 44.568 16.607 37.819 1.00 30.69 145 LEU C C 1
ATOM 4409 O O . LEU C 1 168 ? 45.297 15.947 38.529 1.00 37.40 145 LEU C O 1
ATOM 4414 N N . VAL C 1 169 ? 43.494 16.077 37.211 1.00 26.96 146 VAL C N 1
ATOM 4415 C CA . VAL C 1 169 ? 43.062 14.708 37.455 1.00 26.17 146 VAL C CA 1
ATOM 4416 C C . VAL C 1 169 ? 43.881 13.695 36.663 1.00 26.99 146 VAL C C 1
ATOM 4417 O O . VAL C 1 169 ? 43.925 12.525 37.017 1.00 33.17 146 VAL C O 1
ATOM 4421 N N . GLY C 1 170 ? 44.534 14.161 35.603 1.00 30.67 147 GLY C N 1
ATOM 4422 C CA . GLY C 1 170 ? 45.292 13.260 34.739 1.00 29.91 147 GLY C CA 1
ATOM 4423 C C . GLY C 1 170 ? 46.303 12.434 35.519 1.00 31.73 147 GLY C C 1
ATOM 4424 O O . GLY C 1 170 ? 46.297 11.221 35.441 1.00 30.13 147 GLY C O 1
ATOM 4425 N N . PRO C 1 171 ? 47.180 13.091 36.286 1.00 25.73 148 PRO C N 1
ATOM 4426 C CA . PRO C 1 171 ? 48.215 12.292 36.975 1.00 23.90 148 PRO C CA 1
ATOM 4427 C C . PRO C 1 171 ? 47.703 11.483 38.162 1.00 24.61 148 PRO C C 1
ATOM 4428 O O . PRO C 1 171 ? 48.400 10.586 38.661 1.00 25.85 148 PRO C O 1
ATOM 4432 N N . TYR C 1 172 ? 46.515 11.837 38.656 1.00 24.61 149 TYR C N 1
ATOM 4433 C CA . TYR C 1 172 ? 46.042 11.286 39.918 1.00 27.98 149 TYR C CA 1
ATOM 4434 C C . TYR C 1 172 ? 44.753 10.509 39.689 1.00 30.63 149 TYR C C 1
ATOM 4435 O O . TYR C 1 172 ? 43.651 11.017 39.916 1.00 25.88 149 TYR C O 1
ATOM 4444 N N . GLY C 1 173 ? 44.885 9.270 39.237 1.00 29.54 150 GLY C N 1
ATOM 4445 C CA . GLY C 1 173 ? 43.701 8.496 38.884 1.00 28.52 150 GLY C CA 1
ATOM 4446 C C . GLY C 1 173 ? 42.716 8.244 40.011 1.00 25.77 150 GLY C C 1
ATOM 4447 O O . GLY C 1 173 ? 41.558 7.955 39.745 1.00 29.75 150 GLY C O 1
ATOM 4448 N N . ASP C 1 174 ? 43.180 8.304 41.260 1.00 28.43 151 ASP C N 1
ATOM 4449 C CA . ASP C 1 174 ? 42.339 7.944 42.407 1.00 28.09 151 ASP C CA 1
ATOM 4450 C C . ASP C 1 174 ? 41.443 9.097 42.847 1.00 28.39 151 ASP C C 1
ATOM 4451 O O . ASP C 1 174 ? 40.458 8.867 43.554 1.00 28.55 151 ASP C O 1
ATOM 4456 N N . ILE C 1 175 ? 41.770 10.327 42.452 1.00 22.59 152 ILE C N 1
ATOM 4457 C CA . ILE C 1 175 ? 40.996 11.458 43.015 1.00 20.72 152 ILE C CA 1
ATOM 4458 C C . ILE C 1 175 ? 39.626 11.617 42.349 1.00 19.62 152 ILE C C 1
ATOM 4459 O O . ILE C 1 175 ? 39.405 11.219 41.184 1.00 22.98 152 ILE C O 1
ATOM 4464 N N . ARG C 1 176 ? 38.693 12.176 43.125 1.00 20.32 153 ARG C N 1
ATOM 4465 C CA . ARG C 1 176 ? 37.381 12.581 42.622 1.00 21.25 153 ARG C CA 1
ATOM 4466 C C . ARG C 1 176 ? 37.211 13.999 43.089 1.00 20.64 153 ARG C C 1
ATOM 4467 O O . ARG C 1 176 ? 37.628 14.326 44.202 1.00 23.19 153 ARG C O 1
ATOM 4475 N N . LEU C 1 177 ? 36.671 14.861 42.234 1.00 21.23 154 LEU C N 1
ATOM 4476 C CA . LEU C 1 177 ? 36.632 16.292 42.570 1.00 20.19 154 LEU C CA 1
ATOM 4477 C C . LEU C 1 177 ? 35.237 16.842 42.674 1.00 25.36 154 LEU C C 1
ATOM 4478 O O . LEU C 1 177 ? 34.302 16.373 41.999 1.00 24.36 154 LEU C O 1
ATOM 4483 N N . MET C 1 178 ? 35.111 17.854 43.531 1.00 19.03 155 MET C N 1
ATOM 4484 C CA . MET C 1 178 ? 33.877 18.661 43.623 1.00 19.99 155 MET C CA 1
ATOM 4485 C C . MET C 1 178 ? 34.222 20.124 43.344 1.00 19.94 155 MET C C 1
ATOM 4486 O O . MET C 1 178 ? 34.525 20.873 44.273 1.00 20.09 155 MET C O 1
ATOM 4491 N N . PRO C 1 179 ? 34.200 20.534 42.064 1.00 18.40 156 PRO C N 1
ATOM 4492 C CA . PRO C 1 179 ? 34.554 21.908 41.698 1.00 18.55 156 PRO C CA 1
ATOM 4493 C C . PRO C 1 179 ? 33.537 22.891 42.256 1.00 19.90 156 PRO C C 1
ATOM 4494 O O . PRO C 1 179 ? 32.310 22.647 42.177 1.00 19.46 156 PRO C O 1
ATOM 4498 N N . THR C 1 180 ? 34.029 23.964 42.857 1.00 18.63 157 THR C N 1
ATOM 4499 C CA . THR C 1 180 ? 33.156 25.008 43.386 1.00 17.48 157 THR C CA 1
ATOM 4500 C C . THR C 1 180 ? 33.854 26.326 43.109 1.00 17.32 157 THR C C 1
ATOM 4501 O O . THR C 1 180 ? 35.079 26.400 43.202 1.00 19.03 157 THR C O 1
ATOM 4505 N N . GLY C 1 181 ? 33.070 27.346 42.751 1.00 21.17 158 GLY C N 1
ATOM 4506 C CA . GLY C 1 181 ? 33.623 28.689 42.529 1.00 21.55 158 GLY C CA 1
ATOM 4507 C C . GLY C 1 181 ? 33.403 29.042 41.077 1.00 21.74 158 GLY C C 1
ATOM 4508 O O . GLY C 1 181 ? 34.073 28.492 40.189 1.00 21.36 158 GLY C O 1
ATOM 4509 N N . GLY C 1 182 ? 32.425 29.909 40.837 1.00 21.61 159 GLY C N 1
ATOM 4510 C CA . GLY C 1 182 ? 32.155 30.307 39.456 1.00 25.82 159 GLY C CA 1
ATOM 4511 C C . GLY C 1 182 ? 31.314 29.310 38.658 1.00 24.00 159 GLY C C 1
ATOM 4512 O O . GLY C 1 182 ? 31.200 29.460 37.437 1.00 21.91 159 GLY C O 1
ATOM 4513 N N . ILE C 1 183 ? 30.729 28.302 39.323 1.00 19.89 160 ILE C N 1
ATOM 4514 C CA . ILE C 1 183 ? 29.942 27.292 38.592 1.00 18.45 160 ILE C CA 1
ATOM 4515 C C . ILE C 1 183 ? 28.546 27.900 38.367 1.00 20.32 160 ILE C C 1
ATOM 4516 O O . ILE C 1 183 ? 27.968 28.512 39.277 1.00 25.47 160 ILE C O 1
ATOM 4521 N N . THR C 1 184 ? 28.035 27.764 37.139 1.00 21.16 161 THR C N 1
ATOM 4522 C CA . THR C 1 184 ? 26.703 28.240 36.779 1.00 23.73 161 THR C CA 1
ATOM 4523 C C . THR C 1 184 ? 26.021 27.189 35.885 1.00 22.21 161 THR C C 1
ATOM 4524 O O . THR C 1 184 ? 26.637 26.224 35.474 1.00 21.41 161 THR C O 1
ATOM 4528 N N . PRO C 1 185 ? 24.735 27.378 35.566 1.00 22.57 162 PRO C N 1
ATOM 4529 C CA . PRO C 1 185 ? 24.110 26.418 34.631 1.00 24.64 162 PRO C CA 1
ATOM 4530 C C . PRO C 1 185 ? 24.801 26.397 33.276 1.00 21.05 162 PRO C C 1
ATOM 4531 O O . PRO C 1 185 ? 24.700 25.404 32.541 1.00 24.43 162 PRO C O 1
ATOM 4535 N N . SER C 1 186 ? 25.514 27.464 32.948 1.00 23.21 163 SER C N 1
ATOM 4536 C CA . SER C 1 186 ? 26.210 27.521 31.652 1.00 26.75 163 SER C CA 1
ATOM 4537 C C . SER C 1 186 ? 27.501 26.725 31.560 1.00 27.08 163 SER C C 1
ATOM 4538 O O . SER C 1 186 ? 27.934 26.385 30.458 1.00 26.96 163 SER C O 1
ATOM 4541 N N . ASN C 1 187 ? 28.148 26.449 32.692 1.00 24.02 164 ASN C N 1
ATOM 4542 C CA . ASN C 1 187 ? 29.365 25.656 32.644 1.00 23.77 164 ASN C CA 1
ATOM 4543 C C . ASN C 1 187 ? 29.332 24.347 33.443 1.00 21.39 164 ASN C C 1
ATOM 4544 O O . ASN C 1 187 ? 30.232 23.516 33.319 1.00 21.88 164 ASN C O 1
ATOM 4549 N N . ILE C 1 188 ? 28.283 24.117 34.223 1.00 19.21 165 ILE C N 1
ATOM 4550 C CA . ILE C 1 188 ? 28.279 22.918 35.079 1.00 20.25 165 ILE C CA 1
ATOM 4551 C C . ILE C 1 188 ? 28.387 21.618 34.283 1.00 21.77 165 ILE C C 1
ATOM 4552 O O . ILE C 1 188 ? 29.050 20.661 34.707 1.00 20.64 165 ILE C O 1
ATOM 4557 N N . ASP C 1 189 ? 27.773 21.557 33.100 1.00 22.27 166 ASP C N 1
ATOM 4558 C CA . ASP C 1 189 ? 27.849 20.304 32.372 1.00 20.04 166 ASP C CA 1
ATOM 4559 C C . ASP C 1 189 ? 29.254 20.010 31.846 1.00 18.56 166 ASP C C 1
ATOM 4560 O O . ASP C 1 189 ? 29.583 18.858 31.661 1.00 22.93 166 ASP C O 1
ATOM 4565 N N . ASN C 1 190 ? 30.024 21.058 31.575 1.00 22.94 167 ASN C N 1
ATOM 4566 C CA . ASN C 1 190 ? 31.426 20.902 31.145 1.00 24.17 167 ASN C CA 1
ATOM 4567 C C . ASN C 1 190 ? 32.247 20.249 32.269 1.00 21.26 167 ASN C C 1
ATOM 4568 O O . ASN C 1 190 ? 33.097 19.364 32.038 1.00 23.02 167 ASN C O 1
ATOM 4573 N N . TYR C 1 191 ? 31.976 20.667 33.505 1.00 21.10 168 TYR C N 1
ATOM 4574 C CA . TYR C 1 191 ? 32.661 20.029 34.620 1.00 19.13 168 TYR C CA 1
ATOM 4575 C C . TYR C 1 191 ? 32.196 18.579 34.827 1.00 20.49 168 TYR C C 1
ATOM 4576 O O . TYR C 1 191 ? 32.999 17.666 35.062 1.00 21.34 168 TYR C O 1
ATOM 4585 N N . LEU C 1 192 ? 30.876 18.363 34.814 1.00 19.41 169 LEU C N 1
ATOM 4586 C CA . LEU C 1 192 ? 30.342 17.032 35.101 1.00 17.65 169 LEU C CA 1
ATOM 4587 C C . LEU C 1 192 ? 30.706 16.022 34.012 1.00 19.29 169 LEU C C 1
ATOM 4588 O O . LEU C 1 192 ? 30.693 14.822 34.265 1.00 24.54 169 LEU C O 1
ATOM 4593 N N . ALA C 1 193 ? 31.062 16.527 32.833 1.00 20.61 170 ALA C N 1
ATOM 4594 C CA . ALA C 1 193 ? 31.518 15.655 31.727 1.00 22.83 170 ALA C CA 1
ATOM 4595 C C . ALA C 1 193 ? 32.840 14.967 32.031 1.00 26.56 170 ALA C C 1
ATOM 4596 O O . ALA C 1 193 ? 33.195 13.954 31.419 1.00 29.94 170 ALA C O 1
ATOM 4598 N N . ILE C 1 194 ? 33.592 15.540 32.958 1.00 23.27 171 ILE C N 1
ATOM 4599 C CA . ILE C 1 194 ? 34.884 14.969 33.336 1.00 23.81 171 ILE C CA 1
ATOM 4600 C C . ILE C 1 194 ? 34.632 13.793 34.272 1.00 24.61 171 ILE C C 1
ATOM 4601 O O . ILE C 1 194 ? 33.969 13.922 35.307 1.00 24.04 171 ILE C O 1
ATOM 4606 N N . PRO C 1 195 ? 35.117 12.597 33.915 1.00 24.86 172 PRO C N 1
ATOM 4607 C CA . PRO C 1 195 ? 34.707 11.444 34.694 1.00 24.17 172 PRO C CA 1
ATOM 4608 C C . PRO C 1 195 ? 35.030 11.497 36.184 1.00 25.80 172 PRO C C 1
ATOM 4609 O O . PRO C 1 195 ? 34.262 10.983 37.007 1.00 26.31 172 PRO C O 1
ATOM 4613 N N . GLN C 1 196 ? 36.151 12.128 36.537 1.00 27.64 173 GLN C N 1
ATOM 4614 C CA . GLN C 1 196 ? 36.528 12.170 37.943 1.00 21.93 173 GLN C CA 1
ATOM 4615 C C . GLN C 1 196 ? 35.860 13.312 38.706 1.00 24.58 173 GLN C C 1
ATOM 4616 O O . GLN C 1 196 ? 36.089 13.465 39.883 1.00 25.69 173 GLN C O 1
ATOM 4622 N N . VAL C 1 197 ? 35.011 14.086 38.042 1.00 21.05 174 VAL C N 1
ATOM 4623 C CA . VAL C 1 197 ? 34.191 15.087 38.767 1.00 21.22 174 VAL C CA 1
ATOM 4624 C C . VAL C 1 197 ? 32.904 14.418 39.226 1.00 23.22 174 VAL C C 1
ATOM 4625 O O . VAL C 1 197 ? 32.164 13.887 38.373 1.00 25.44 174 VAL C O 1
ATOM 4629 N N . LEU C 1 198 ? 32.630 14.462 40.537 1.00 21.22 175 LEU C N 1
ATOM 4630 C CA . LEU C 1 198 ? 31.401 13.847 41.119 1.00 21.81 175 LEU C CA 1
ATOM 4631 C C . LEU C 1 198 ? 30.209 14.796 41.142 1.00 24.81 175 LEU C C 1
ATOM 4632 O O . LEU C 1 198 ? 29.065 14.393 40.870 1.00 23.71 175 LEU C O 1
ATOM 4637 N N . ALA C 1 199 ? 30.473 16.046 41.491 1.00 21.47 176 ALA C N 1
ATOM 4638 C CA . ALA C 1 199 ? 29.422 16.999 41.744 1.00 22.06 176 ALA C CA 1
ATOM 4639 C C . ALA C 1 199 ? 30.074 18.378 41.774 1.00 20.30 176 ALA C C 1
ATOM 4640 O O . ALA C 1 199 ? 31.296 18.477 41.966 1.00 22.33 176 ALA C O 1
ATOM 4642 N N . CYS C 1 200 ? 29.293 19.418 41.550 1.00 19.07 177 CYS C N 1
ATOM 4643 C CA . CYS C 1 200 ? 29.814 20.794 41.706 1.00 18.35 177 CYS C CA 1
ATOM 4644 C C . CYS C 1 200 ? 29.041 21.531 42.772 1.00 22.16 177 CYS C C 1
ATOM 4645 O O . CYS C 1 200 ? 27.833 21.331 42.933 1.00 21.75 177 CYS C O 1
ATOM 4648 N N . GLY C 1 201 ? 29.721 22.414 43.476 1.00 19.31 178 GLY C N 1
ATOM 4649 C CA . GLY C 1 201 ? 29.023 23.299 44.422 1.00 19.65 178 GLY C CA 1
ATOM 4650 C C . GLY C 1 201 ? 28.602 24.572 43.712 1.00 17.74 178 GLY C C 1
ATOM 4651 O O . GLY C 1 201 ? 29.334 25.089 42.883 1.00 21.49 178 GLY C O 1
ATOM 4652 N N . GLY C 1 202 ? 27.422 25.087 44.043 1.00 21.32 179 GLY C N 1
ATOM 4653 C CA . GLY C 1 202 ? 26.933 26.303 43.396 1.00 23.17 179 GLY C CA 1
ATOM 4654 C C . GLY C 1 202 ? 26.074 27.140 44.321 1.00 21.12 179 GLY C C 1
ATOM 4655 O O . GLY C 1 202 ? 25.296 26.599 45.105 1.00 19.75 179 GLY C O 1
ATOM 4656 N N . THR C 1 203 ? 26.191 28.458 44.215 1.00 21.06 180 THR C N 1
ATOM 4657 C CA . THR C 1 203 ? 25.388 29.341 45.035 1.00 22.06 180 THR C CA 1
ATOM 4658 C C . THR C 1 203 ? 24.220 29.935 44.265 1.00 20.37 180 THR C C 1
ATOM 4659 O O . THR C 1 203 ? 23.316 30.481 44.885 1.00 21.07 180 THR C O 1
ATOM 4663 N N . TRP C 1 204 ? 24.213 29.832 42.936 1.00 22.51 181 TRP C N 1
ATOM 4664 C CA . TRP C 1 204 ? 23.274 30.681 42.191 1.00 19.98 181 TRP C CA 1
ATOM 4665 C C . TRP C 1 204 ? 21.797 30.350 42.473 1.00 21.41 181 TRP C C 1
ATOM 4666 O O . TRP C 1 204 ? 20.933 31.247 42.468 1.00 25.25 181 TRP C O 1
ATOM 4677 N N . MET C 1 205 ? 21.486 29.069 42.701 1.00 20.69 182 MET C N 1
ATOM 4678 C CA . MET C 1 205 ? 20.083 28.666 42.896 1.00 21.80 182 MET C CA 1
ATOM 4679 C C . MET C 1 205 ? 19.574 28.997 44.299 1.00 24.49 182 MET C C 1
ATOM 4680 O O . MET C 1 205 ? 18.363 28.965 44.522 1.00 26.46 182 MET C O 1
ATOM 4685 N N . VAL C 1 206 ? 20.485 29.327 45.222 1.00 20.54 183 VAL C N 1
ATOM 4686 C CA . VAL C 1 206 ? 20.130 29.725 46.587 1.00 21.80 183 VAL C CA 1
ATOM 4687 C C . VAL C 1 206 ? 20.749 31.076 46.911 1.00 25.36 183 VAL C C 1
ATOM 4688 O O . VAL C 1 206 ? 21.087 31.364 48.058 1.00 24.57 183 VAL C O 1
ATOM 4692 N N . ASP C 1 207 ? 20.943 31.906 45.888 1.00 23.15 184 ASP C N 1
ATOM 4693 C CA . ASP C 1 207 ? 21.751 33.109 46.103 1.00 24.31 184 ASP C CA 1
ATOM 4694 C C . ASP C 1 207 ? 21.139 33.976 47.221 1.00 23.76 184 ASP C C 1
ATOM 4695 O O . ASP C 1 207 ? 19.912 34.145 47.293 1.00 25.52 184 ASP C O 1
ATOM 4700 N N . LYS C 1 208 ? 22.014 34.512 48.064 1.00 26.02 185 LYS C N 1
ATOM 4701 C CA . LYS C 1 208 ? 21.642 35.400 49.153 1.00 30.62 185 LYS C CA 1
ATOM 4702 C C . LYS C 1 208 ? 20.732 36.545 48.680 1.00 27.32 185 LYS C C 1
ATOM 4703 O O . LYS C 1 208 ? 19.816 36.919 49.399 1.00 30.06 185 LYS C O 1
ATOM 4709 N N . LYS C 1 209 ? 20.949 37.057 47.458 1.00 28.10 186 LYS C N 1
ATOM 4710 C CA . LYS C 1 209 ? 20.098 38.130 46.922 1.00 28.67 186 LYS C CA 1
ATOM 4711 C C . LYS C 1 209 ? 18.629 37.722 46.801 1.00 28.13 186 LYS C C 1
ATOM 4712 O O . LYS C 1 209 ? 17.716 38.541 46.986 1.00 30.15 186 LYS C O 1
ATOM 4718 N N . LEU C 1 210 ? 18.392 36.449 46.498 1.00 23.27 187 LEU C N 1
ATOM 4719 C CA . LEU C 1 210 ? 17.048 35.929 46.388 1.00 24.16 187 LEU C CA 1
ATOM 4720 C C . LEU C 1 210 ? 16.509 35.629 47.781 1.00 25.03 187 LEU C C 1
ATOM 4721 O O . LEU C 1 210 ? 15.393 35.992 48.099 1.00 26.60 187 LEU C O 1
ATOM 4726 N N . VAL C 1 211 ? 17.323 35.006 48.627 1.00 26.85 188 VAL C N 1
ATOM 4727 C CA . VAL C 1 211 ? 16.873 34.689 49.979 1.00 25.70 188 VAL C CA 1
ATOM 4728 C C . VAL C 1 211 ? 16.476 35.941 50.764 1.00 28.33 188 VAL C C 1
ATOM 4729 O O . VAL C 1 211 ? 15.372 36.010 51.310 1.00 29.46 188 VAL C O 1
ATOM 4733 N N . THR C 1 212 ? 17.367 36.931 50.805 1.00 28.62 189 THR C N 1
ATOM 4734 C CA A THR C 1 212 ? 17.096 38.132 51.597 0.50 35.55 189 THR C CA 1
ATOM 4735 C CA B THR C 1 212 ? 17.127 38.175 51.553 0.50 34.39 189 THR C CA 1
ATOM 4736 C C . THR C 1 212 ? 15.887 38.911 51.083 1.00 35.44 189 THR C C 1
ATOM 4737 O O . THR C 1 212 ? 15.240 39.630 51.851 1.00 36.08 189 THR C O 1
ATOM 4744 N N . ASN C 1 213 ? 15.573 38.762 49.803 1.00 31.86 190 ASN C N 1
ATOM 4745 C CA . ASN C 1 213 ? 14.436 39.464 49.216 1.00 31.68 190 ASN C CA 1
ATOM 4746 C C . ASN C 1 213 ? 13.184 38.618 49.069 1.00 29.02 190 ASN C C 1
ATOM 4747 O O . ASN C 1 213 ? 12.239 39.017 48.383 1.00 31.84 190 ASN C O 1
ATOM 4752 N N . GLY C 1 214 ? 13.190 37.451 49.728 1.00 31.44 191 GLY C N 1
ATOM 4753 C CA . GLY C 1 214 ? 12.043 36.538 49.774 1.00 30.28 191 GLY C CA 1
ATOM 4754 C C . GLY C 1 214 ? 11.585 35.996 48.433 1.00 31.37 191 GLY C C 1
ATOM 4755 O O . GLY C 1 214 ? 10.392 35.756 48.219 1.00 28.24 191 GLY C O 1
ATOM 4756 N N . GLU C 1 215 ? 12.536 35.795 47.531 1.00 28.95 192 GLU C N 1
ATOM 4757 C CA . GLU C 1 215 ? 12.213 35.373 46.164 1.00 26.41 192 GLU C CA 1
ATOM 4758 C C . GLU C 1 215 ? 12.153 33.848 46.089 1.00 28.23 192 GLU C C 1
ATOM 4759 O O . GLU C 1 215 ? 12.907 33.229 45.326 1.00 24.30 192 GLU C O 1
ATOM 4765 N N . TRP C 1 216 ? 11.248 33.247 46.865 1.00 23.69 193 TRP C N 1
ATOM 4766 C CA . TRP C 1 216 ? 11.183 31.795 46.986 1.00 25.99 193 TRP C CA 1
ATOM 4767 C C . TRP C 1 216 ? 10.779 31.119 45.680 1.00 29.09 193 TRP C C 1
ATOM 4768 O O . TRP C 1 216 ? 11.236 30.012 45.365 1.00 27.19 193 TRP C O 1
ATOM 4779 N N . ASP C 1 217 ? 9.915 31.773 44.912 1.00 28.59 194 ASP C N 1
ATOM 4780 C CA . ASP C 1 217 ? 9.486 31.173 43.660 1.00 27.19 194 ASP C CA 1
ATOM 4781 C C . ASP C 1 217 ? 10.639 31.079 42.671 1.00 24.92 194 ASP C C 1
ATOM 4782 O O . ASP C 1 217 ? 10.719 30.118 41.920 1.00 27.06 194 ASP C O 1
ATOM 4787 N N . GLU C 1 218 ? 11.509 32.080 42.668 1.00 23.06 195 GLU C N 1
ATOM 4788 C CA . GLU C 1 218 ? 12.685 32.034 41.796 1.00 24.94 195 GLU C CA 1
ATOM 4789 C C . GLU C 1 218 ? 13.652 30.932 42.249 1.00 25.30 195 GLU C C 1
ATOM 4790 O O . GLU C 1 218 ? 14.201 30.185 41.435 1.00 24.40 195 GLU C O 1
ATOM 4796 N N . ILE C 1 219 ? 13.883 30.856 43.552 1.00 24.36 196 ILE C N 1
ATOM 4797 C CA . ILE C 1 219 ? 14.734 29.775 44.076 1.00 22.03 196 ILE C CA 1
ATOM 4798 C C . ILE C 1 219 ? 14.180 28.415 43.627 1.00 24.67 196 ILE C C 1
ATOM 4799 O O . ILE C 1 219 ? 14.915 27.559 43.130 1.00 20.57 196 ILE C O 1
ATOM 4804 N N . ALA C 1 220 ? 12.870 28.241 43.743 1.00 23.27 197 ALA C N 1
ATOM 4805 C CA . ALA C 1 220 ? 12.229 27.010 43.312 1.00 24.32 197 ALA C CA 1
ATOM 4806 C C . ALA C 1 220 ? 12.455 26.728 41.833 1.00 22.76 197 ALA C C 1
ATOM 4807 O O . ALA C 1 220 ? 12.754 25.595 41.439 1.00 22.51 197 ALA C O 1
ATOM 4809 N N . ARG C 1 221 ? 12.295 27.754 41.011 1.00 23.18 198 ARG C N 1
ATOM 4810 C CA . ARG C 1 221 ? 12.450 27.588 39.569 1.00 22.10 198 ARG C CA 1
ATOM 4811 C C . ARG C 1 221 ? 13.890 27.199 39.212 1.00 26.15 198 ARG C C 1
ATOM 4812 O O . ARG C 1 221 ? 14.117 26.282 38.419 1.00 23.42 198 ARG C O 1
ATOM 4820 N N . LEU C 1 222 ? 14.852 27.905 39.793 1.00 23.37 199 LEU C N 1
ATOM 4821 C CA . LEU C 1 222 ? 16.277 27.637 39.529 1.00 21.30 199 LEU C CA 1
ATOM 4822 C C . LEU C 1 222 ? 16.640 26.239 40.020 1.00 22.95 199 LEU C C 1
ATOM 4823 O O . LEU C 1 222 ? 17.423 25.534 39.387 1.00 21.19 199 LEU C O 1
ATOM 4828 N N . THR C 1 223 ? 16.063 25.836 41.146 1.00 23.00 200 THR C N 1
ATOM 4829 C CA . THR C 1 223 ? 16.335 24.492 41.695 1.00 20.19 200 THR C CA 1
ATOM 4830 C C . THR C 1 223 ? 15.774 23.431 40.765 1.00 23.68 200 THR C C 1
ATOM 4831 O O . THR C 1 223 ? 16.472 22.473 40.427 1.00 22.66 200 THR C O 1
ATOM 4835 N N . ARG C 1 224 ? 14.515 23.590 40.340 1.00 24.50 201 ARG C N 1
ATOM 4836 C CA . ARG C 1 224 ? 13.945 22.601 39.416 1.00 22.03 201 ARG C CA 1
ATOM 4837 C C . ARG C 1 224 ? 14.758 22.488 38.134 1.00 22.91 201 ARG C C 1
ATOM 4838 O O . ARG C 1 224 ? 14.977 21.382 37.626 1.00 23.45 201 ARG C O 1
ATOM 4846 N N . GLU C 1 225 ? 15.184 23.632 37.602 1.00 22.73 202 GLU C N 1
ATOM 4847 C CA . GLU C 1 225 ? 15.973 23.676 36.373 1.00 22.42 202 GLU C CA 1
ATOM 4848 C C . GLU C 1 225 ? 17.275 22.902 36.507 1.00 24.08 202 GLU C C 1
ATOM 4849 O O . GLU C 1 225 ? 17.612 22.089 35.641 1.00 23.72 202 GLU C O 1
ATOM 4855 N N . ILE C 1 226 ? 17.996 23.116 37.609 1.00 21.73 203 ILE C N 1
ATOM 4856 C CA . ILE C 1 226 ? 19.296 22.421 37.732 1.00 20.83 203 ILE C CA 1
ATOM 4857 C C . ILE C 1 226 ? 19.136 20.923 38.016 1.00 21.81 203 ILE C C 1
ATOM 4858 O O . ILE C 1 226 ? 19.933 20.112 37.543 1.00 22.58 203 ILE C O 1
ATOM 4863 N N . VAL C 1 227 ? 18.099 20.555 38.773 1.00 21.27 204 VAL C N 1
ATOM 4864 C CA . VAL C 1 227 ? 17.845 19.147 39.092 1.00 23.28 204 VAL C CA 1
ATOM 4865 C C . VAL C 1 227 ? 17.595 18.382 37.790 1.00 23.23 204 VAL C C 1
ATOM 4866 O O . VAL C 1 227 ? 18.146 17.287 37.574 1.00 23.74 204 VAL C O 1
ATOM 4870 N N . GLU C 1 228 ? 16.780 18.967 36.916 1.00 24.82 205 GLU C N 1
ATOM 4871 C CA A GLU C 1 228 ? 16.521 18.338 35.622 0.50 27.83 205 GLU C CA 1
ATOM 4872 C CA B GLU C 1 228 ? 16.518 18.386 35.587 0.50 27.13 205 GLU C CA 1
ATOM 4873 C C . GLU C 1 228 ? 17.786 18.311 34.735 1.00 28.00 205 GLU C C 1
ATOM 4874 O O . GLU C 1 228 ? 18.059 17.313 34.078 1.00 26.01 205 GLU C O 1
ATOM 4885 N N . GLN C 1 229 ? 18.568 19.388 34.739 1.00 22.30 206 GLN C N 1
ATOM 4886 C CA . GLN C 1 229 ? 19.773 19.488 33.938 1.00 19.57 206 GLN C CA 1
ATOM 4887 C C . GLN C 1 229 ? 20.836 18.450 34.305 1.00 23.95 206 GLN C C 1
ATOM 4888 O O . GLN C 1 229 ? 21.515 17.902 33.409 1.00 23.63 206 GLN C O 1
ATOM 4894 N N . VAL C 1 230 ? 21.028 18.180 35.599 1.00 23.26 207 VAL C N 1
ATOM 4895 C CA . VAL C 1 230 ? 22.140 17.296 35.987 1.00 22.03 207 VAL C CA 1
ATOM 4896 C C . VAL C 1 230 ? 21.776 15.815 35.972 1.00 22.56 207 VAL C C 1
ATOM 4897 O O . VAL C 1 230 ? 22.646 14.950 35.833 1.00 24.92 207 VAL C O 1
ATOM 4901 N N . ASN C 1 231 ? 20.481 15.532 36.095 1.00 24.59 208 ASN C N 1
ATOM 4902 C CA . ASN C 1 231 ? 19.987 14.142 36.023 1.00 26.83 208 ASN C CA 1
ATOM 4903 C C . ASN C 1 231 ? 18.749 14.084 35.142 1.00 26.55 208 ASN C C 1
ATOM 4904 O O . ASN C 1 231 ? 17.628 13.869 35.628 1.00 30.63 208 ASN C O 1
ATOM 4909 N N . PRO C 1 232 ? 18.945 14.297 33.850 1.00 25.10 209 PRO C N 1
ATOM 4910 C CA . PRO C 1 232 ? 17.760 14.334 32.984 1.00 29.27 209 PRO C CA 1
ATOM 4911 C C . PRO C 1 232 ? 17.171 12.946 32.751 1.00 41.38 209 PRO C C 1
ATOM 4912 O O . PRO C 1 232 ? 16.019 12.809 32.324 1.00 41.57 209 PRO C O 1
#

InterPro domains:
  IPR000887 KDPG/KHG aldolase [PF01081] (4-199)
  IPR000887 KDPG/KHG aldolase [PTHR30246] (3-208)
  IPR000887 KDPG/KHG aldolase [TIGR01182] (5-206)
  IPR000887 KDPG/KHG aldolase [cd00452] (8-199)
  IPR013785 Aldolase-type TIM barrel [G3DSA:3.20.20.70] (1-209)
  IPR031337 KDPG/KHG aldolase, active site 1 [PS00159] (36-45)
  IPR031338 KDPG/KHG aldolase, active site 2 [PS00160] (124-137)

Radius of gyration: 26.36 Å; Cα contacts (8 Å, |Δi|>4): 1357; chains: 3; bounding box: 67×68×65 Å

Nearest PDB structures (foldseek):
  4e38-assembly1_C  TM=9.983E-01  e=2.568E-39  Vibrionales bacterium SWAT-3
  4e38-assembly1_B  TM=1.001E+00  e=4.030E-38  Vibrionales bacterium SWAT-3
  5im5-assembly1_U  TM=1.001E+00  e=4.841E-36  Vibrionales bacterium SWAT-3
  1vhc-assembly2_D  TM=9.782E-01  e=5.541E-28  Haemophilus influenzae
  1mxs-assembly1_A  TM=9.581E-01  e=2.083E-23  Pseudomonas putida

Secondary structure (DSSP, 8-state):
----HHHHHHHHHHH-EEEEE--SSGGGHHHHHHHHHHTT--EEEEETTSTTHHHHHHHHHHH-TT-EEEEE---SHHHHHHHHHHT-SEEE-SS--HHHHHHHHHHT-EEE-EE-SHHHHHHHHHTT--EEEE-STTTTTHHHHHHHHHTT-TT-EEEEBSS--TTTHHHHHTSTTB--EEE-GGG-HHHHHTT-HHHHHHHHHHHHHHH--/----HHHHHHHHHHH-EEEEE--SSGGGHHHHHHHHHHTT--EEEEE-SSTHHHHHHHHHHHHSTTSEEEEE---SHHHHHHHHHHT-SEEEESS--HHHHHHHHHHT-EEEEEE-SHHHHHHHHHTT--EEEE-STTTTTHHHHHHHHHTT-TT-EEEEBSS--TTTHHHHHTSTTB--EEE-GGG-HHHHHTT-HHHHHHHHHHHHHHH--/-PPTT--HHHHHHHHHHHHHHHHHHHHHH-EEEEE--SSGGGHHHHHHHHHHTT--EEEEETTSTTHHHHHHHHHHH-TTSEEEEE---SHHHHHHHHHHT-SEEEESS--HHHHHHHHHHT-EEEEEE-SHHHHHHHHHTT--EEEE-STTTTTHHHHHHHHHSS-TT-EEEEBSS--TTTHHHHHTSTTB--EEESGGG-HHHHHTT-HHHHHHHHHHHHHHH--